Protein AF-A0A934YD88-F1 (afdb_monomer)

Nearest PDB structures (foldseek):
  2y3c-assembly1_A  TM=8.921E-01  e=3.395E-13  Treponema denticola
  9co0-assembly1_D  TM=2.652E-01  e=9.850E-03  Escherichia coli
  2yhc-assembly1_A  TM=2.208E-01  e=1.729E-02  Escherichia coli BL21(DE3)
  7xvi-assembly1_A  TM=1.496E-01  e=3.188E+00  Phytophthora infestans
  8dth-assembly1_A  TM=1.809E-01  e=8.868E+00  Arabidopsis thaliana

pLDDT: mean 80.19, std 18.56, range [22.5, 98.38]

Radius of gyration: 37.47 Å; Cα contacts (8 Å, |Δi|>4): 818; chains: 1; bounding box: 115×79×92 Å

Structure (mmCIF, N/CA/C/O backbone):
data_AF-A0A934YD88-F1
#
_entry.id   AF-A0A934YD88-F1
#
loop_
_atom_site.group_PDB
_atom_site.id
_atom_site.type_symbol
_atom_site.label_atom_id
_atom_site.label_alt_id
_atom_site.label_comp_id
_atom_site.label_asym_id
_atom_site.label_entity_id
_atom_site.label_seq_id
_atom_site.pdbx_PDB_ins_code
_atom_site.Cartn_x
_atom_site.Cartn_y
_atom_site.Cartn_z
_atom_site.occupancy
_atom_site.B_iso_or_equiv
_atom_site.auth_seq_id
_atom_site.auth_comp_id
_atom_site.auth_asym_id
_atom_site.auth_atom_id
_atom_site.pdbx_PDB_model_num
ATOM 1 N N . MET A 1 1 ? 78.300 12.533 11.576 1.00 36.91 1 MET A N 1
ATOM 2 C CA . MET A 1 1 ? 77.407 13.688 11.338 1.00 36.91 1 MET A CA 1
ATOM 3 C C . MET A 1 1 ? 75.997 13.119 11.186 1.00 36.91 1 MET A C 1
ATOM 5 O O . MET A 1 1 ? 75.748 12.482 10.180 1.00 36.91 1 MET A O 1
ATOM 9 N N . ALA A 1 2 ? 75.245 12.960 12.285 1.00 32.56 2 ALA A N 1
ATOM 10 C CA . ALA A 1 2 ? 74.350 13.972 12.894 1.00 32.56 2 ALA A CA 1
ATOM 11 C C . ALA A 1 2 ? 72.963 13.957 12.198 1.00 32.56 2 ALA A C 1
ATOM 13 O O . ALA A 1 2 ? 72.931 14.214 11.007 1.00 32.56 2 ALA A O 1
ATOM 14 N N . PHE A 1 3 ? 71.798 13.674 12.801 1.00 28.30 3 PHE A N 1
ATOM 15 C CA . PHE A 1 3 ? 71.381 13.378 14.181 1.00 28.30 3 PHE A CA 1
ATOM 16 C C . PHE A 1 3 ? 70.051 12.564 14.159 1.00 28.30 3 PHE A C 1
ATOM 18 O O . PHE A 1 3 ? 69.106 12.964 13.495 1.00 28.30 3 PHE A O 1
ATOM 25 N N . TRP A 1 4 ? 70.026 11.473 14.937 1.00 26.97 4 TRP A N 1
ATOM 26 C CA . TRP A 1 4 ? 68.996 10.987 15.881 1.00 26.97 4 TRP A CA 1
ATOM 27 C C . TRP A 1 4 ? 67.608 10.431 15.500 1.00 26.97 4 TRP A C 1
ATOM 29 O O . TRP A 1 4 ? 66.908 10.851 14.589 1.00 26.97 4 TRP A O 1
ATOM 39 N N . ALA A 1 5 ? 67.265 9.441 16.330 1.00 29.86 5 ALA A N 1
ATOM 40 C CA . ALA A 1 5 ? 66.131 8.535 16.364 1.00 29.86 5 ALA A CA 1
ATOM 41 C C . ALA A 1 5 ? 65.154 8.872 17.517 1.00 29.86 5 ALA A C 1
ATOM 43 O O . ALA A 1 5 ? 65.397 9.803 18.280 1.00 29.86 5 ALA A O 1
ATOM 44 N N . ALA A 1 6 ? 64.160 7.985 17.689 1.00 28.67 6 ALA A N 1
ATOM 45 C CA . ALA A 1 6 ? 63.186 7.848 18.788 1.00 28.67 6 ALA A CA 1
ATOM 46 C C . ALA A 1 6 ? 61.956 8.777 18.692 1.00 28.67 6 ALA A C 1
ATOM 48 O O . ALA A 1 6 ? 62.070 9.941 18.348 1.00 28.67 6 ALA A O 1
ATOM 49 N N . GLY A 1 7 ? 60.717 8.338 18.919 1.00 27.41 7 GLY A N 1
ATOM 50 C CA . GLY A 1 7 ? 60.246 7.191 19.689 1.00 27.41 7 GLY A CA 1
ATOM 51 C C . GLY A 1 7 ? 59.668 7.662 21.027 1.00 27.41 7 GLY A C 1
ATOM 52 O O . GLY A 1 7 ? 60.369 8.312 21.790 1.00 27.41 7 GLY A O 1
ATOM 53 N N . VAL A 1 8 ? 58.436 7.219 21.305 1.00 25.80 8 VAL A N 1
ATOM 54 C CA . VAL A 1 8 ? 57.725 7.144 22.602 1.00 25.80 8 VAL A CA 1
ATOM 55 C C . VAL A 1 8 ? 56.542 8.106 22.827 1.00 25.80 8 VAL A C 1
ATOM 57 O O . VAL A 1 8 ? 56.625 9.325 22.737 1.00 25.80 8 VAL A O 1
ATOM 60 N N . LEU A 1 9 ? 55.436 7.426 23.155 1.00 25.72 9 LEU A N 1
ATOM 61 C CA . LEU A 1 9 ? 54.175 7.807 23.784 1.00 25.72 9 LEU A CA 1
ATOM 62 C C . LEU A 1 9 ? 54.228 8.950 24.816 1.00 25.72 9 LEU A C 1
ATOM 64 O O . LEU A 1 9 ? 55.107 9.000 25.670 1.00 25.72 9 LEU A O 1
ATOM 68 N N . GLY A 1 10 ? 53.121 9.696 24.875 1.00 24.98 10 GLY A N 1
ATOM 69 C CA . GLY A 1 10 ? 52.680 10.450 26.049 1.00 24.98 10 GLY A CA 1
ATOM 70 C C . GLY A 1 10 ? 51.153 10.551 26.088 1.00 24.98 10 GLY A C 1
ATOM 71 O O . GLY A 1 10 ? 50.570 11.427 25.462 1.00 24.98 10 GLY A O 1
ATOM 72 N N . LEU A 1 11 ? 50.519 9.610 26.792 1.00 29.58 11 LEU A N 1
ATOM 73 C CA . LEU A 1 11 ? 49.099 9.583 27.163 1.00 29.58 11 LEU A CA 1
ATOM 74 C C . LEU A 1 11 ? 48.735 10.768 28.071 1.00 29.58 11 LEU A C 1
ATOM 76 O O . LEU A 1 11 ? 49.440 11.007 29.046 1.00 29.58 11 LEU A O 1
ATOM 80 N N . LEU A 1 12 ? 47.566 11.382 27.857 1.00 26.28 12 LEU A N 1
ATOM 81 C CA . LEU A 1 12 ? 46.762 11.950 28.944 1.00 26.28 12 LEU A CA 1
ATOM 82 C C . LEU A 1 12 ? 45.262 11.865 28.614 1.00 26.28 12 LEU A C 1
ATOM 84 O O . LEU A 1 12 ? 44.799 12.287 27.558 1.00 26.28 12 LEU A O 1
ATOM 88 N N . LEU A 1 13 ? 44.553 11.225 29.544 1.00 24.95 13 LEU A N 1
ATOM 89 C CA . LEU A 1 13 ? 43.127 10.910 29.593 1.00 24.95 13 LEU A CA 1
ATOM 90 C C . LEU A 1 13 ? 42.217 12.145 29.508 1.00 24.95 13 LEU A C 1
ATOM 92 O O . LEU A 1 13 ? 42.571 13.154 30.099 1.00 24.95 13 LEU A O 1
ATOM 96 N N . VAL A 1 14 ? 41.001 11.992 28.951 1.00 26.30 14 VAL A N 1
ATOM 97 C CA . VAL A 1 14 ? 39.710 12.035 29.692 1.00 26.30 14 VAL A CA 1
ATOM 98 C C . VAL A 1 14 ? 38.593 11.353 28.867 1.00 26.30 14 VAL A C 1
ATOM 100 O O . VAL A 1 14 ? 38.236 11.812 27.791 1.00 26.30 14 VAL A O 1
ATOM 103 N N . GLY A 1 15 ? 38.028 10.271 29.420 1.00 22.92 15 GLY A N 1
ATOM 104 C CA . GLY A 1 15 ? 36.586 10.137 29.700 1.00 22.92 15 GLY A CA 1
ATOM 105 C C . GLY A 1 15 ? 35.565 9.934 28.569 1.00 22.92 15 GLY A C 1
ATOM 106 O O . GLY A 1 15 ? 35.083 10.876 27.957 1.00 22.92 15 GLY A O 1
ATOM 107 N N . VAL A 1 16 ? 35.118 8.683 28.453 1.00 27.31 16 VAL A N 1
ATOM 108 C CA . VAL A 1 16 ? 33.848 8.196 27.881 1.00 27.31 16 VAL A CA 1
ATOM 109 C C . VAL A 1 16 ? 32.628 8.858 28.552 1.00 27.31 16 VAL A C 1
ATOM 111 O O . VAL A 1 16 ? 32.623 8.937 29.774 1.00 27.31 16 VAL A O 1
ATOM 114 N N . PHE A 1 17 ? 31.586 9.254 27.800 1.00 22.50 17 PHE A N 1
ATOM 115 C CA . PHE A 1 17 ? 30.176 8.821 27.969 1.00 22.50 17 PHE A CA 1
ATOM 116 C C . PHE A 1 17 ? 29.192 9.561 27.038 1.00 22.50 17 PHE A C 1
ATOM 118 O O . PHE A 1 17 ? 29.400 10.696 26.626 1.00 22.50 17 PHE A O 1
ATOM 125 N N . ALA A 1 18 ? 28.121 8.839 26.708 1.00 26.36 18 ALA A N 1
ATOM 126 C CA . ALA A 1 18 ? 26.988 9.164 25.847 1.00 26.36 18 ALA A CA 1
ATOM 127 C C . ALA A 1 18 ? 26.255 10.489 26.141 1.00 26.36 18 ALA A C 1
ATOM 129 O O . ALA A 1 18 ? 26.228 10.920 27.283 1.00 26.36 18 ALA A O 1
ATOM 130 N N . PHE A 1 19 ? 25.580 11.047 25.124 1.00 23.14 19 PHE A N 1
ATOM 131 C CA . PHE A 1 19 ? 24.176 11.524 25.116 1.00 23.14 19 PHE A CA 1
ATOM 132 C C . PHE A 1 19 ? 23.908 12.148 23.723 1.00 23.14 19 PHE A C 1
ATOM 134 O O . PHE A 1 19 ? 24.562 13.100 23.325 1.00 23.14 19 PHE A O 1
ATOM 141 N N . SER A 1 20 ? 23.153 11.507 22.827 1.00 23.97 20 SER A N 1
ATOM 142 C CA . SER A 1 20 ? 21.687 11.587 22.725 1.00 23.97 20 SER A CA 1
ATOM 143 C C . SER A 1 20 ? 21.142 13.006 22.480 1.00 23.97 20 SER A C 1
ATOM 145 O O . SER A 1 20 ? 21.103 13.827 23.391 1.00 23.97 20 SER A O 1
ATOM 147 N N . ASN A 1 21 ? 20.536 13.142 21.294 1.00 24.83 21 ASN A N 1
ATOM 148 C CA . ASN A 1 21 ? 19.382 13.977 20.944 1.00 24.83 21 ASN A CA 1
ATOM 149 C C . ASN A 1 21 ? 19.600 15.485 20.747 1.00 24.83 21 ASN A C 1
ATOM 151 O O . ASN A 1 21 ? 19.707 16.233 21.705 1.00 24.83 21 ASN A O 1
ATOM 155 N N . TYR A 1 22 ? 19.427 15.945 19.501 1.00 23.56 22 TYR A N 1
ATOM 156 C CA . TYR A 1 22 ? 18.215 16.701 19.159 1.00 23.56 22 TYR A CA 1
ATOM 157 C C . TYR A 1 22 ? 17.887 16.603 17.656 1.00 23.56 22 TYR A C 1
ATOM 159 O O . TYR A 1 22 ? 18.695 16.877 16.775 1.00 23.56 22 TYR A O 1
ATOM 167 N N . PHE A 1 23 ? 16.663 16.153 17.409 1.00 26.67 23 PHE A N 1
ATOM 168 C CA . PHE A 1 23 ? 15.995 15.835 16.153 1.00 26.67 23 PHE A CA 1
ATOM 169 C C . PHE A 1 23 ? 16.013 16.939 15.081 1.00 26.67 23 PHE A C 1
ATOM 171 O O . PHE A 1 23 ? 15.669 18.082 15.375 1.00 26.67 23 PHE A O 1
ATOM 178 N N . LYS A 1 24 ? 16.137 16.542 13.804 1.00 23.25 24 LYS A N 1
ATOM 179 C CA . LYS A 1 24 ? 15.209 16.999 12.750 1.00 23.25 24 LYS A CA 1
ATOM 180 C C . LYS A 1 24 ? 14.745 15.789 11.919 1.00 23.25 24 LYS A C 1
ATOM 182 O O . LYS A 1 24 ? 15.536 14.925 11.575 1.00 23.25 24 LYS A O 1
ATOM 187 N N . LYS A 1 25 ? 13.425 15.696 11.735 1.00 23.62 25 LYS A N 1
ATOM 188 C CA . LYS A 1 25 ? 12.633 14.599 11.136 1.00 23.62 25 LYS A CA 1
ATOM 189 C C . LYS A 1 25 ? 13.161 14.150 9.750 1.00 23.62 25 LYS A C 1
ATOM 191 O O . LYS A 1 25 ? 13.625 15.029 9.032 1.00 23.62 25 LYS A O 1
ATOM 196 N N . PRO A 1 26 ? 13.006 12.871 9.324 1.00 30.45 26 PRO A N 1
ATOM 197 C CA . PRO A 1 26 ? 13.169 12.502 7.915 1.00 30.45 26 PRO A CA 1
ATOM 198 C C . PRO A 1 26 ? 12.096 13.218 7.097 1.00 30.45 26 PRO A C 1
ATOM 200 O O . PRO A 1 26 ? 10.938 13.255 7.552 1.00 30.45 26 PRO A O 1
ATOM 203 N N . PRO A 1 27 ? 12.456 13.863 5.970 1.00 26.95 27 PRO A N 1
ATOM 204 C CA . PRO A 1 27 ? 11.484 14.705 5.327 1.00 26.95 27 PRO A CA 1
ATOM 205 C C . PRO A 1 27 ? 10.163 14.008 4.950 1.00 26.95 27 PRO A C 1
ATOM 207 O O . PRO A 1 27 ? 10.286 12.867 4.506 1.00 26.95 27 PRO A O 1
ATOM 210 N N . PRO A 1 28 ? 8.944 14.588 4.927 1.00 29.14 28 PRO A N 1
ATOM 211 C CA . PRO A 1 28 ? 7.856 14.003 4.145 1.00 29.14 28 PRO A CA 1
ATOM 212 C C . PRO A 1 28 ? 8.225 13.810 2.666 1.00 29.14 28 PRO A C 1
ATOM 214 O O . PRO A 1 28 ? 8.887 14.645 2.046 1.00 29.14 28 PRO A O 1
ATOM 217 N N . GLN A 1 29 ? 7.748 12.681 2.137 1.00 47.41 29 GLN A N 1
ATOM 218 C CA . GLN A 1 29 ? 7.729 12.315 0.728 1.00 47.41 29 GLN A CA 1
ATOM 219 C C . GLN A 1 29 ? 7.045 13.393 -0.113 1.00 47.41 29 GLN A C 1
ATOM 221 O O . GLN A 1 29 ? 5.822 13.457 -0.153 1.00 47.41 29 GLN A O 1
ATOM 226 N N . THR A 1 30 ? 7.837 14.170 -0.831 1.00 38.38 30 THR A N 1
ATOM 227 C CA . THR A 1 30 ? 7.419 14.971 -1.987 1.00 38.38 30 THR A CA 1
ATOM 228 C C . THR A 1 30 ? 8.726 15.246 -2.734 1.00 38.38 30 THR A C 1
ATOM 230 O O . THR A 1 30 ? 9.588 15.928 -2.195 1.00 38.38 30 THR A O 1
ATOM 233 N N . ALA A 1 31 ? 9.061 14.426 -3.733 1.00 50.28 31 ALA A N 1
ATOM 234 C CA . ALA A 1 31 ? 8.878 14.681 -5.166 1.00 50.28 31 ALA A CA 1
ATOM 235 C C . ALA A 1 31 ? 10.214 15.169 -5.782 1.00 50.28 31 ALA A C 1
ATOM 237 O O . ALA A 1 31 ? 10.966 15.848 -5.096 1.00 50.28 31 ALA A O 1
ATOM 238 N N . LEU A 1 32 ? 10.486 14.817 -7.050 1.00 56.69 32 LEU A N 1
ATOM 239 C CA . LEU A 1 32 ? 11.585 15.295 -7.924 1.00 56.69 32 LEU A CA 1
ATOM 240 C C . LEU A 1 32 ? 12.891 14.443 -7.991 1.00 56.69 32 LEU A C 1
ATOM 242 O O . LEU A 1 32 ? 13.384 13.969 -6.973 1.00 56.69 32 LEU A O 1
ATOM 246 N N . ARG A 1 33 ? 13.454 14.237 -9.201 1.00 58.56 33 ARG A N 1
ATOM 247 C CA . ARG A 1 33 ? 14.747 13.565 -9.504 1.00 58.56 33 ARG A CA 1
ATOM 248 C C . ARG A 1 33 ? 15.884 14.586 -9.591 1.00 58.56 33 ARG A C 1
ATOM 250 O O . ARG A 1 33 ? 15.626 15.700 -10.006 1.00 58.56 33 ARG A O 1
ATOM 257 N N . LEU A 1 34 ? 17.127 14.234 -9.270 1.00 60.56 34 LEU A N 1
ATOM 258 C CA . LEU A 1 34 ? 18.309 15.066 -9.548 1.00 60.56 34 LEU A CA 1
ATOM 259 C C . LEU A 1 34 ? 18.945 14.599 -10.870 1.00 60.56 34 LEU A C 1
ATOM 261 O O . LEU A 1 34 ? 19.019 13.400 -11.102 1.00 60.56 34 LEU A O 1
ATOM 265 N N . TYR A 1 35 ? 19.421 15.504 -11.718 1.00 66.56 35 TYR A N 1
ATOM 266 C CA . TYR A 1 35 ? 20.202 15.182 -12.916 1.00 66.56 35 TYR A CA 1
ATOM 267 C C . TYR A 1 35 ? 21.414 16.108 -13.027 1.00 66.56 35 TYR A C 1
ATOM 269 O O . TYR A 1 35 ? 21.462 17.153 -12.375 1.00 66.56 35 TYR A O 1
ATOM 277 N N . SER A 1 36 ? 22.413 15.736 -13.825 1.00 59.59 36 SER A N 1
ATOM 278 C CA . SER A 1 36 ? 23.617 16.545 -14.013 1.00 59.59 36 SER A CA 1
ATOM 279 C C . SER A 1 36 ? 23.984 16.715 -15.483 1.00 59.59 36 SER A C 1
ATOM 281 O O . SER A 1 36 ? 23.695 15.871 -16.328 1.00 59.59 36 SER A O 1
ATOM 283 N N . GLN A 1 37 ? 24.614 17.844 -15.795 1.00 57.22 37 GLN A N 1
ATOM 284 C CA . GLN A 1 37 ? 25.152 18.157 -17.117 1.00 57.22 37 GLN A CA 1
ATOM 285 C C . GLN A 1 37 ? 26.353 19.090 -16.934 1.00 57.22 37 GLN A C 1
ATOM 287 O O . GLN A 1 37 ? 26.272 20.052 -16.172 1.00 57.22 37 GLN A O 1
ATOM 292 N N . ASN A 1 38 ? 27.472 18.820 -17.614 1.00 56.38 38 ASN A N 1
ATOM 293 C CA . ASN A 1 38 ? 28.699 19.631 -17.544 1.00 56.38 38 ASN A CA 1
ATOM 294 C C . ASN A 1 38 ? 29.182 19.926 -16.102 1.00 56.38 38 ASN A C 1
ATOM 296 O O . ASN A 1 38 ? 29.562 21.053 -15.793 1.00 56.38 38 ASN A O 1
ATOM 300 N N . ASN A 1 39 ? 29.162 18.917 -15.219 1.00 61.81 39 ASN A N 1
ATOM 301 C CA . ASN A 1 39 ? 29.537 19.008 -13.793 1.00 61.81 39 ASN A CA 1
ATOM 302 C C . ASN A 1 39 ? 28.666 19.938 -12.929 1.00 61.81 39 ASN A C 1
ATOM 304 O O . ASN A 1 39 ? 29.059 20.302 -11.820 1.00 61.81 39 ASN A O 1
ATOM 308 N N . LEU A 1 40 ? 27.479 20.298 -13.413 1.00 59.31 40 LEU A N 1
ATOM 309 C CA . LEU A 1 40 ? 26.465 21.012 -12.650 1.00 59.31 40 LEU A CA 1
ATOM 310 C C . LEU A 1 40 ? 25.229 20.126 -12.460 1.00 59.31 40 LEU A C 1
ATOM 312 O O . LEU A 1 40 ? 24.981 19.220 -13.251 1.00 59.31 40 LEU A O 1
ATOM 316 N N . PHE A 1 41 ? 24.456 20.387 -11.411 1.00 73.56 41 PHE A N 1
ATOM 317 C CA . PHE A 1 41 ? 23.327 19.580 -10.956 1.00 73.56 41 PHE A CA 1
ATOM 318 C C . PHE A 1 41 ? 22.017 20.365 -10.999 1.00 73.56 41 PHE A C 1
ATOM 320 O O . PHE A 1 41 ? 22.001 21.573 -10.747 1.00 73.56 41 PHE A O 1
ATOM 327 N N . GLY A 1 42 ? 20.926 19.682 -11.331 1.00 73.94 42 GLY A N 1
ATOM 328 C CA . GLY A 1 42 ? 19.574 20.219 -11.465 1.00 73.94 42 GLY A CA 1
ATOM 329 C C . GLY A 1 42 ? 18.525 19.180 -11.085 1.00 73.94 42 GLY A C 1
ATOM 330 O O . GLY A 1 42 ? 18.882 18.050 -10.774 1.00 73.94 42 GLY A O 1
ATOM 331 N N . TYR A 1 43 ? 17.241 19.533 -11.093 1.00 76.38 43 TYR A N 1
ATOM 332 C CA . TYR A 1 43 ? 16.158 18.640 -10.672 1.00 76.38 43 TYR A CA 1
ATOM 333 C C . TYR A 1 43 ? 15.144 18.397 -11.803 1.00 76.38 43 TYR A C 1
ATOM 335 O O . TYR A 1 43 ? 14.965 19.255 -12.652 1.00 76.38 43 TYR A O 1
ATOM 343 N N . LEU A 1 44 ? 14.454 17.260 -11.829 1.00 64.69 44 LEU A N 1
ATOM 344 C CA . LEU A 1 44 ? 13.364 16.893 -12.742 1.00 64.69 44 LEU A CA 1
ATOM 345 C C . LEU A 1 44 ? 12.136 16.480 -11.932 1.00 64.69 44 LEU A C 1
ATOM 347 O O . LEU A 1 44 ? 12.259 16.086 -10.781 1.00 64.69 44 LEU A O 1
ATOM 351 N N . SER A 1 45 ? 10.950 16.483 -12.520 1.00 60.84 45 SER A N 1
ATOM 352 C CA . SER A 1 45 ? 9.735 15.960 -11.916 1.00 60.84 45 SER A CA 1
ATOM 353 C C . SER A 1 45 ? 9.749 14.435 -11.898 1.00 60.84 45 SER A C 1
ATOM 355 O O . SER A 1 45 ? 10.556 13.780 -12.560 1.00 60.84 45 SER A O 1
ATOM 357 N N . LEU A 1 46 ? 8.821 13.829 -11.155 1.00 55.25 46 LEU A N 1
ATOM 358 C CA . LEU A 1 46 ? 8.642 12.372 -11.189 1.00 55.25 46 LEU A CA 1
ATOM 359 C C . LEU A 1 46 ? 8.186 11.873 -12.574 1.00 55.25 46 LEU A C 1
ATOM 361 O O . LEU A 1 46 ? 8.376 10.699 -12.898 1.00 55.25 46 LEU A O 1
ATOM 365 N N . THR A 1 47 ? 7.624 12.762 -13.398 1.00 50.47 47 THR A N 1
ATOM 366 C CA . THR A 1 47 ? 7.235 12.515 -14.789 1.00 50.47 47 THR A CA 1
ATOM 367 C C . THR A 1 47 ? 8.339 12.835 -15.800 1.00 50.47 47 THR A C 1
ATOM 369 O O . THR A 1 47 ? 8.184 12.442 -16.957 1.00 50.47 47 THR A O 1
ATOM 372 N N . GLY A 1 48 ? 9.473 13.398 -15.367 1.00 49.84 48 GLY A N 1
ATOM 373 C CA . GLY A 1 48 ? 10.641 13.698 -16.205 1.00 49.84 48 GLY A CA 1
ATOM 374 C C . GLY A 1 48 ? 10.676 15.121 -16.766 1.00 49.84 48 GLY A C 1
ATOM 375 O O . GLY A 1 48 ? 11.546 15.418 -17.573 1.00 49.84 48 GLY A O 1
ATOM 376 N N . ASP A 1 49 ? 9.756 15.988 -16.344 1.00 59.44 49 ASP A N 1
ATOM 377 C CA . ASP A 1 49 ? 9.763 17.409 -16.713 1.00 59.44 49 ASP A CA 1
ATOM 378 C C . ASP A 1 49 ? 10.924 18.102 -16.007 1.00 59.44 49 ASP A C 1
ATOM 380 O O . ASP A 1 49 ? 11.202 17.778 -14.853 1.00 59.44 49 ASP A O 1
ATOM 384 N N . THR A 1 50 ? 11.616 19.046 -16.639 1.00 62.72 50 THR A N 1
ATOM 385 C CA . THR A 1 50 ? 12.745 19.672 -15.950 1.00 62.72 50 THR A CA 1
ATOM 386 C C . THR A 1 50 ? 12.225 20.608 -14.871 1.00 62.72 50 THR A C 1
ATOM 388 O O . THR A 1 50 ? 11.355 21.447 -15.079 1.00 62.72 50 THR A O 1
ATOM 391 N N . LEU A 1 51 ? 12.737 20.432 -13.659 1.00 65.81 51 LEU A N 1
ATOM 392 C CA . LEU A 1 51 ? 12.380 21.262 -12.527 1.00 65.81 51 LEU A CA 1
ATOM 393 C C . LEU A 1 51 ? 13.456 22.260 -12.216 1.00 65.81 51 LEU A C 1
ATOM 395 O O . LEU A 1 51 ? 13.095 23.385 -11.975 1.00 65.81 51 LEU A O 1
ATOM 399 N N . THR A 1 52 ? 14.743 21.977 -12.310 1.00 63.38 52 THR A N 1
ATOM 400 C CA . THR A 1 52 ? 15.758 23.030 -12.421 1.00 63.38 52 THR A CA 1
ATOM 401 C C . THR A 1 52 ? 16.795 22.618 -13.439 1.00 63.38 52 THR A C 1
ATOM 403 O O . THR A 1 52 ? 17.189 21.464 -13.447 1.00 63.38 52 THR A O 1
ATOM 406 N N . ALA A 1 53 ? 17.328 23.556 -14.214 1.00 65.81 53 ALA A N 1
ATOM 407 C CA . ALA A 1 53 ? 18.512 23.330 -15.039 1.00 65.81 53 ALA A CA 1
ATOM 408 C C . ALA A 1 53 ? 19.674 22.808 -14.173 1.00 65.81 53 ALA A C 1
ATOM 410 O O . ALA A 1 53 ? 19.676 23.034 -12.953 1.00 65.81 53 ALA A O 1
ATOM 411 N N . PRO A 1 54 ? 20.706 22.199 -14.783 1.00 70.12 54 PRO A N 1
ATOM 412 C CA . PRO A 1 54 ? 21.894 21.768 -14.077 1.00 70.12 54 PRO A CA 1
ATOM 413 C C . PRO A 1 54 ? 22.801 22.971 -13.821 1.00 70.12 54 PRO A C 1
ATOM 415 O O . PRO A 1 54 ? 23.546 23.408 -14.694 1.00 70.12 54 PRO A O 1
ATOM 418 N N . ILE A 1 55 ? 22.660 23.581 -12.646 1.00 66.56 55 ILE A N 1
ATOM 419 C CA . ILE A 1 55 ? 23.205 24.918 -12.342 1.00 66.56 55 ILE A CA 1
ATOM 420 C C . ILE A 1 55 ? 23.913 24.976 -10.990 1.00 66.56 55 ILE A C 1
ATOM 422 O O . ILE A 1 55 ? 24.591 25.957 -10.678 1.00 66.56 55 ILE A O 1
ATOM 426 N N . PHE A 1 56 ? 23.739 23.933 -10.184 1.00 74.50 56 PHE A N 1
ATOM 427 C CA . PHE A 1 56 ? 24.357 23.784 -8.882 1.00 74.50 56 PHE A CA 1
ATOM 428 C C . PHE A 1 56 ? 25.686 23.056 -9.010 1.00 74.50 56 PHE A C 1
ATOM 430 O O . PHE A 1 56 ? 25.778 22.059 -9.707 1.00 74.50 56 PHE A O 1
ATOM 437 N N . THR A 1 57 ? 26.717 23.509 -8.310 1.00 76.75 57 THR A N 1
ATOM 438 C CA . THR A 1 57 ? 28.007 22.807 -8.246 1.00 76.75 57 THR A CA 1
ATOM 439 C C . THR A 1 57 ? 27.940 21.573 -7.348 1.00 76.75 57 THR A C 1
ATOM 441 O O . THR A 1 57 ? 28.708 20.635 -7.538 1.00 76.75 57 THR A O 1
ATOM 444 N N . LYS A 1 58 ? 27.016 21.550 -6.379 1.00 79.19 58 LYS A N 1
ATOM 445 C CA . LYS A 1 58 ? 26.637 20.361 -5.598 1.00 79.19 58 LYS A CA 1
ATOM 446 C C . LYS A 1 58 ? 25.143 20.415 -5.319 1.00 79.19 58 LYS A C 1
ATOM 448 O O . LYS A 1 58 ? 24.631 21.483 -5.024 1.00 79.19 58 LYS A O 1
ATOM 453 N N . ALA A 1 59 ? 24.439 19.298 -5.350 1.00 79.56 59 ALA A N 1
ATOM 454 C CA . ALA A 1 59 ? 23.015 19.274 -5.039 1.00 79.56 59 ALA A CA 1
ATOM 455 C C . ALA A 1 59 ? 22.668 18.008 -4.260 1.00 79.56 59 ALA A C 1
ATOM 457 O O . ALA A 1 59 ? 23.158 16.924 -4.570 1.00 79.56 59 ALA A O 1
ATOM 458 N N . GLY A 1 60 ? 21.887 18.175 -3.202 1.00 70.31 60 GLY A N 1
ATOM 459 C CA . GLY A 1 60 ? 21.381 17.112 -2.352 1.00 70.31 60 GLY A CA 1
ATOM 460 C C . GLY A 1 60 ? 19.979 16.677 -2.777 1.00 70.31 60 GLY A C 1
ATOM 461 O O . GLY A 1 60 ? 19.334 17.346 -3.575 1.00 70.31 60 GLY A O 1
ATOM 462 N N . PRO A 1 61 ? 19.485 15.549 -2.264 1.00 67.00 61 PRO A N 1
ATOM 463 C CA . PRO A 1 61 ? 18.128 15.094 -2.539 1.00 67.00 6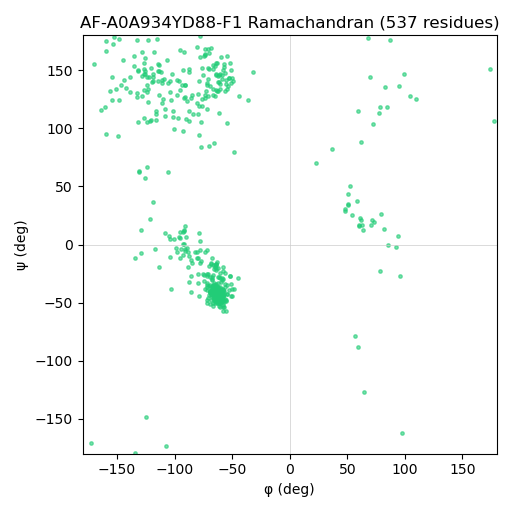1 PRO A CA 1
ATOM 464 C C . PRO A 1 61 ? 17.075 15.988 -1.863 1.00 67.00 61 PRO A C 1
ATOM 466 O O . PRO A 1 61 ? 17.379 16.745 -0.940 1.00 67.00 61 PRO A O 1
ATOM 469 N N . PHE A 1 62 ? 15.819 15.863 -2.300 1.00 60.56 62 PHE A N 1
ATOM 470 C CA . PHE A 1 62 ? 14.672 16.477 -1.633 1.00 60.56 62 PHE A CA 1
ATOM 471 C C . PHE A 1 62 ? 14.352 15.781 -0.311 1.00 60.56 62 PHE A C 1
ATOM 473 O O . 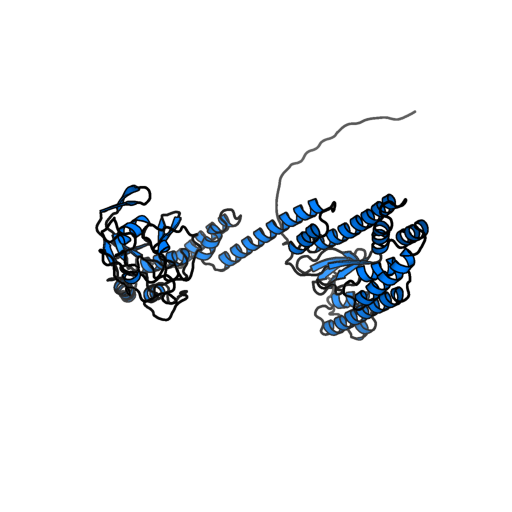PHE A 1 62 ? 13.928 14.630 -0.264 1.00 60.56 62 PHE A O 1
ATOM 480 N N . GLU A 1 63 ? 14.489 16.531 0.769 1.00 60.31 63 GLU A N 1
ATOM 481 C CA . GLU A 1 63 ? 14.132 16.184 2.130 1.00 60.31 63 GLU A CA 1
ATOM 482 C C . GLU A 1 63 ? 13.011 17.139 2.582 1.00 60.31 63 GLU A C 1
ATOM 484 O O . GLU A 1 63 ? 13.215 18.336 2.722 1.00 60.31 63 GLU A O 1
ATOM 489 N N . SER A 1 64 ? 11.802 16.641 2.856 1.00 59.78 64 SER A N 1
ATOM 490 C CA . SER A 1 64 ? 10.653 17.436 3.355 1.00 59.78 64 SER A CA 1
ATOM 491 C C . SER A 1 64 ? 9.873 18.178 2.294 1.00 59.78 64 SER A C 1
ATOM 493 O O . SER A 1 64 ? 9.141 19.114 2.616 1.00 59.78 64 SER A O 1
ATOM 495 N N . GLY A 1 65 ? 10.114 17.826 1.041 1.00 63.84 65 GLY A N 1
ATOM 496 C CA . GLY A 1 65 ? 9.841 18.711 -0.066 1.00 63.84 65 GLY A CA 1
ATOM 497 C C . GLY A 1 65 ? 10.822 19.873 -0.188 1.00 63.84 65 GLY A C 1
ATOM 498 O O . GLY A 1 65 ? 10.484 20.843 -0.857 1.00 63.84 65 GLY A O 1
ATOM 499 N N . ILE A 1 66 ? 12.018 19.783 0.423 1.00 71.00 66 ILE A N 1
ATOM 500 C CA . ILE A 1 66 ? 13.105 20.755 0.252 1.00 71.00 66 ILE A CA 1
ATOM 501 C C . ILE A 1 66 ? 14.467 20.068 -0.017 1.00 71.00 66 ILE A C 1
ATOM 503 O O . ILE A 1 66 ? 14.900 19.237 0.763 1.00 71.00 66 ILE A O 1
ATOM 507 N N . ALA A 1 67 ? 15.198 20.407 -1.076 1.00 78.81 67 ALA A N 1
ATOM 508 C CA . ALA A 1 67 ? 16.555 19.929 -1.345 1.00 78.81 67 ALA A CA 1
ATOM 509 C C . ALA A 1 67 ? 17.609 20.994 -1.040 1.00 78.81 67 ALA A C 1
ATOM 511 O O . ALA A 1 67 ? 17.432 22.164 -1.362 1.00 78.81 67 ALA A O 1
ATOM 512 N N . LYS A 1 68 ? 18.748 20.608 -0.461 1.00 82.81 68 LYS A N 1
ATOM 513 C CA . LYS A 1 68 ? 19.873 21.536 -0.265 1.00 82.81 68 LYS A CA 1
ATOM 514 C C . LYS A 1 68 ? 20.813 21.493 -1.454 1.00 82.81 68 LYS A C 1
ATOM 516 O O . LYS A 1 68 ? 21.300 20.424 -1.796 1.00 82.81 68 LYS A O 1
ATOM 521 N N . ALA A 1 69 ? 21.122 22.633 -2.052 1.00 81.19 69 ALA A N 1
ATOM 522 C CA . ALA A 1 69 ? 22.045 22.712 -3.176 1.00 81.19 69 ALA A CA 1
ATOM 523 C C . ALA A 1 69 ? 23.031 23.866 -3.016 1.00 81.19 69 ALA A C 1
ATOM 525 O O . ALA A 1 69 ? 22.752 24.847 -2.344 1.00 81.19 69 ALA A O 1
ATOM 526 N N . TYR A 1 70 ? 24.202 23.742 -3.620 1.00 76.44 70 TYR A N 1
ATOM 527 C CA . TYR A 1 70 ? 25.277 24.714 -3.579 1.00 76.44 70 TYR A CA 1
ATOM 528 C C . TYR A 1 70 ? 25.592 25.194 -4.986 1.00 76.44 70 TYR A C 1
ATOM 530 O O . TYR A 1 70 ? 25.650 24.399 -5.924 1.00 76.44 70 TYR A O 1
ATOM 538 N N . LYS A 1 71 ? 25.844 26.493 -5.123 1.00 76.81 71 LYS A N 1
ATOM 539 C CA . LYS A 1 71 ? 26.430 27.092 -6.324 1.00 76.81 71 LYS A CA 1
ATOM 540 C C . LYS A 1 71 ? 27.681 27.849 -5.886 1.00 76.81 71 LYS A C 1
ATOM 542 O O . LYS A 1 71 ? 27.573 28.886 -5.237 1.00 76.81 71 LYS A O 1
ATOM 547 N N . GLY A 1 72 ? 28.853 27.286 -6.174 1.00 77.94 72 GLY A N 1
ATOM 548 C CA . GLY A 1 72 ? 30.090 27.672 -5.486 1.00 77.94 72 GLY A CA 1
ATOM 549 C C . GLY A 1 72 ? 30.000 27.321 -3.996 1.00 77.94 72 GLY A C 1
ATOM 550 O O . GLY A 1 72 ? 29.640 26.190 -3.665 1.00 77.94 72 GLY A O 1
ATOM 551 N N . ASP A 1 73 ? 30.255 28.302 -3.127 1.00 72.19 73 ASP A N 1
ATOM 552 C CA . ASP A 1 73 ? 30.179 28.164 -1.661 1.00 72.19 73 ASP A CA 1
ATOM 553 C C . ASP A 1 73 ? 28.819 28.593 -1.071 1.00 72.19 73 ASP A C 1
ATOM 555 O O . ASP A 1 73 ? 28.577 28.464 0.129 1.00 72.19 73 ASP A O 1
ATOM 559 N N . THR A 1 74 ? 27.899 29.098 -1.900 1.00 71.62 74 THR A N 1
ATOM 560 C CA . THR A 1 74 ? 26.583 29.584 -1.458 1.00 71.62 74 THR A CA 1
ATOM 561 C C . THR A 1 74 ? 25.572 28.442 -1.360 1.00 71.62 74 THR A C 1
ATOM 563 O O . THR A 1 74 ? 25.392 27.707 -2.331 1.00 71.62 74 THR A O 1
ATOM 566 N N . LEU A 1 75 ? 24.884 28.322 -0.216 1.00 79.12 75 LEU A N 1
ATOM 567 C CA . LEU A 1 75 ? 23.855 27.310 0.059 1.00 79.12 75 LEU A CA 1
ATOM 568 C C . LEU A 1 75 ? 22.445 27.796 -0.321 1.00 79.12 75 LEU A C 1
ATOM 570 O O . LEU A 1 75 ? 22.037 28.908 0.013 1.00 79.12 75 LEU A O 1
ATOM 574 N N . TYR A 1 76 ? 21.680 26.907 -0.942 1.00 77.88 76 TYR A N 1
ATOM 575 C CA . TYR A 1 76 ? 20.304 27.087 -1.385 1.00 77.88 76 TYR A CA 1
ATOM 576 C C . TYR A 1 76 ? 19.408 25.972 -0.827 1.00 77.88 76 TYR A C 1
ATOM 578 O O . TYR A 1 76 ? 19.839 24.826 -0.701 1.00 77.88 76 TYR A O 1
ATOM 586 N N . GLU A 1 77 ? 18.150 26.298 -0.539 1.00 83.44 77 GLU A N 1
ATOM 587 C CA . GLU A 1 77 ? 17.059 25.347 -0.282 1.00 83.44 77 GLU A CA 1
ATOM 588 C C . GLU A 1 77 ? 16.097 25.373 -1.467 1.00 83.44 77 GLU A C 1
ATOM 590 O O . GLU A 1 77 ? 15.412 26.374 -1.624 1.00 83.44 77 GLU A O 1
ATOM 595 N N . VAL A 1 78 ? 16.041 24.312 -2.271 1.00 72.75 78 VAL A N 1
ATOM 596 C CA . VAL A 1 78 ? 15.102 24.054 -3.379 1.00 72.75 78 VAL A CA 1
ATOM 597 C C . VAL A 1 78 ? 13.847 23.378 -2.855 1.00 72.75 78 VAL A C 1
ATOM 599 O O . VAL A 1 78 ? 13.971 22.621 -1.922 1.00 72.75 78 VAL A O 1
ATOM 602 N N . ASN A 1 79 ? 12.664 23.580 -3.423 1.00 75.31 79 ASN A N 1
ATOM 603 C CA . ASN A 1 79 ? 11.389 22.981 -3.033 1.00 75.31 79 ASN A CA 1
ATOM 604 C C . ASN A 1 79 ? 10.835 22.073 -4.149 1.00 75.31 79 ASN A C 1
ATOM 606 O O . ASN A 1 79 ? 11.411 21.984 -5.233 1.00 75.31 79 ASN A O 1
ATOM 610 N N . THR A 1 80 ? 9.706 21.416 -3.908 1.00 69.31 80 THR A N 1
ATOM 611 C CA . THR A 1 80 ? 9.134 20.404 -4.820 1.00 69.31 80 THR A CA 1
ATOM 612 C C . THR A 1 80 ? 8.523 20.906 -6.110 1.00 69.31 80 THR A C 1
ATOM 614 O O . THR A 1 80 ? 8.168 20.094 -6.953 1.00 69.31 80 THR A O 1
ATOM 617 N N . ASP A 1 81 ? 8.444 22.212 -6.308 1.00 65.94 81 ASP A N 1
ATOM 618 C CA . ASP A 1 81 ? 8.126 22.801 -7.613 1.00 65.94 81 ASP A CA 1
ATOM 619 C C . ASP A 1 81 ? 9.414 23.171 -8.364 1.00 65.94 81 ASP A C 1
ATOM 621 O O . ASP A 1 81 ? 9.421 23.886 -9.368 1.00 65.94 81 ASP A O 1
ATOM 625 N N . GLY A 1 82 ? 10.538 22.695 -7.826 1.00 66.88 82 GLY A N 1
ATOM 626 C CA . GLY A 1 82 ? 11.874 23.057 -8.209 1.00 66.88 82 GLY A CA 1
ATOM 627 C C . GLY A 1 82 ? 12.242 24.462 -7.774 1.00 66.88 82 GLY A C 1
ATOM 628 O O . GLY A 1 82 ? 13.124 24.953 -8.446 1.00 66.88 82 GLY A O 1
ATOM 629 N N . ASN A 1 83 ? 11.598 25.112 -6.779 1.00 70.38 83 ASN A N 1
ATOM 630 C CA . ASN A 1 83 ? 11.827 26.513 -6.350 1.00 70.38 83 ASN A CA 1
ATOM 631 C C . ASN A 1 83 ? 12.799 26.690 -5.155 1.00 70.38 83 ASN A C 1
ATOM 633 O O . ASN A 1 83 ? 12.604 26.064 -4.135 1.00 70.38 83 ASN A O 1
ATOM 637 N N . PHE A 1 84 ? 13.772 27.602 -5.188 1.00 71.56 84 PHE A N 1
ATOM 638 C CA . PHE A 1 84 ? 14.973 27.621 -4.375 1.00 71.56 84 PHE A CA 1
ATOM 639 C C . PHE A 1 84 ? 15.331 29.009 -3.887 1.00 71.56 84 PHE A C 1
ATOM 641 O O . PHE A 1 84 ? 15.427 29.974 -4.636 1.00 71.56 84 PHE A O 1
ATOM 648 N N . LYS A 1 85 ? 15.593 29.103 -2.595 1.00 70.56 85 LYS A N 1
ATOM 649 C CA . LYS A 1 85 ? 16.000 30.344 -1.942 1.00 70.56 85 LYS A CA 1
ATOM 650 C C . LYS A 1 85 ? 17.418 30.202 -1.419 1.00 70.56 85 LYS A C 1
ATOM 652 O O . LYS A 1 85 ? 17.835 29.111 -1.033 1.00 70.56 85 LYS A O 1
ATOM 657 N N . ILE A 1 86 ? 18.144 31.310 -1.383 1.00 71.00 86 ILE A N 1
ATOM 658 C CA . ILE A 1 86 ? 19.451 31.378 -0.725 1.00 71.00 86 ILE A CA 1
ATOM 659 C C . ILE A 1 86 ? 19.237 31.269 0.790 1.00 71.00 86 ILE A C 1
ATOM 661 O O . ILE A 1 86 ? 18.342 31.912 1.341 1.00 71.00 86 ILE A O 1
ATOM 665 N N . ILE A 1 87 ? 20.068 30.479 1.469 1.00 72.12 87 ILE A N 1
ATOM 666 C CA . ILE A 1 87 ? 20.150 30.456 2.933 1.00 72.12 87 ILE A CA 1
ATOM 667 C C . ILE A 1 87 ? 21.246 31.442 3.340 1.00 72.12 87 ILE A C 1
ATOM 669 O O . ILE A 1 87 ? 22.432 31.125 3.271 1.00 72.12 87 ILE A O 1
ATOM 673 N N . ILE A 1 88 ? 20.855 32.659 3.717 1.00 58.53 88 ILE A N 1
ATOM 674 C CA . ILE A 1 88 ? 21.787 33.681 4.207 1.00 58.53 88 ILE A CA 1
ATOM 675 C C . ILE A 1 88 ? 21.920 33.508 5.724 1.00 58.53 88 ILE A C 1
ATOM 677 O O . ILE A 1 88 ? 20.917 33.548 6.436 1.00 58.53 88 ILE A O 1
ATOM 681 N N . ASN A 1 89 ? 23.143 33.322 6.227 1.00 48.56 89 ASN A N 1
ATOM 682 C CA . ASN A 1 89 ? 23.404 33.436 7.660 1.00 48.56 89 ASN A CA 1
ATOM 683 C C . ASN A 1 89 ? 23.528 34.927 8.022 1.00 48.56 89 ASN A C 1
ATOM 685 O O . ASN A 1 89 ? 24.497 35.575 7.636 1.00 48.56 89 ASN A O 1
ATOM 689 N N . ASN A 1 90 ? 22.545 35.394 8.796 1.00 41.94 90 ASN A N 1
ATOM 690 C CA . ASN A 1 90 ? 22.370 36.692 9.460 1.00 41.94 90 ASN A CA 1
ATOM 691 C C . ASN A 1 90 ? 21.901 37.912 8.641 1.00 41.94 90 ASN A C 1
ATOM 693 O O . ASN A 1 90 ? 22.582 38.419 7.755 1.00 41.94 90 ASN A O 1
ATOM 697 N N . ASP A 1 91 ? 20.726 38.396 9.068 1.00 47.59 91 ASP A N 1
ATOM 698 C CA . ASP A 1 91 ? 20.359 39.779 9.403 1.00 47.59 91 ASP A CA 1
ATOM 699 C C . ASP A 1 91 ? 20.953 40.914 8.560 1.00 47.59 91 ASP A C 1
ATOM 701 O O . ASP A 1 91 ? 21.853 41.622 9.003 1.00 47.59 91 ASP A O 1
ATOM 705 N N . ALA A 1 92 ? 20.345 41.186 7.401 1.00 37.44 92 ALA A N 1
ATOM 706 C CA . ALA A 1 92 ? 20.201 42.553 6.893 1.00 37.44 92 ALA A CA 1
ATOM 707 C C . ALA A 1 92 ? 19.148 42.641 5.772 1.00 37.44 92 ALA A C 1
ATOM 709 O O . ALA A 1 92 ? 19.325 42.115 4.681 1.00 37.44 92 ALA A O 1
ATOM 710 N N . GLN A 1 93 ? 18.082 43.388 6.067 1.00 38.16 93 GLN A N 1
ATOM 711 C CA . GLN A 1 93 ? 17.234 44.140 5.132 1.00 38.16 93 GLN A CA 1
ATOM 712 C C . GLN A 1 93 ? 16.470 43.364 4.043 1.00 38.16 93 GLN A C 1
ATOM 714 O O . GLN A 1 93 ? 16.839 43.300 2.875 1.00 38.16 93 GLN A O 1
ATOM 719 N N . SER A 1 94 ? 15.268 42.924 4.423 1.00 34.72 94 SER A N 1
ATOM 720 C CA . SER A 1 94 ? 14.150 42.684 3.507 1.00 34.72 94 SER A CA 1
ATOM 721 C C . SER A 1 94 ? 13.678 44.006 2.875 1.00 34.72 94 SER A C 1
ATOM 723 O O . SER A 1 94 ? 12.737 44.632 3.364 1.00 34.72 94 SER A O 1
ATOM 725 N N . GLN A 1 95 ? 14.286 44.417 1.760 1.00 44.94 95 GLN A N 1
ATOM 726 C CA . GLN A 1 95 ? 13.526 45.094 0.707 1.00 44.94 95 GLN A CA 1
ATOM 727 C C . GLN A 1 95 ? 12.813 44.010 -0.099 1.00 44.94 95 GLN A C 1
ATOM 729 O O . GLN A 1 95 ? 13.446 43.092 -0.619 1.00 44.94 95 GLN A O 1
ATOM 734 N N . THR A 1 96 ? 11.487 44.083 -0.172 1.00 48.41 96 THR A N 1
ATOM 735 C CA . THR A 1 96 ? 10.663 43.133 -0.924 1.00 48.41 96 THR A CA 1
ATOM 736 C C . THR A 1 96 ? 10.903 43.351 -2.421 1.00 48.41 96 THR A C 1
ATOM 738 O O . THR A 1 96 ? 10.202 44.121 -3.073 1.00 48.41 96 THR A O 1
ATOM 741 N N . LEU A 1 97 ? 11.950 42.720 -2.961 1.00 60.31 97 LEU A N 1
ATOM 742 C CA . LEU A 1 97 ? 12.172 42.602 -4.401 1.00 60.31 97 LEU A CA 1
ATOM 743 C C . LEU A 1 97 ? 10.908 41.991 -5.027 1.00 60.31 97 LEU A C 1
ATOM 745 O O . LEU A 1 97 ? 10.373 41.016 -4.500 1.00 60.31 97 LEU A O 1
ATOM 749 N N . LYS A 1 98 ? 10.422 42.568 -6.128 1.00 73.75 98 LYS A N 1
ATOM 750 C CA . LYS A 1 98 ? 9.309 42.027 -6.923 1.00 73.75 98 LYS A CA 1
ATOM 751 C C . LYS A 1 98 ? 9.833 41.541 -8.265 1.00 73.75 98 LYS A C 1
ATOM 753 O O . LYS A 1 98 ? 10.668 42.217 -8.867 1.00 73.75 98 LYS A O 1
ATOM 758 N N . LEU A 1 99 ? 9.329 40.401 -8.723 1.00 84.31 99 LEU A N 1
ATOM 759 C CA . LEU A 1 99 ? 9.642 39.855 -10.038 1.00 84.31 99 LEU A CA 1
ATOM 760 C C . LEU A 1 99 ? 8.950 40.694 -11.122 1.00 84.31 99 LEU A C 1
ATOM 762 O O . LEU A 1 99 ? 7.780 41.049 -10.982 1.00 84.31 99 LEU A O 1
ATOM 766 N N . THR A 1 100 ? 9.647 41.005 -12.215 1.00 88.31 100 THR A N 1
ATOM 767 C CA . THR A 1 100 ? 9.054 41.704 -13.367 1.00 88.31 100 THR A CA 1
ATOM 768 C C . THR A 1 100 ? 8.997 40.811 -14.604 1.00 88.31 100 THR A C 1
ATOM 770 O O . THR A 1 100 ? 9.804 39.897 -14.781 1.00 88.31 100 THR A O 1
ATOM 773 N N . ALA A 1 101 ? 8.052 41.092 -15.506 1.00 89.38 101 ALA A N 1
ATOM 774 C CA . ALA A 1 101 ? 7.937 40.368 -16.772 1.00 89.38 101 ALA A CA 1
ATOM 775 C C . ALA A 1 101 ? 9.206 40.494 -17.636 1.00 89.38 101 ALA A C 1
ATOM 777 O O . ALA A 1 101 ? 9.578 39.537 -18.310 1.00 89.38 101 ALA A O 1
ATOM 778 N N . ASP A 1 102 ? 9.915 41.625 -17.571 1.00 90.12 102 ASP A N 1
ATOM 779 C CA . ASP A 1 102 ? 11.159 41.838 -18.320 1.00 90.12 102 ASP A CA 1
ATOM 780 C C . ASP A 1 102 ? 12.306 40.957 -17.820 1.00 90.12 102 ASP A C 1
ATOM 782 O O . ASP A 1 102 ? 13.083 40.446 -18.630 1.00 90.12 102 ASP A O 1
ATOM 786 N N . GLN A 1 103 ? 12.392 40.723 -16.506 1.00 87.50 103 GLN A N 1
ATOM 787 C CA . GLN A 1 103 ? 13.359 39.779 -15.936 1.00 87.50 103 GLN A CA 1
ATOM 788 C C . GLN A 1 103 ? 13.088 38.350 -16.419 1.00 87.50 103 GLN A C 1
ATOM 790 O O . GLN A 1 103 ? 14.026 37.615 -16.709 1.00 87.50 103 GLN A O 1
ATOM 795 N N . ILE A 1 104 ? 11.815 37.967 -16.558 1.00 90.19 104 ILE A N 1
ATOM 796 C CA . ILE A 1 104 ? 11.407 36.646 -17.056 1.00 90.19 104 ILE A CA 1
ATOM 797 C C . ILE A 1 104 ? 11.671 36.523 -18.563 1.00 90.19 104 ILE A C 1
ATOM 799 O O . ILE A 1 104 ? 12.238 35.540 -19.034 1.00 90.19 104 ILE A O 1
ATOM 803 N N . ASN A 1 105 ? 11.272 37.515 -19.354 1.00 90.88 105 ASN A N 1
ATOM 804 C CA . ASN A 1 105 ? 11.325 37.424 -20.814 1.00 90.88 105 ASN A CA 1
ATOM 805 C C . ASN A 1 105 ? 12.755 37.335 -21.357 1.00 90.88 105 ASN A C 1
ATOM 807 O O . ASN A 1 105 ? 12.987 36.619 -22.338 1.00 90.88 105 ASN A O 1
ATOM 811 N N . ASN A 1 106 ? 13.689 38.022 -20.694 1.00 87.62 106 ASN A N 1
ATOM 812 C CA . ASN A 1 106 ? 15.077 38.156 -21.132 1.00 87.62 106 ASN A CA 1
ATOM 813 C C . ASN A 1 106 ? 16.046 37.173 -20.454 1.00 87.62 106 ASN A C 1
ATOM 815 O O . ASN A 1 106 ? 17.215 37.123 -20.828 1.00 87.62 106 ASN A O 1
ATOM 819 N N . ALA A 1 107 ? 15.588 36.396 -19.470 1.00 84.00 107 ALA A N 1
ATOM 820 C CA . ALA A 1 107 ? 16.426 35.427 -18.776 1.00 84.00 107 ALA A CA 1
ATOM 821 C C . ALA A 1 107 ? 16.619 34.138 -19.594 1.00 84.00 107 ALA A C 1
ATOM 823 O O . ALA A 1 107 ? 15.692 33.620 -20.223 1.00 84.00 107 ALA A O 1
ATOM 824 N N . ASP A 1 108 ? 17.840 33.598 -19.558 1.00 79.75 108 ASP A N 1
ATOM 825 C CA . ASP A 1 108 ? 18.119 32.250 -20.048 1.00 79.75 108 ASP A CA 1
ATOM 826 C C . ASP A 1 108 ? 17.471 31.188 -19.144 1.00 79.75 108 ASP A C 1
ATOM 828 O O . ASP A 1 108 ? 16.988 31.481 -18.050 1.00 79.75 108 ASP A O 1
ATOM 832 N N . LEU A 1 109 ? 17.452 29.931 -19.597 1.00 69.38 109 LEU A N 1
ATOM 833 C CA . LEU A 1 109 ? 16.777 28.854 -18.874 1.00 69.38 109 LEU A CA 1
ATOM 834 C C . LEU A 1 109 ? 17.323 28.688 -17.440 1.00 69.38 109 LEU A C 1
ATOM 836 O O . LEU A 1 109 ? 16.548 28.517 -16.507 1.00 69.38 109 LEU A O 1
ATOM 840 N N . ASN A 1 110 ? 18.635 28.822 -17.237 1.00 59.91 110 ASN A N 1
ATOM 841 C CA . ASN A 1 110 ? 19.276 28.731 -15.923 1.00 59.91 110 ASN A CA 1
ATOM 842 C C . ASN A 1 110 ? 18.836 29.874 -14.989 1.00 59.91 110 ASN A C 1
ATOM 844 O O . ASN A 1 110 ? 18.422 29.645 -13.850 1.00 59.91 110 ASN A O 1
ATOM 848 N N . THR A 1 111 ? 18.884 31.105 -15.482 1.00 76.12 111 THR A N 1
ATOM 849 C CA . THR A 1 111 ? 18.441 32.311 -14.782 1.00 76.12 111 THR A CA 1
ATOM 850 C C . THR A 1 111 ? 16.945 32.254 -14.484 1.00 76.12 111 THR A C 1
ATOM 852 O O . THR A 1 111 ? 16.527 32.601 -13.385 1.00 76.12 111 THR A O 1
ATOM 855 N N . LEU A 1 112 ? 16.131 31.743 -15.406 1.00 75.62 112 LEU A N 1
ATOM 856 C CA . LEU A 1 112 ? 14.701 31.548 -15.191 1.00 75.62 112 LEU A CA 1
ATOM 857 C C . LEU A 1 112 ? 14.423 30.574 -14.069 1.00 75.62 112 LEU A C 1
ATOM 859 O O . LEU A 1 112 ? 13.589 30.868 -13.220 1.00 75.62 112 LEU A O 1
ATOM 863 N N . TYR A 1 113 ? 15.155 29.462 -14.009 1.00 66.38 113 TYR A N 1
ATOM 864 C CA . TYR A 1 113 ? 15.089 28.628 -12.827 1.00 66.38 113 TYR A CA 1
ATOM 865 C C . TYR A 1 113 ? 15.421 29.470 -11.600 1.00 66.38 113 TYR A C 1
ATOM 867 O O . TYR A 1 113 ? 14.543 29.614 -10.760 1.00 66.38 113 TYR A O 1
ATOM 875 N N . GLN A 1 114 ? 16.576 30.128 -11.520 1.00 68.56 114 GLN A N 1
ATOM 876 C CA . GLN A 1 114 ? 16.926 30.974 -10.363 1.00 68.56 114 GLN A CA 1
ATOM 877 C C . GLN A 1 114 ? 15.832 31.983 -9.962 1.00 68.56 114 GLN A C 1
ATOM 879 O O . GLN A 1 114 ? 15.560 32.144 -8.774 1.00 68.56 114 GLN A O 1
ATOM 884 N N . LEU A 1 115 ? 15.139 32.588 -10.927 1.00 78.06 115 LEU A N 1
ATOM 885 C CA . LEU A 1 115 ? 14.020 33.495 -10.678 1.00 78.06 115 LEU A CA 1
ATOM 886 C C . LEU A 1 115 ? 12.768 32.769 -10.158 1.00 78.06 115 LEU A C 1
ATOM 888 O O . LEU A 1 115 ? 12.204 33.200 -9.155 1.00 78.06 115 LEU A O 1
ATOM 892 N N . ARG A 1 116 ? 12.351 31.642 -10.759 1.00 76.44 116 ARG A N 1
ATOM 893 C CA . ARG A 1 116 ? 11.211 30.822 -10.271 1.00 76.44 116 ARG A CA 1
ATOM 894 C C . ARG A 1 116 ? 11.396 30.469 -8.802 1.00 76.44 116 ARG A C 1
ATOM 896 O O . ARG A 1 116 ? 10.485 30.459 -7.982 1.00 76.44 116 ARG A O 1
ATOM 903 N N . ASN A 1 117 ? 12.652 30.196 -8.517 1.00 60.59 117 ASN A N 1
ATOM 904 C CA . ASN A 1 117 ? 13.169 29.758 -7.267 1.00 60.59 117 ASN A CA 1
ATOM 905 C C . ASN A 1 117 ? 13.120 30.860 -6.193 1.00 60.59 117 ASN A C 1
ATOM 907 O O . ASN A 1 117 ? 12.525 30.666 -5.128 1.00 60.59 117 ASN A O 1
ATOM 911 N N . GLN A 1 118 ? 13.649 32.037 -6.517 1.00 73.19 118 GLN A N 1
ATOM 912 C CA . GLN A 1 118 ? 13.648 33.210 -5.646 1.00 73.19 118 GLN A CA 1
ATOM 913 C C . GLN A 1 118 ? 12.241 33.791 -5.412 1.00 73.19 118 GLN A C 1
ATOM 915 O O . GLN A 1 118 ? 11.970 34.325 -4.338 1.00 73.19 118 GLN A O 1
ATOM 920 N N . PHE A 1 119 ? 11.337 33.662 -6.387 1.00 76.75 119 PHE A N 1
ATOM 921 C CA . PHE A 1 119 ? 10.028 34.325 -6.414 1.00 76.75 119 PHE A CA 1
ATOM 922 C C . PHE A 1 119 ? 8.851 33.333 -6.424 1.00 76.75 119 PHE A C 1
ATOM 924 O O . PHE A 1 119 ? 7.827 33.570 -7.054 1.00 76.75 119 PHE A O 1
ATOM 931 N N . SER A 1 120 ? 8.988 32.216 -5.703 1.00 68.00 120 SER A N 1
ATOM 932 C CA . SER A 1 120 ? 8.030 31.091 -5.692 1.00 68.00 120 SER A CA 1
ATOM 933 C C . SER A 1 120 ? 6.578 31.426 -5.328 1.00 68.00 120 SER A C 1
ATOM 935 O O . SER A 1 120 ? 5.672 30.706 -5.740 1.00 68.00 120 SER A O 1
ATOM 937 N N . SER A 1 121 ? 6.353 32.513 -4.589 1.00 72.12 121 SER A N 1
ATOM 938 C CA . SER A 1 121 ? 5.019 32.999 -4.205 1.00 72.12 121 SER A CA 1
ATOM 939 C C . SER A 1 121 ? 4.615 34.289 -4.934 1.00 72.12 121 SER A C 1
ATOM 941 O O . SER A 1 121 ? 3.639 34.929 -4.541 1.00 72.12 121 SER A O 1
ATOM 943 N N . ASP A 1 122 ? 5.376 34.720 -5.946 1.00 85.25 122 ASP A N 1
ATOM 944 C CA . ASP A 1 122 ? 5.078 35.928 -6.718 1.00 85.25 122 ASP A CA 1
ATOM 945 C C . ASP A 1 122 ? 3.915 35.688 -7.692 1.00 85.25 122 ASP A C 1
ATOM 947 O O . ASP A 1 122 ? 3.757 34.613 -8.269 1.00 85.25 122 ASP A O 1
ATOM 951 N N . SER A 1 123 ? 3.110 36.724 -7.916 1.00 84.81 123 SER A N 1
ATOM 952 C CA . SER A 1 123 ? 2.015 36.731 -8.888 1.00 84.81 123 SER A CA 1
ATOM 953 C C . SER A 1 123 ? 2.409 36.300 -10.310 1.00 84.81 123 SER A C 1
ATOM 955 O O . SER A 1 123 ? 1.563 35.779 -11.037 1.00 84.81 123 SER A O 1
ATOM 957 N N . LEU A 1 124 ? 3.673 36.484 -10.715 1.00 88.62 124 LEU A N 1
ATOM 958 C CA . LEU A 1 124 ? 4.175 36.106 -12.043 1.00 88.62 124 LEU A CA 1
ATOM 959 C C . LEU A 1 124 ? 4.740 34.676 -12.122 1.00 88.62 124 LEU A C 1
ATOM 961 O O . LEU A 1 124 ? 5.269 34.292 -13.166 1.00 88.62 124 LEU A O 1
ATOM 965 N N . ILE A 1 125 ? 4.625 33.865 -11.066 1.00 83.38 125 ILE A N 1
ATOM 966 C CA . ILE A 1 125 ? 5.238 32.529 -11.020 1.00 83.38 125 ILE A CA 1
ATOM 967 C C . ILE A 1 125 ? 4.752 31.597 -12.140 1.00 83.38 125 ILE A C 1
ATOM 969 O O . ILE A 1 125 ? 5.565 30.916 -12.763 1.00 83.38 125 ILE A O 1
ATOM 973 N N . ASN A 1 126 ? 3.457 31.635 -12.469 1.00 82.75 126 ASN A N 1
ATOM 974 C CA . ASN A 1 126 ? 2.884 30.828 -13.552 1.00 82.75 126 ASN A CA 1
ATOM 975 C C . ASN A 1 126 ? 3.417 31.276 -14.924 1.00 82.75 126 ASN A C 1
ATOM 977 O O . ASN A 1 126 ? 3.786 30.448 -15.750 1.00 82.75 126 ASN A O 1
ATOM 981 N N . TYR A 1 127 ? 3.542 32.591 -15.142 1.00 88.69 127 TYR A N 1
ATOM 982 C CA . TYR A 1 127 ? 4.106 33.152 -16.374 1.00 88.69 127 TYR A CA 1
ATOM 983 C C . TYR A 1 127 ? 5.573 32.740 -16.571 1.00 88.69 127 TYR A C 1
ATOM 985 O O . TYR A 1 127 ? 6.006 32.395 -17.672 1.00 88.69 127 TYR A O 1
ATOM 993 N N . LEU A 1 128 ? 6.338 32.723 -15.479 1.00 87.06 128 LEU A N 1
ATOM 994 C CA . LEU A 1 128 ? 7.713 32.247 -15.467 1.00 87.06 128 LEU A CA 1
ATOM 995 C C . LEU A 1 128 ? 7.788 30.739 -15.774 1.00 87.06 128 LEU A C 1
ATOM 997 O O . LEU A 1 128 ? 8.574 30.320 -16.627 1.00 87.06 128 LEU A O 1
ATOM 1001 N N . GLN A 1 129 ? 6.955 29.923 -15.125 1.00 80.38 129 GLN A N 1
ATOM 1002 C CA . GLN A 1 129 ? 6.885 28.476 -15.359 1.00 80.38 129 GLN A CA 1
ATOM 1003 C C . GLN A 1 129 ? 6.544 28.132 -16.817 1.00 80.38 129 GLN A C 1
ATOM 1005 O O . GLN A 1 129 ? 7.197 27.272 -17.412 1.00 80.38 129 GLN A O 1
ATOM 1010 N N . ASP A 1 130 ? 5.604 28.851 -17.429 1.00 85.25 130 ASP A N 1
ATOM 1011 C CA . ASP A 1 130 ? 5.276 28.687 -18.848 1.00 85.25 130 ASP A CA 1
ATOM 1012 C C . ASP A 1 130 ? 6.473 29.016 -19.755 1.00 85.25 130 ASP A C 1
ATOM 1014 O O . ASP A 1 130 ? 6.734 28.320 -20.746 1.00 85.25 130 ASP A O 1
ATOM 1018 N N . ARG A 1 131 ? 7.256 30.046 -19.406 1.00 88.25 131 ARG A N 1
ATOM 1019 C CA . ARG A 1 131 ? 8.474 30.410 -20.141 1.00 88.25 131 ARG A CA 1
ATOM 1020 C C . ARG A 1 131 ? 9.551 29.328 -20.046 1.00 88.25 131 ARG A C 1
ATOM 1022 O O . ARG A 1 131 ? 10.164 29.017 -21.070 1.00 88.25 131 ARG A O 1
ATOM 1029 N N . ILE A 1 132 ? 9.752 28.752 -18.861 1.00 77.62 132 ILE A N 1
ATOM 1030 C CA . ILE A 1 132 ? 10.665 27.622 -18.625 1.00 77.62 132 ILE A CA 1
ATOM 1031 C C . ILE A 1 132 ? 10.284 26.440 -19.517 1.00 77.62 132 ILE A C 1
ATOM 1033 O O . ILE A 1 132 ? 11.099 25.999 -20.327 1.00 77.62 132 ILE A O 1
ATOM 1037 N N . LYS A 1 133 ? 9.018 26.014 -19.466 1.00 79.19 133 LYS A N 1
ATOM 1038 C CA . LYS A 1 133 ? 8.509 24.896 -20.270 1.00 79.19 133 LYS A CA 1
ATOM 1039 C C . LYS A 1 133 ? 8.726 25.120 -21.768 1.00 79.19 133 LYS A C 1
ATOM 1041 O O . LYS A 1 133 ? 9.106 24.207 -22.501 1.00 79.19 133 LYS A O 1
ATOM 1046 N N . LYS A 1 134 ? 8.522 26.355 -22.237 1.00 84.19 134 LYS A N 1
ATOM 1047 C CA . LYS A 1 134 ? 8.772 26.728 -23.634 1.00 84.19 134 LYS A CA 1
ATOM 1048 C C . LYS A 1 134 ? 10.252 26.600 -24.008 1.00 84.19 134 LYS A C 1
ATOM 1050 O O . LYS A 1 134 ? 10.550 26.094 -25.086 1.00 84.19 134 LYS A O 1
ATOM 1055 N N . LEU A 1 135 ? 11.168 27.049 -23.151 1.00 78.62 135 LEU A N 1
ATOM 1056 C CA . LEU A 1 135 ? 12.611 26.947 -23.396 1.00 78.62 135 LEU A CA 1
ATOM 1057 C C . LEU A 1 135 ? 13.126 25.501 -23.316 1.00 78.62 135 LEU A C 1
ATOM 1059 O O . LEU A 1 135 ? 13.993 25.132 -24.103 1.00 78.62 135 LEU A O 1
ATOM 1063 N N . GLU A 1 136 ? 12.580 24.668 -22.428 1.00 75.31 136 GLU A N 1
ATOM 1064 C CA . GLU A 1 136 ? 12.885 23.230 -22.381 1.00 75.31 136 GLU A CA 1
ATOM 1065 C C . GLU A 1 136 ? 12.479 22.525 -23.671 1.00 75.31 136 GLU A C 1
ATOM 1067 O O . GLU A 1 136 ? 13.299 21.842 -24.280 1.00 75.31 136 GLU A O 1
ATOM 1072 N N . SER A 1 137 ? 11.246 22.758 -24.135 1.00 77.06 137 SER A N 1
ATOM 1073 C CA . SER A 1 137 ? 10.776 22.215 -25.412 1.00 77.06 137 SER A CA 1
ATOM 1074 C C . SER A 1 137 ? 11.659 22.679 -26.573 1.00 77.06 137 SER A C 1
ATOM 1076 O O . SER A 1 137 ? 11.945 21.897 -27.474 1.00 77.06 137 SER A O 1
ATOM 1078 N N . GLN A 1 138 ? 12.129 23.930 -26.549 1.00 80.50 138 GLN A N 1
ATOM 1079 C CA . GLN A 1 138 ? 13.076 24.434 -27.547 1.00 80.50 138 GLN A CA 1
ATOM 1080 C C . GLN A 1 138 ? 14.442 23.740 -27.449 1.00 80.50 138 GLN A C 1
ATOM 1082 O O . GLN A 1 138 ? 15.039 23.432 -28.476 1.00 80.50 138 GLN A O 1
ATOM 1087 N N . SER A 1 139 ? 14.936 23.458 -26.241 1.00 75.38 139 SER A N 1
ATOM 1088 C CA . SER A 1 139 ? 16.191 22.728 -26.020 1.00 75.38 139 SER A CA 1
ATOM 1089 C C . SER A 1 139 ? 16.114 21.271 -26.495 1.00 75.38 139 SER A C 1
ATOM 1091 O O . SER A 1 139 ? 17.057 20.772 -27.120 1.00 75.38 139 SER A O 1
ATOM 1093 N N . GLU A 1 140 ? 14.990 20.593 -26.248 1.00 79.94 140 GLU A N 1
ATOM 1094 C CA . GLU A 1 140 ? 14.711 19.257 -26.783 1.00 79.94 140 GLU A CA 1
ATOM 1095 C C . GLU A 1 140 ? 14.680 19.288 -28.315 1.00 79.94 140 GLU A C 1
ATOM 1097 O O . GLU A 1 140 ? 15.389 18.512 -28.957 1.00 79.94 140 GLU A O 1
ATOM 1102 N N . ASP A 1 141 ? 13.932 20.224 -28.910 1.00 83.56 141 ASP A N 1
ATOM 1103 C CA . ASP A 1 141 ? 13.836 20.372 -30.365 1.00 83.56 141 ASP A CA 1
ATOM 1104 C C . ASP A 1 141 ? 15.215 20.649 -30.998 1.00 83.56 141 ASP A C 1
ATOM 1106 O O . ASP A 1 141 ? 15.550 20.057 -32.027 1.00 83.56 141 ASP A O 1
ATOM 1110 N N . LEU A 1 142 ? 16.054 21.487 -30.373 1.00 80.56 142 LEU A N 1
ATOM 1111 C CA . LEU A 1 142 ? 17.437 21.743 -30.802 1.00 80.56 142 LEU A CA 1
ATOM 1112 C C . LEU A 1 142 ? 18.322 20.496 -30.694 1.00 80.56 142 LEU A C 1
ATOM 1114 O O . LEU A 1 142 ? 19.137 20.237 -31.583 1.00 80.56 142 LEU A O 1
ATOM 1118 N N . SER A 1 143 ? 18.170 19.717 -29.622 1.00 77.44 143 SER A N 1
ATOM 1119 C CA . SER A 1 143 ? 18.885 18.448 -29.441 1.00 77.44 143 SER A CA 1
ATOM 1120 C C . SER A 1 143 ? 18.459 17.426 -30.496 1.00 77.44 143 SER A C 1
ATOM 1122 O O . SER A 1 143 ? 19.310 16.752 -31.078 1.00 77.44 143 SER A O 1
ATOM 1124 N N . TYR A 1 144 ? 17.166 17.381 -30.827 1.00 89.50 144 TYR A N 1
ATOM 1125 C CA . TYR A 1 144 ? 16.637 16.552 -31.902 1.00 89.50 144 TYR A CA 1
ATOM 1126 C C . TYR A 1 144 ? 17.203 16.961 -33.266 1.00 89.50 144 TYR A C 1
ATOM 1128 O O . TYR A 1 144 ? 17.623 16.084 -34.015 1.00 89.50 144 TYR A O 1
ATOM 1136 N N . GLN A 1 145 ? 17.309 18.260 -33.587 1.00 89.25 145 GLN A N 1
ATOM 1137 C CA . GLN A 1 145 ? 17.887 18.689 -34.873 1.00 89.25 145 GLN A CA 1
ATOM 1138 C C . GLN A 1 145 ? 19.309 18.151 -35.097 1.00 89.25 145 GLN A C 1
ATOM 1140 O O . GLN A 1 145 ? 19.652 17.812 -36.228 1.00 89.25 145 GLN A O 1
ATOM 1145 N N . LYS A 1 146 ? 20.116 18.015 -34.034 1.00 86.44 146 LYS A N 1
ATOM 1146 C CA . LYS A 1 146 ? 21.475 17.449 -34.124 1.00 86.44 146 LYS A CA 1
ATOM 1147 C C . LYS A 1 146 ? 21.461 15.964 -34.495 1.00 86.44 146 LYS A C 1
ATOM 1149 O O . LYS A 1 146 ? 22.257 15.527 -35.320 1.00 86.44 146 LYS A O 1
ATOM 1154 N N . VAL A 1 147 ? 20.545 15.184 -33.920 1.00 90.38 147 VAL A N 1
ATOM 1155 C CA . VAL A 1 147 ? 20.474 13.728 -34.154 1.00 90.38 147 VAL A CA 1
ATOM 1156 C C . VAL A 1 147 ? 19.604 13.347 -35.356 1.00 90.38 147 VAL A C 1
ATOM 1158 O O . VAL A 1 147 ? 19.779 12.277 -35.949 1.00 90.38 147 VAL A O 1
ATOM 1161 N N . LYS A 1 148 ? 18.715 14.249 -35.792 1.00 91.94 148 LYS A N 1
ATOM 1162 C CA . LYS A 1 148 ? 17.838 14.071 -36.955 1.00 91.94 148 LYS A CA 1
ATOM 1163 C C . LYS A 1 148 ? 18.622 13.758 -38.224 1.00 91.94 148 LYS A C 1
ATOM 1165 O O . LYS A 1 148 ? 18.184 12.926 -39.016 1.00 91.94 148 LYS A O 1
ATOM 1170 N N . THR A 1 149 ? 19.799 14.350 -38.403 1.00 89.12 149 THR A N 1
ATOM 1171 C CA . THR A 1 149 ? 20.678 14.098 -39.557 1.00 89.12 149 THR A CA 1
ATOM 1172 C C . THR A 1 149 ? 21.880 13.211 -39.232 1.00 89.12 149 THR A C 1
ATOM 1174 O O . THR A 1 149 ? 22.504 12.711 -40.161 1.00 89.12 149 THR A O 1
ATOM 1177 N N . SER A 1 150 ? 22.167 12.932 -37.952 1.00 89.56 150 SER A N 1
ATOM 1178 C CA . SER A 1 150 ? 23.296 12.071 -37.563 1.00 89.56 150 SER A CA 1
ATOM 1179 C C . SER A 1 150 ? 23.160 10.653 -38.129 1.00 89.56 150 SER A C 1
ATOM 1181 O O . SER A 1 150 ? 22.073 10.071 -38.129 1.00 89.56 150 SER A O 1
ATOM 1183 N N . SER A 1 151 ? 24.261 10.093 -38.624 1.00 89.25 151 SER A N 1
ATOM 1184 C CA . SER A 1 151 ? 24.384 8.682 -39.015 1.00 89.25 151 SER A CA 1
ATOM 1185 C C . SER A 1 151 ? 25.048 7.826 -37.932 1.00 89.25 151 SER A C 1
ATOM 1187 O O . SER A 1 151 ? 25.178 6.616 -38.106 1.00 89.25 151 SER A O 1
ATOM 1189 N N . ASN A 1 152 ? 25.486 8.441 -36.832 1.00 89.50 152 ASN A N 1
ATOM 1190 C CA . ASN A 1 152 ? 26.051 7.746 -35.687 1.00 89.50 152 ASN A CA 1
ATOM 1191 C C . ASN A 1 152 ? 24.908 7.266 -34.783 1.00 89.50 152 ASN A C 1
ATOM 1193 O O . ASN A 1 152 ? 24.192 8.068 -34.185 1.00 89.50 152 ASN A O 1
ATOM 1197 N N . ILE A 1 153 ? 24.732 5.945 -34.704 1.00 89.00 153 ILE A N 1
ATOM 1198 C CA . ILE A 1 153 ? 23.667 5.321 -33.911 1.00 89.00 153 ILE A CA 1
ATOM 1199 C C . ILE A 1 153 ? 23.800 5.673 -32.422 1.00 89.00 153 ILE A C 1
ATOM 1201 O O . ILE A 1 153 ? 22.784 5.948 -31.789 1.00 89.00 153 ILE A O 1
ATOM 1205 N N . GLY A 1 154 ? 25.025 5.769 -31.894 1.00 79.94 154 GLY A N 1
ATOM 1206 C CA . GLY A 1 154 ? 25.274 6.116 -30.493 1.00 79.94 154 GLY A CA 1
ATOM 1207 C C . GLY A 1 154 ? 24.771 7.508 -30.105 1.00 79.94 154 GLY A C 1
ATOM 1208 O O . GLY A 1 154 ? 24.221 7.6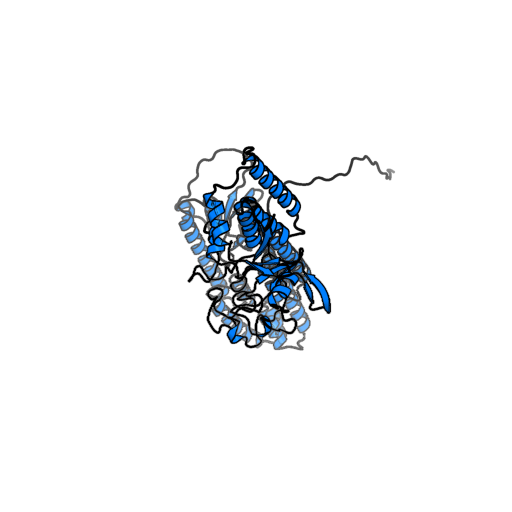88 -29.018 1.00 79.94 154 GLY A O 1
ATOM 1209 N N . ASP A 1 155 ? 24.863 8.492 -31.007 1.00 83.00 155 ASP A N 1
ATOM 1210 C CA . ASP A 1 155 ? 24.327 9.841 -30.764 1.00 83.00 155 ASP A CA 1
ATOM 1211 C C . ASP A 1 155 ? 22.795 9.815 -30.651 1.00 83.00 155 ASP A C 1
ATOM 1213 O O . ASP A 1 155 ? 22.196 10.503 -29.821 1.00 83.00 155 ASP A O 1
ATOM 1217 N N . ILE A 1 156 ? 22.151 9.000 -31.492 1.00 88.75 156 ILE A N 1
ATOM 1218 C CA . ILE A 1 156 ? 20.695 8.841 -31.509 1.00 88.75 156 ILE A CA 1
ATOM 1219 C C . ILE A 1 156 ? 20.230 8.101 -30.247 1.00 88.75 156 ILE A C 1
ATOM 1221 O O . ILE A 1 156 ? 19.259 8.519 -29.614 1.00 88.75 156 ILE A O 1
ATOM 1225 N N . GLU A 1 157 ? 20.932 7.036 -29.853 1.00 84.50 157 GLU A N 1
ATOM 1226 C CA . GLU A 1 157 ? 20.682 6.309 -28.603 1.00 84.50 157 GLU A CA 1
ATOM 1227 C C . GLU A 1 157 ? 20.863 7.222 -27.383 1.00 84.50 157 GLU A C 1
ATOM 1229 O O . GLU A 1 157 ? 20.018 7.219 -26.489 1.00 84.50 157 GLU A O 1
ATOM 1234 N N . SER A 1 158 ? 21.883 8.086 -27.389 1.00 79.75 158 SER A N 1
ATOM 1235 C CA . SER A 1 158 ? 22.117 9.079 -26.332 1.00 79.75 158 SER A CA 1
ATOM 1236 C C . SER A 1 158 ? 20.967 10.087 -26.215 1.00 79.75 158 SER A C 1
ATOM 1238 O O . SER A 1 158 ? 20.539 10.409 -25.103 1.00 79.75 158 SER A O 1
ATOM 1240 N N . PHE A 1 159 ? 20.407 10.550 -27.342 1.00 84.06 159 PHE A N 1
ATOM 1241 C CA . PHE A 1 159 ? 19.200 11.385 -27.328 1.00 84.06 159 PHE A CA 1
ATOM 1242 C C . PHE A 1 159 ? 18.004 10.635 -26.735 1.00 84.06 159 PHE A C 1
ATOM 1244 O O . PHE A 1 159 ? 17.315 11.183 -25.880 1.00 84.06 159 PHE A O 1
ATOM 1251 N N . ILE A 1 160 ? 17.754 9.391 -27.161 1.00 82.75 160 ILE A N 1
ATOM 1252 C CA . ILE A 1 160 ? 16.626 8.592 -26.652 1.00 82.75 160 ILE A CA 1
ATOM 1253 C C . ILE A 1 160 ? 16.776 8.341 -25.148 1.00 82.75 160 ILE A C 1
ATOM 1255 O O . ILE A 1 160 ? 15.784 8.412 -24.427 1.00 82.75 160 ILE A O 1
ATOM 1259 N N . SER A 1 161 ? 17.999 8.088 -24.677 1.00 74.19 161 SER A N 1
ATOM 1260 C CA . SER A 1 161 ? 18.298 7.934 -23.251 1.00 74.19 161 SER A CA 1
ATOM 1261 C C . SER A 1 161 ? 18.018 9.225 -22.470 1.00 74.19 161 SER A C 1
ATOM 1263 O O . SER A 1 161 ? 17.395 9.191 -21.411 1.00 74.19 161 SER A O 1
ATOM 1265 N N . SER A 1 162 ? 18.385 10.380 -23.036 1.00 71.75 162 SER A N 1
ATOM 1266 C CA . SER A 1 162 ? 18.186 11.696 -22.409 1.00 71.75 162 SER A CA 1
ATOM 1267 C C . SER A 1 162 ? 16.727 12.175 -22.439 1.00 71.75 162 SER A C 1
ATOM 1269 O O . SER A 1 162 ? 16.287 12.870 -21.527 1.00 71.75 162 SER A O 1
ATOM 1271 N N . TYR A 1 163 ? 15.963 11.803 -23.473 1.00 72.56 163 TYR A N 1
ATOM 1272 C CA . TYR A 1 163 ? 14.573 12.222 -23.683 1.00 72.56 163 TYR A CA 1
ATOM 1273 C C . TYR A 1 163 ? 13.654 11.021 -23.995 1.00 72.56 163 TYR A C 1
ATOM 1275 O O . TYR A 1 163 ? 13.046 10.955 -25.069 1.00 72.56 163 TYR A O 1
ATOM 1283 N N . PRO A 1 164 ? 13.478 10.065 -23.064 1.00 74.62 164 PRO A N 1
ATOM 1284 C CA . PRO A 1 164 ? 12.807 8.786 -23.335 1.00 74.62 164 PRO A CA 1
ATOM 1285 C C . PRO A 1 164 ? 11.312 8.914 -23.659 1.00 74.62 164 PRO A C 1
ATOM 1287 O O . PRO A 1 164 ? 10.714 7.990 -24.211 1.00 74.62 164 PRO A O 1
ATOM 1290 N N . LYS A 1 165 ? 10.701 10.058 -23.327 1.00 79.06 165 LYS A N 1
ATOM 1291 C CA . LYS A 1 165 ? 9.298 10.392 -23.623 1.00 79.06 165 LYS A CA 1
ATOM 1292 C C . LYS A 1 165 ? 9.137 11.376 -24.783 1.00 79.06 165 LYS A C 1
ATOM 1294 O O . LYS A 1 165 ? 8.017 11.803 -25.054 1.00 79.06 165 LYS A O 1
ATOM 1299 N N . SER A 1 166 ? 10.230 11.751 -25.449 1.00 84.50 166 SER A N 1
ATOM 1300 C CA . SER A 1 166 ? 10.172 12.692 -26.563 1.00 84.50 166 SER A CA 1
ATOM 1301 C C . SER A 1 166 ? 9.260 12.172 -27.673 1.00 84.50 166 SER A C 1
ATOM 1303 O O . SER A 1 166 ? 9.276 10.986 -28.020 1.00 84.50 166 SER A O 1
ATOM 1305 N N . LYS A 1 167 ? 8.514 13.089 -28.300 1.00 90.94 167 LYS A N 1
ATOM 1306 C CA . LYS A 1 167 ? 7.698 12.800 -29.493 1.00 90.94 167 LYS A CA 1
ATOM 1307 C C . LYS A 1 167 ? 8.527 12.241 -30.661 1.00 90.94 167 LYS A C 1
ATOM 1309 O O . LYS A 1 167 ? 7.974 11.594 -31.545 1.00 90.94 167 LYS A O 1
ATOM 1314 N N . TYR A 1 168 ? 9.847 12.445 -30.646 1.00 93.25 168 TYR A N 1
ATOM 1315 C CA . TYR A 1 168 ? 10.775 11.980 -31.678 1.00 93.25 168 TYR A CA 1
ATOM 1316 C C . TYR A 1 168 ? 11.280 10.544 -31.472 1.00 93.25 168 TYR A C 1
ATOM 1318 O O . TYR A 1 168 ? 11.839 9.959 -32.400 1.00 93.25 168 TYR A O 1
ATOM 1326 N N . VAL A 1 169 ? 11.082 9.938 -30.292 1.00 90.94 169 VAL A N 1
ATOM 1327 C CA . VAL A 1 169 ? 11.658 8.618 -29.954 1.00 90.94 169 VAL A CA 1
ATOM 1328 C C . VAL A 1 169 ? 11.243 7.532 -30.946 1.00 90.94 169 VAL A C 1
ATOM 1330 O O . VAL A 1 169 ? 12.077 6.725 -31.352 1.00 90.94 169 VAL A O 1
ATOM 1333 N N . ALA A 1 170 ? 9.975 7.501 -31.364 1.00 93.69 170 ALA A N 1
ATOM 1334 C CA . ALA A 1 170 ? 9.480 6.476 -32.283 1.00 93.69 170 ALA A CA 1
ATOM 1335 C C . ALA A 1 170 ? 10.163 6.545 -33.664 1.00 93.69 170 ALA A C 1
ATOM 1337 O O . ALA A 1 170 ? 10.580 5.519 -34.204 1.00 93.69 170 ALA A O 1
ATOM 1338 N N . GLU A 1 171 ? 10.328 7.752 -34.212 1.00 96.12 171 GLU A N 1
ATOM 1339 C CA . GLU A 1 171 ? 11.023 7.980 -35.485 1.00 96.12 171 GLU A CA 1
ATOM 1340 C C . GLU A 1 171 ? 12.511 7.627 -35.376 1.00 96.12 171 GLU A C 1
ATOM 1342 O O . GLU A 1 171 ? 13.051 6.916 -36.226 1.00 96.12 171 GLU A O 1
ATOM 1347 N N . LEU A 1 172 ? 13.169 8.067 -34.301 1.00 95.50 172 LEU A N 1
ATOM 1348 C CA . LEU A 1 172 ? 14.589 7.808 -34.079 1.00 95.50 172 LEU A CA 1
ATOM 1349 C C . LEU A 1 172 ? 14.885 6.316 -33.887 1.00 95.50 172 LEU A C 1
ATOM 1351 O O . LEU A 1 172 ? 15.867 5.825 -34.438 1.00 95.50 172 LEU A O 1
ATOM 1355 N N . LYS A 1 173 ? 14.011 5.561 -33.207 1.00 94.06 173 LYS A N 1
ATOM 1356 C CA . LYS A 1 173 ? 14.123 4.093 -33.116 1.00 94.06 173 LYS A CA 1
ATOM 1357 C C . LYS A 1 173 ? 14.047 3.420 -34.486 1.00 94.06 173 LYS A C 1
ATOM 1359 O O . LYS A 1 173 ? 14.827 2.512 -34.764 1.00 94.06 173 LYS A O 1
ATOM 1364 N N . LYS A 1 174 ? 13.152 3.882 -35.366 1.00 94.31 174 LYS A N 1
ATOM 1365 C CA . LYS A 1 174 ? 13.080 3.384 -36.748 1.00 94.31 174 LYS A CA 1
ATOM 1366 C C . LYS A 1 174 ? 14.373 3.686 -37.512 1.00 94.31 174 LYS A C 1
ATOM 1368 O O . LYS A 1 174 ? 14.911 2.805 -38.176 1.00 94.31 174 LYS A O 1
ATOM 1373 N N . LYS A 1 175 ? 14.910 4.899 -37.359 1.00 94.75 175 LYS A N 1
ATOM 1374 C CA . LYS A 1 175 ? 16.179 5.302 -37.975 1.00 94.75 175 LYS A CA 1
ATOM 1375 C C . LYS A 1 175 ? 17.362 4.458 -37.491 1.00 94.75 175 LYS A C 1
ATOM 1377 O O . LYS A 1 175 ? 18.170 4.047 -38.320 1.00 94.75 175 LYS A O 1
ATOM 1382 N N . ILE A 1 176 ? 17.447 4.160 -36.190 1.00 93.75 176 ILE A N 1
ATOM 1383 C CA . ILE A 1 176 ? 18.451 3.236 -35.635 1.00 93.75 176 ILE A CA 1
ATOM 1384 C C . ILE A 1 176 ? 18.367 1.881 -36.343 1.00 93.75 176 ILE A C 1
ATOM 1386 O O . ILE A 1 176 ? 19.386 1.384 -36.813 1.00 93.75 176 ILE A O 1
ATOM 1390 N N . ALA A 1 177 ? 17.163 1.315 -36.480 1.00 91.50 177 ALA A N 1
ATOM 1391 C CA . ALA A 1 177 ? 16.978 0.021 -37.132 1.00 91.50 177 ALA A CA 1
ATOM 1392 C C . ALA A 1 177 ? 17.447 0.024 -38.600 1.00 91.50 177 ALA A C 1
ATOM 1394 O O . ALA A 1 177 ? 18.079 -0.931 -39.051 1.00 91.50 177 ALA A O 1
ATOM 1395 N N . ASP A 1 178 ? 17.179 1.096 -39.349 1.00 91.50 178 ASP A N 1
ATOM 1396 C CA . ASP A 1 178 ? 17.609 1.204 -40.748 1.00 91.50 178 ASP A CA 1
ATOM 1397 C C . ASP A 1 178 ? 19.127 1.419 -40.883 1.00 91.50 178 ASP A C 1
ATOM 1399 O O . ASP A 1 178 ? 19.767 0.794 -41.731 1.00 91.50 178 ASP A O 1
ATOM 1403 N N . LEU A 1 179 ? 19.735 2.230 -40.009 1.00 91.62 179 LEU A N 1
ATOM 1404 C CA . LEU A 1 179 ? 21.192 2.384 -39.950 1.00 91.62 179 LEU A CA 1
ATOM 1405 C C . LEU A 1 179 ? 21.882 1.068 -39.556 1.00 91.62 179 LEU A C 1
ATOM 1407 O O . LEU A 1 179 ? 22.888 0.701 -40.167 1.00 91.62 179 LEU A O 1
ATOM 1411 N N . ALA A 1 180 ? 21.321 0.325 -38.599 1.00 91.00 180 ALA A N 1
ATOM 1412 C CA . ALA A 1 180 ? 21.861 -0.952 -38.144 1.00 91.00 180 ALA A CA 1
ATOM 1413 C C . ALA A 1 180 ? 21.885 -2.006 -39.263 1.00 91.00 180 ALA A C 1
ATOM 1415 O O . ALA A 1 180 ? 22.886 -2.707 -39.419 1.00 91.00 180 ALA A O 1
ATOM 1416 N N . LYS A 1 181 ? 20.853 -2.064 -40.119 1.00 90.19 181 LYS A N 1
ATOM 1417 C CA . LYS A 1 181 ? 20.848 -2.937 -41.311 1.00 90.19 181 LYS A CA 1
ATOM 1418 C C . LYS A 1 181 ? 22.022 -2.640 -42.245 1.00 90.19 181 LYS A C 1
ATOM 1420 O O . LYS A 1 181 ? 22.678 -3.569 -42.713 1.00 90.19 181 LYS A O 1
ATOM 1425 N N . ASN A 1 182 ? 22.328 -1.365 -42.486 1.00 89.62 182 ASN A N 1
ATOM 1426 C CA . ASN A 1 182 ? 23.448 -0.978 -43.350 1.00 89.62 182 ASN A CA 1
ATOM 1427 C C . ASN A 1 182 ? 24.801 -1.395 -42.764 1.00 89.62 182 ASN A C 1
ATOM 1429 O O . ASN A 1 182 ? 25.669 -1.865 -43.500 1.00 89.62 182 ASN A O 1
ATOM 1433 N N . VAL A 1 183 ? 24.976 -1.255 -41.446 1.00 92.31 183 VAL A N 1
ATOM 1434 C CA . VAL A 1 183 ? 26.175 -1.741 -40.744 1.00 92.31 183 VAL A CA 1
ATOM 1435 C C . VAL A 1 183 ? 26.265 -3.264 -40.835 1.00 92.31 183 VAL A C 1
ATOM 1437 O O . VAL A 1 183 ? 27.341 -3.793 -41.105 1.00 92.31 183 VAL A O 1
ATOM 1440 N N . SER A 1 184 ? 25.133 -3.964 -40.718 1.00 90.06 184 SER A N 1
ATOM 1441 C CA . SER A 1 184 ? 25.098 -5.424 -40.756 1.00 90.06 184 SER A CA 1
ATOM 1442 C C . SER A 1 184 ? 25.626 -6.018 -42.062 1.00 90.06 184 SER A C 1
ATOM 1444 O O . SER A 1 184 ? 26.197 -7.101 -42.030 1.00 90.06 184 SER A O 1
ATOM 1446 N N . ASN A 1 185 ? 25.524 -5.317 -43.194 1.00 91.81 185 ASN A N 1
ATOM 1447 C CA . ASN A 1 185 ? 26.013 -5.793 -44.495 1.00 91.81 185 ASN A CA 1
ATOM 1448 C C . ASN A 1 185 ? 27.535 -5.664 -44.686 1.00 91.81 185 ASN A C 1
ATOM 1450 O O . ASN A 1 185 ? 28.058 -6.094 -45.713 1.00 91.81 185 ASN A O 1
ATOM 1454 N N . LYS A 1 186 ? 28.252 -5.059 -43.734 1.00 93.75 186 LYS A N 1
ATOM 1455 C CA . LYS A 1 186 ? 29.708 -4.891 -43.801 1.00 93.75 186 LYS A CA 1
ATOM 1456 C C . LYS A 1 186 ? 30.449 -6.163 -43.378 1.00 93.75 186 LYS A C 1
ATOM 1458 O O . LYS A 1 186 ? 29.850 -7.112 -42.865 1.00 93.75 186 LYS A O 1
ATOM 1463 N N . SER A 1 187 ? 31.767 -6.170 -43.600 1.00 96.38 187 SER A N 1
ATOM 1464 C CA . SER A 1 187 ? 32.643 -7.226 -43.086 1.00 96.38 187 SER A CA 1
ATOM 1465 C C . SER A 1 187 ? 32.528 -7.326 -41.560 1.00 96.38 187 SER A C 1
ATOM 1467 O O . SER A 1 187 ? 32.178 -6.351 -40.896 1.00 96.38 187 SER A O 1
ATOM 1469 N N . GLU A 1 188 ? 32.826 -8.495 -40.987 1.00 96.44 188 GLU A N 1
ATOM 1470 C CA . GLU A 1 188 ? 32.780 -8.696 -39.532 1.00 96.44 188 GLU A CA 1
ATOM 1471 C C . GLU A 1 188 ? 33.636 -7.663 -38.778 1.00 96.44 188 GLU A C 1
ATOM 1473 O O . GLU A 1 188 ? 33.177 -7.086 -37.792 1.00 96.44 188 GLU A O 1
ATOM 1478 N N . LYS A 1 189 ? 34.843 -7.379 -39.287 1.00 97.06 189 LYS A N 1
ATOM 1479 C CA . LYS A 1 189 ? 35.751 -6.368 -38.733 1.00 97.06 189 LYS A CA 1
ATOM 1480 C C . LYS A 1 189 ? 35.149 -4.967 -38.792 1.00 97.06 189 LYS A C 1
ATOM 1482 O O . LYS A 1 189 ? 35.124 -4.281 -37.779 1.00 97.06 189 LYS A O 1
ATOM 1487 N N . ASP A 1 190 ? 34.642 -4.546 -39.948 1.00 96.19 190 ASP A N 1
ATOM 1488 C CA . ASP A 1 190 ? 34.077 -3.199 -40.095 1.00 96.19 190 ASP A CA 1
ATOM 1489 C C . ASP A 1 190 ? 32.798 -3.022 -39.272 1.00 96.19 190 ASP A C 1
ATOM 1491 O O . ASP A 1 190 ? 32.562 -1.945 -38.731 1.00 96.19 190 ASP A O 1
ATOM 1495 N N . PHE A 1 191 ? 31.972 -4.069 -39.157 1.00 96.62 191 PHE A N 1
ATOM 1496 C CA . PHE A 1 191 ? 30.826 -4.067 -38.250 1.00 96.62 191 PHE A CA 1
ATOM 1497 C C . PHE A 1 191 ? 31.327 -3.817 -36.828 1.00 96.62 191 PHE A C 1
ATOM 1499 O O . PHE A 1 191 ? 30.902 -2.848 -36.197 1.00 96.62 191 PHE A O 1
ATOM 1506 N N . PHE A 1 192 ? 32.239 -4.658 -36.338 1.00 96.00 192 PHE A N 1
ATOM 1507 C CA . PHE A 1 192 ? 32.758 -4.558 -34.980 1.00 96.00 192 PHE A CA 1
ATOM 1508 C C . PHE A 1 192 ? 33.350 -3.173 -34.673 1.00 96.00 192 PHE A C 1
ATOM 1510 O O . PHE A 1 192 ? 32.974 -2.566 -33.671 1.00 96.00 192 PHE A O 1
ATOM 1517 N N . GLU A 1 193 ? 34.198 -2.633 -35.553 1.00 95.44 193 GLU A N 1
ATOM 1518 C CA . GLU A 1 193 ? 34.806 -1.309 -35.360 1.00 95.44 193 GLU A CA 1
ATOM 1519 C C . GLU A 1 193 ? 33.754 -0.193 -35.288 1.00 95.44 193 GLU A C 1
ATOM 1521 O O . GLU A 1 193 ? 33.857 0.686 -34.435 1.00 95.44 193 GLU A O 1
ATOM 1526 N N . ILE A 1 194 ? 32.697 -0.253 -36.108 1.00 92.44 194 ILE A N 1
ATOM 1527 C CA . ILE A 1 194 ? 31.586 0.711 -36.039 1.00 92.44 194 ILE A CA 1
ATOM 1528 C C . ILE A 1 194 ? 30.793 0.542 -34.737 1.00 92.44 194 ILE A C 1
ATOM 1530 O O . ILE A 1 194 ? 30.470 1.532 -34.078 1.00 92.44 194 ILE A O 1
ATOM 1534 N N . ALA A 1 195 ? 30.473 -0.693 -34.341 1.00 92.00 195 ALA A N 1
ATOM 1535 C CA . ALA A 1 195 ? 29.747 -0.964 -33.099 1.00 92.00 195 ALA A CA 1
ATOM 1536 C C . ALA A 1 195 ? 30.515 -0.430 -31.877 1.00 92.00 195 ALA A C 1
ATOM 1538 O O . ALA A 1 195 ? 29.936 0.229 -31.013 1.00 92.00 195 ALA A O 1
ATOM 1539 N N . LYS A 1 196 ? 31.837 -0.638 -31.857 1.00 89.81 196 LYS A N 1
ATOM 1540 C CA . LYS A 1 196 ? 32.753 -0.139 -30.828 1.00 89.81 196 LYS A CA 1
ATOM 1541 C C . LYS A 1 196 ? 32.878 1.385 -30.842 1.00 89.81 196 LYS A C 1
ATOM 1543 O O . LYS A 1 196 ? 32.724 2.006 -29.795 1.00 89.81 196 LYS A O 1
ATOM 1548 N N . SER A 1 197 ? 33.129 2.004 -31.998 1.00 87.12 197 SER A N 1
ATOM 1549 C CA . SER A 1 197 ? 33.368 3.454 -32.089 1.00 87.12 197 SER A CA 1
ATOM 1550 C C . SER A 1 197 ? 32.129 4.290 -31.775 1.00 87.12 197 SER A C 1
ATOM 1552 O O . SER A 1 197 ? 32.246 5.432 -31.341 1.00 87.12 197 SER A O 1
ATOM 1554 N N . THR A 1 198 ? 30.942 3.737 -32.025 1.00 84.94 198 THR A N 1
ATOM 1555 C CA . THR A 1 198 ? 29.662 4.388 -31.711 1.00 84.94 198 THR A CA 1
ATOM 1556 C C . THR A 1 198 ? 29.192 4.108 -30.286 1.00 84.94 198 THR A C 1
ATOM 1558 O O . THR A 1 198 ? 28.241 4.741 -29.840 1.00 84.94 198 THR A O 1
ATOM 1561 N N . ASN A 1 199 ? 29.839 3.177 -29.572 1.00 82.88 199 ASN A N 1
ATOM 1562 C CA . ASN A 1 199 ? 29.394 2.673 -28.272 1.00 82.88 199 ASN A CA 1
ATOM 1563 C C . ASN A 1 199 ? 27.913 2.238 -28.284 1.00 82.88 199 ASN A C 1
ATOM 1565 O O . ASN A 1 199 ? 27.189 2.427 -27.307 1.00 82.88 199 ASN A O 1
ATOM 1569 N N . SER A 1 200 ? 27.446 1.702 -29.419 1.00 89.44 200 SER A N 1
ATOM 1570 C CA . SER A 1 200 ? 26.029 1.412 -29.622 1.00 89.44 200 SER A CA 1
ATOM 1571 C C . SER A 1 200 ? 25.665 0.031 -29.105 1.00 89.44 200 SER A C 1
ATOM 1573 O O . SER A 1 200 ? 26.080 -0.987 -29.668 1.00 89.44 200 SER A O 1
ATOM 1575 N N . LYS A 1 201 ? 24.822 -0.010 -28.070 1.00 89.69 201 LYS A N 1
ATOM 1576 C CA . LYS A 1 201 ? 24.307 -1.263 -27.505 1.00 89.69 201 LYS A CA 1
ATOM 1577 C C . LYS A 1 201 ? 23.572 -2.087 -28.562 1.00 89.69 201 LYS A C 1
ATOM 1579 O O . LYS A 1 201 ? 23.855 -3.274 -28.701 1.00 89.69 201 LYS A O 1
ATOM 1584 N N . THR A 1 202 ? 22.722 -1.443 -29.370 1.00 92.44 202 THR A N 1
ATOM 1585 C CA . THR A 1 202 ? 21.977 -2.111 -30.450 1.00 92.44 202 THR A CA 1
ATOM 1586 C C . THR A 1 202 ? 22.910 -2.802 -31.447 1.00 92.44 202 THR A C 1
ATOM 1588 O O . THR A 1 202 ? 22.666 -3.945 -31.841 1.00 92.44 202 THR A O 1
ATOM 1591 N N . LEU A 1 203 ? 23.991 -2.134 -31.867 1.00 94.62 203 LEU A N 1
ATOM 1592 C CA . LEU A 1 203 ? 24.949 -2.725 -32.805 1.00 94.62 203 LEU A CA 1
ATOM 1593 C C . LEU A 1 203 ? 25.753 -3.862 -32.171 1.00 94.62 203 LEU A C 1
ATOM 1595 O O . LEU A 1 203 ? 25.974 -4.876 -32.828 1.00 94.62 203 LEU A O 1
ATOM 1599 N N . LEU A 1 204 ? 26.175 -3.718 -30.915 1.00 94.75 204 LEU A N 1
ATOM 1600 C CA . LEU A 1 204 ? 26.910 -4.760 -30.196 1.00 94.75 204 LEU A CA 1
ATOM 1601 C C . LEU A 1 204 ? 26.057 -6.028 -30.004 1.00 94.75 204 LEU A C 1
ATOM 1603 O O . LEU A 1 204 ? 26.539 -7.134 -30.248 1.00 94.75 204 LEU A O 1
ATOM 1607 N N . GLU A 1 205 ? 24.777 -5.882 -29.650 1.00 95.06 205 GLU A N 1
ATOM 1608 C CA . GLU A 1 205 ? 23.823 -7.000 -29.565 1.00 95.06 205 GLU A CA 1
ATOM 1609 C C . GLU A 1 205 ? 23.602 -7.651 -30.941 1.00 95.06 205 GLU A C 1
ATOM 1611 O O . GLU A 1 205 ? 23.722 -8.870 -31.080 1.00 95.06 205 GLU A O 1
ATOM 1616 N N . SER A 1 206 ? 23.389 -6.838 -31.982 1.00 94.81 206 SER A N 1
ATOM 1617 C CA . SER A 1 206 ? 23.218 -7.319 -33.363 1.00 94.81 206 SER A CA 1
ATOM 1618 C C . SER A 1 206 ? 24.463 -8.048 -33.894 1.00 94.81 206 SER A C 1
ATOM 1620 O O . SER A 1 206 ? 24.351 -8.992 -34.678 1.00 94.81 206 SER A O 1
ATOM 1622 N N . TYR A 1 207 ? 25.665 -7.633 -33.476 1.00 96.62 207 TYR A N 1
ATOM 1623 C CA . TYR A 1 207 ? 26.907 -8.323 -33.824 1.00 96.62 207 TYR A CA 1
ATOM 1624 C C . TYR A 1 207 ? 26.928 -9.743 -33.241 1.00 96.62 207 TYR A C 1
ATOM 1626 O O . TYR A 1 207 ? 27.263 -10.680 -33.965 1.00 96.62 207 TYR A O 1
ATOM 1634 N N . LEU A 1 208 ? 26.551 -9.925 -31.967 1.00 96.81 208 LEU A N 1
ATOM 1635 C CA . LEU A 1 208 ? 26.516 -11.251 -31.332 1.00 96.81 208 LEU A CA 1
ATOM 1636 C C . LEU A 1 208 ? 25.476 -12.177 -31.967 1.00 96.81 208 LEU A C 1
ATOM 1638 O O . LEU A 1 208 ? 25.718 -13.380 -32.062 1.00 96.81 208 LEU A O 1
ATOM 1642 N N . GLU A 1 209 ? 24.346 -11.626 -32.412 1.00 95.50 209 GLU A N 1
ATOM 1643 C CA . GLU A 1 209 ? 23.318 -12.378 -33.136 1.00 95.50 209 GLU A CA 1
ATOM 1644 C C . GLU A 1 209 ? 23.832 -12.865 -34.497 1.00 95.50 209 GLU A C 1
ATOM 1646 O O . GLU A 1 209 ? 23.680 -14.038 -34.840 1.00 95.50 209 GLU A O 1
ATOM 1651 N N . LYS A 1 210 ? 24.486 -11.983 -35.263 1.00 95.38 210 LYS A N 1
ATOM 1652 C CA . LYS A 1 210 ? 25.000 -12.317 -36.597 1.00 95.38 210 LYS A CA 1
ATOM 1653 C C . LYS A 1 210 ? 26.241 -13.213 -36.556 1.00 95.38 210 LYS A C 1
ATOM 1655 O O . LYS A 1 210 ? 26.387 -14.097 -37.400 1.00 95.38 210 LYS A O 1
ATOM 1660 N N . TYR A 1 211 ? 27.136 -12.983 -35.597 1.00 95.88 211 TYR A N 1
ATOM 1661 C CA . TYR A 1 211 ? 28.421 -13.670 -35.463 1.00 95.88 211 TYR A CA 1
ATOM 1662 C C . TYR A 1 211 ? 28.551 -14.335 -34.080 1.00 95.88 211 TYR A C 1
ATOM 1664 O O . TYR A 1 211 ? 29.424 -13.975 -33.285 1.00 95.88 211 TYR A O 1
ATOM 1672 N N . PRO A 1 212 ? 27.738 -15.365 -33.774 1.00 94.94 212 PRO A N 1
ATOM 1673 C CA . PRO A 1 212 ? 27.720 -16.003 -32.453 1.00 94.94 212 PRO A CA 1
ATOM 1674 C C . PRO A 1 212 ? 29.035 -16.709 -32.086 1.00 94.94 212 PRO A C 1
ATOM 1676 O O . PRO A 1 212 ? 29.281 -16.972 -30.906 1.00 94.94 212 PRO A O 1
ATOM 1679 N N . ASN A 1 213 ? 29.883 -16.993 -33.081 1.00 95.44 213 ASN A N 1
ATOM 1680 C CA . ASN A 1 213 ? 31.240 -17.536 -32.943 1.00 95.44 213 ASN A CA 1
ATOM 1681 C C . ASN A 1 213 ? 32.301 -16.608 -33.570 1.00 95.44 213 ASN A C 1
ATOM 1683 O O . ASN A 1 213 ? 33.376 -17.072 -33.942 1.00 95.44 213 ASN A O 1
ATOM 1687 N N . GLY A 1 214 ? 31.977 -15.321 -33.731 1.00 95.56 214 GLY A N 1
ATOM 1688 C CA . GLY A 1 214 ? 32.863 -14.325 -34.328 1.00 95.56 214 GLY A CA 1
ATOM 1689 C C . GLY A 1 214 ? 34.132 -14.084 -33.514 1.00 95.56 214 GLY A C 1
ATOM 1690 O O . GLY A 1 214 ? 34.160 -14.286 -32.294 1.00 95.56 214 GLY A O 1
ATOM 1691 N N . ILE A 1 215 ? 35.180 -13.609 -34.183 1.00 97.12 215 ILE A N 1
ATOM 1692 C CA . ILE A 1 215 ? 36.499 -13.399 -33.568 1.00 97.12 215 ILE A CA 1
ATOM 1693 C C . ILE A 1 215 ? 36.481 -12.282 -32.513 1.00 97.12 215 ILE A C 1
ATOM 1695 O O . ILE A 1 215 ? 37.263 -12.329 -31.566 1.00 97.12 215 ILE A O 1
ATOM 1699 N N . TYR A 1 216 ? 35.552 -11.321 -32.621 1.00 97.62 216 TYR A N 1
ATOM 1700 C CA . TYR A 1 216 ? 35.405 -10.209 -31.670 1.00 97.62 216 TYR A CA 1
ATOM 1701 C C . TYR A 1 216 ? 34.350 -10.465 -30.584 1.00 97.62 216 TYR A C 1
ATOM 1703 O O . TYR A 1 216 ? 34.090 -9.589 -29.760 1.00 97.62 216 TYR A O 1
ATOM 1711 N N . LYS A 1 217 ? 33.757 -11.667 -30.516 1.00 96.81 217 LYS A N 1
ATOM 1712 C CA . LYS A 1 217 ? 32.711 -12.018 -29.535 1.00 96.81 217 LYS A CA 1
ATOM 1713 C C . LYS A 1 217 ? 33.093 -11.670 -28.095 1.00 96.81 217 LYS A C 1
ATOM 1715 O O . LYS A 1 217 ? 32.262 -11.167 -27.341 1.00 96.81 217 LYS A O 1
ATOM 1720 N N . VAL A 1 218 ? 34.325 -11.979 -27.687 1.00 94.12 218 VAL A N 1
ATOM 1721 C CA . VAL A 1 218 ? 34.793 -11.719 -26.315 1.00 94.12 218 VAL A CA 1
ATOM 1722 C C . VAL A 1 218 ? 34.831 -10.217 -26.040 1.00 94.12 218 VAL A C 1
ATOM 1724 O O . VAL A 1 218 ? 34.316 -9.774 -25.018 1.00 94.12 218 VAL A O 1
ATOM 1727 N N . GLU A 1 219 ? 35.364 -9.428 -26.973 1.00 94.88 219 GLU A N 1
ATOM 1728 C CA . GLU A 1 219 ? 35.454 -7.972 -26.833 1.00 94.88 219 GLU A CA 1
ATOM 1729 C C . GLU A 1 219 ? 34.067 -7.315 -26.831 1.00 94.88 219 GLU A C 1
ATOM 1731 O O . GLU A 1 219 ? 33.794 -6.455 -25.997 1.00 94.88 219 GLU A O 1
ATOM 1736 N N . VAL A 1 220 ? 33.143 -7.785 -27.674 1.00 95.38 220 VAL A N 1
ATOM 1737 C CA . VAL A 1 220 ? 31.752 -7.308 -27.682 1.00 95.38 220 VAL A CA 1
ATOM 1738 C C . VAL A 1 220 ? 31.040 -7.590 -26.359 1.00 95.38 220 VAL A C 1
ATOM 1740 O O . VAL A 1 220 ? 30.368 -6.705 -25.834 1.00 95.38 220 VAL A O 1
ATOM 1743 N N . ASN A 1 221 ? 31.228 -8.773 -25.764 1.00 92.88 221 ASN A N 1
ATOM 1744 C CA . ASN A 1 221 ? 30.675 -9.067 -24.437 1.00 92.88 221 ASN A CA 1
ATOM 1745 C C . ASN A 1 221 ? 31.274 -8.168 -23.342 1.00 92.88 221 ASN A C 1
ATOM 1747 O O . ASN A 1 221 ? 30.553 -7.761 -22.433 1.00 92.88 221 ASN A O 1
ATOM 1751 N N . ILE A 1 222 ? 32.565 -7.824 -23.430 1.00 88.12 222 ILE A N 1
ATOM 1752 C CA . ILE A 1 222 ? 33.205 -6.876 -22.503 1.00 88.12 222 ILE A CA 1
ATOM 1753 C C . ILE A 1 222 ? 32.574 -5.485 -22.637 1.00 88.12 222 ILE A C 1
ATOM 1755 O O . ILE A 1 222 ? 32.234 -4.879 -21.621 1.00 88.12 222 ILE A O 1
ATOM 1759 N N . LEU A 1 223 ? 32.376 -4.996 -23.865 1.00 87.94 223 LEU A N 1
ATOM 1760 C CA . LEU A 1 223 ? 31.744 -3.698 -24.126 1.00 87.94 223 LEU A CA 1
ATOM 1761 C C . LEU A 1 223 ? 30.286 -3.667 -23.643 1.00 87.94 223 LEU A C 1
ATOM 1763 O O . LEU A 1 223 ? 29.895 -2.731 -22.949 1.00 87.94 223 LEU A O 1
ATOM 1767 N N . LEU A 1 224 ? 29.501 -4.712 -23.922 1.00 88.06 224 LEU A N 1
ATOM 1768 C CA . LEU A 1 224 ? 28.124 -4.830 -23.427 1.00 88.06 224 LEU A CA 1
ATOM 1769 C C . LEU A 1 224 ? 28.061 -4.885 -21.901 1.00 88.06 224 LEU A C 1
ATOM 1771 O O . LEU A 1 224 ? 27.197 -4.248 -21.304 1.00 88.06 224 LEU A O 1
ATOM 1775 N N . ASN A 1 225 ? 28.989 -5.595 -21.254 1.00 85.62 225 ASN A N 1
ATOM 1776 C CA . ASN A 1 225 ? 29.071 -5.608 -19.799 1.00 85.62 225 ASN A CA 1
ATOM 1777 C C . ASN A 1 225 ? 29.464 -4.231 -19.239 1.00 85.62 225 ASN A C 1
ATOM 1779 O O . ASN A 1 225 ? 28.921 -3.817 -18.220 1.00 85.62 225 ASN A O 1
ATOM 1783 N N . ALA A 1 226 ? 30.360 -3.492 -19.902 1.00 82.31 226 ALA A N 1
ATOM 1784 C CA . ALA A 1 226 ? 30.698 -2.124 -19.506 1.00 82.31 226 ALA A CA 1
ATOM 1785 C C . ALA A 1 226 ? 29.480 -1.189 -19.602 1.00 82.31 226 ALA A C 1
ATOM 1787 O O . ALA A 1 226 ? 29.201 -0.459 -18.651 1.00 82.31 226 ALA A O 1
ATOM 1788 N N . ILE A 1 227 ? 28.710 -1.274 -20.694 1.00 81.69 227 ILE A N 1
ATOM 1789 C CA . ILE A 1 227 ? 27.440 -0.548 -20.855 1.00 81.69 227 ILE A CA 1
ATOM 1790 C C . ILE A 1 227 ? 26.453 -0.952 -19.754 1.00 81.69 227 ILE A C 1
ATOM 1792 O O . ILE A 1 227 ? 25.911 -0.084 -19.078 1.00 81.69 227 ILE A O 1
ATOM 1796 N N . PHE A 1 228 ? 26.268 -2.252 -19.504 1.00 85.12 228 PHE A N 1
ATOM 1797 C CA . PHE A 1 228 ? 25.382 -2.751 -18.449 1.00 85.12 228 PHE A CA 1
ATOM 1798 C C . PHE A 1 228 ? 25.779 -2.240 -17.058 1.00 85.12 228 PHE A C 1
ATOM 1800 O O . PHE A 1 228 ? 24.915 -1.861 -16.269 1.00 85.12 228 PHE A O 1
ATOM 1807 N N . VAL A 1 229 ? 27.074 -2.211 -16.734 1.00 78.00 229 VAL A N 1
ATOM 1808 C CA . VAL A 1 229 ? 27.566 -1.683 -15.453 1.00 78.00 229 VAL A CA 1
ATOM 1809 C C . VAL A 1 229 ? 27.242 -0.195 -15.319 1.00 78.00 229 VAL A C 1
ATOM 1811 O O . VAL A 1 229 ? 26.809 0.222 -14.248 1.00 78.00 229 VAL A O 1
ATOM 1814 N N . ILE A 1 230 ? 27.399 0.592 -16.386 1.00 77.94 230 ILE A N 1
ATOM 1815 C CA . ILE A 1 230 ? 27.055 2.021 -16.388 1.00 77.94 230 ILE A CA 1
ATOM 1816 C C . ILE A 1 230 ? 25.537 2.208 -16.245 1.00 77.94 230 ILE A C 1
ATOM 1818 O O . ILE A 1 230 ? 25.100 2.865 -15.305 1.00 77.94 230 ILE A O 1
ATOM 1822 N N . GLU A 1 231 ? 24.731 1.556 -17.087 1.00 79.56 231 GLU A N 1
ATOM 1823 C CA . GLU A 1 231 ? 23.262 1.645 -17.050 1.00 79.56 231 GLU A CA 1
ATOM 1824 C C . GLU A 1 231 ? 22.695 1.191 -15.696 1.00 79.56 231 GLU A C 1
ATOM 1826 O O . GLU A 1 231 ? 21.837 1.849 -15.115 1.00 79.56 231 GLU A O 1
ATOM 1831 N N . SER A 1 232 ? 23.177 0.063 -15.165 1.00 83.12 232 SER A N 1
ATOM 1832 C CA . SER A 1 232 ? 22.725 -0.469 -13.873 1.00 83.12 232 SER A CA 1
ATOM 1833 C C . SER A 1 232 ? 23.198 0.373 -12.692 1.00 83.12 232 SER A C 1
ATOM 1835 O O . SER A 1 232 ? 22.543 0.362 -11.647 1.00 83.12 232 SER A O 1
ATOM 1837 N N . LYS A 1 233 ? 24.309 1.103 -12.831 1.00 81.88 233 LYS A N 1
ATOM 1838 C CA . LYS A 1 233 ? 24.747 2.092 -11.851 1.00 81.88 233 LYS A CA 1
ATOM 1839 C C . LYS A 1 233 ? 23.841 3.316 -11.878 1.00 81.88 233 LYS A C 1
ATOM 1841 O O . LYS A 1 233 ? 23.359 3.708 -10.823 1.00 81.88 233 LYS A O 1
ATOM 1846 N N . GLU A 1 234 ? 23.596 3.891 -13.050 1.00 74.44 234 GLU A N 1
ATOM 1847 C CA . GLU A 1 234 ? 22.720 5.057 -13.211 1.00 74.44 234 GLU A CA 1
ATOM 1848 C C . GLU A 1 234 ? 21.302 4.738 -12.731 1.00 74.44 234 GLU A C 1
ATOM 1850 O O . GLU A 1 234 ? 20.750 5.461 -11.907 1.00 74.44 234 GLU A O 1
ATOM 1855 N N . ALA A 1 235 ? 20.753 3.589 -13.134 1.00 75.19 235 ALA A N 1
ATOM 1856 C CA . ALA A 1 235 ? 19.446 3.131 -12.680 1.00 75.19 235 ALA A CA 1
ATOM 1857 C C . ALA A 1 235 ? 19.403 2.850 -11.169 1.00 75.19 235 ALA A C 1
ATOM 1859 O O . ALA A 1 235 ? 18.369 3.068 -10.535 1.00 75.19 235 ALA A O 1
ATOM 1860 N N . TRP A 1 236 ? 20.503 2.371 -10.576 1.00 81.62 236 TRP A N 1
ATOM 1861 C CA . TRP A 1 236 ? 20.598 2.216 -9.124 1.00 81.62 236 TRP A CA 1
ATOM 1862 C C . TRP A 1 236 ? 20.621 3.566 -8.424 1.00 81.62 236 TRP A C 1
ATOM 1864 O O . TRP A 1 236 ? 19.884 3.757 -7.460 1.00 81.62 236 TRP A O 1
ATOM 1874 N N . ASP A 1 237 ? 21.456 4.489 -8.894 1.00 71.81 237 ASP A N 1
ATOM 1875 C CA . ASP A 1 237 ? 21.581 5.827 -8.330 1.00 71.81 237 ASP A CA 1
ATOM 1876 C C . ASP A 1 237 ? 20.222 6.556 -8.412 1.00 71.81 237 ASP A C 1
ATOM 1878 O O . ASP A 1 237 ? 19.773 7.106 -7.404 1.00 71.81 237 ASP A O 1
ATOM 1882 N N . ASP A 1 238 ? 19.496 6.420 -9.527 1.00 70.44 238 ASP A N 1
ATOM 1883 C CA . ASP A 1 238 ? 18.113 6.881 -9.705 1.00 70.44 238 ASP A CA 1
ATOM 1884 C C . ASP A 1 238 ? 17.139 6.215 -8.720 1.00 70.44 238 ASP A C 1
ATOM 1886 O O . ASP A 1 238 ? 16.406 6.895 -7.995 1.00 70.44 238 ASP A O 1
ATOM 1890 N N . ALA A 1 239 ? 17.112 4.878 -8.671 1.00 68.69 239 ALA A N 1
ATOM 1891 C CA . ALA A 1 239 ? 16.194 4.126 -7.816 1.00 68.69 239 ALA A CA 1
ATOM 1892 C C . ALA A 1 239 ? 16.426 4.430 -6.333 1.00 68.69 239 ALA A C 1
ATOM 1894 O O . ALA A 1 239 ? 15.472 4.674 -5.588 1.00 68.69 239 ALA A O 1
ATOM 1895 N N . LYS A 1 240 ? 17.692 4.484 -5.916 1.00 71.81 240 LYS A N 1
ATOM 1896 C CA . LYS A 1 240 ? 18.117 4.875 -4.574 1.00 71.81 240 LYS A CA 1
ATOM 1897 C C . LYS A 1 240 ? 17.703 6.312 -4.261 1.00 71.81 240 LYS A C 1
ATOM 1899 O O . LYS A 1 240 ? 17.171 6.555 -3.180 1.00 71.81 240 LYS A O 1
ATOM 1904 N N . ALA A 1 241 ? 17.891 7.245 -5.196 1.00 60.22 241 ALA A N 1
ATOM 1905 C CA . ALA A 1 241 ? 17.518 8.647 -5.015 1.00 60.22 241 ALA A CA 1
ATOM 1906 C C . ALA A 1 241 ? 16.007 8.844 -4.813 1.00 60.22 241 ALA A C 1
ATOM 1908 O O . ALA A 1 241 ? 15.601 9.778 -4.127 1.00 60.22 241 ALA A O 1
ATOM 1909 N N . THR A 1 242 ? 15.163 7.954 -5.350 1.00 62.34 242 THR A N 1
ATOM 1910 C CA . THR A 1 242 ? 13.704 8.062 -5.167 1.00 62.34 242 THR A CA 1
ATOM 1911 C C . THR A 1 242 ? 13.224 7.772 -3.743 1.00 62.34 242 THR A C 1
ATOM 1913 O O . THR A 1 242 ? 12.081 8.096 -3.414 1.00 62.34 242 THR A O 1
ATOM 1916 N N . ASN A 1 243 ? 14.043 7.098 -2.926 1.00 69.94 243 ASN A N 1
ATOM 1917 C CA . ASN A 1 243 ? 13.660 6.579 -1.612 1.00 69.94 243 ASN A CA 1
ATOM 1918 C C . ASN A 1 243 ? 12.325 5.794 -1.625 1.00 69.94 243 ASN A C 1
ATOM 1920 O O . ASN A 1 243 ? 11.549 5.798 -0.664 1.00 69.94 243 ASN A O 1
ATOM 1924 N N . SER A 1 244 ? 12.016 5.153 -2.757 1.00 83.12 244 SER A N 1
ATOM 1925 C CA . SER A 1 244 ? 10.765 4.442 -2.988 1.00 83.12 244 SER A CA 1
ATOM 1926 C C . SER A 1 244 ? 11.005 2.942 -3.033 1.00 83.12 244 SER A C 1
ATOM 1928 O O . SER A 1 244 ? 11.772 2.438 -3.852 1.00 83.12 244 SER A O 1
ATOM 1930 N N . ILE A 1 245 ? 10.266 2.220 -2.190 1.00 86.00 245 ILE A N 1
ATOM 1931 C CA . ILE A 1 245 ? 10.207 0.754 -2.198 1.00 86.00 245 ILE A CA 1
ATOM 1932 C C . ILE A 1 245 ? 9.907 0.228 -3.608 1.00 86.00 245 ILE A C 1
ATOM 1934 O O . ILE A 1 245 ? 10.560 -0.703 -4.062 1.00 86.00 245 ILE A O 1
ATOM 1938 N N . GLU A 1 246 ? 8.956 0.843 -4.313 1.00 91.50 246 GLU A N 1
ATOM 1939 C CA . GLU A 1 246 ? 8.553 0.424 -5.659 1.00 91.50 246 GLU A CA 1
ATOM 1940 C C . GLU A 1 246 ? 9.697 0.563 -6.667 1.00 91.50 246 GLU A C 1
ATOM 1942 O O . GLU A 1 246 ? 9.957 -0.360 -7.430 1.00 91.50 246 GLU A O 1
ATOM 1947 N N . LYS A 1 247 ? 10.425 1.684 -6.631 1.00 85.31 247 LYS A N 1
ATOM 1948 C CA . LYS A 1 247 ? 11.522 1.957 -7.569 1.00 85.31 247 LYS A CA 1
ATOM 1949 C C . LYS A 1 247 ? 12.743 1.086 -7.305 1.00 85.31 247 LYS A C 1
ATOM 1951 O O . LYS A 1 247 ? 13.393 0.647 -8.245 1.00 85.31 247 LYS A O 1
ATOM 1956 N N . ILE A 1 248 ? 13.024 0.779 -6.040 1.00 84.00 248 ILE A N 1
ATOM 1957 C CA . ILE A 1 248 ? 14.083 -0.168 -5.680 1.00 84.00 248 ILE A CA 1
ATOM 1958 C C . ILE A 1 248 ? 13.705 -1.590 -6.119 1.00 84.00 248 ILE A C 1
ATOM 1960 O O . ILE A 1 248 ? 14.555 -2.316 -6.628 1.00 84.00 248 ILE A O 1
ATOM 1964 N N . LEU A 1 249 ? 12.435 -1.985 -5.986 1.00 95.62 249 LEU A N 1
ATOM 1965 C CA . LEU A 1 249 ? 11.946 -3.267 -6.506 1.00 95.62 249 LEU A CA 1
ATOM 1966 C C . LEU A 1 249 ? 12.004 -3.330 -8.040 1.00 95.62 249 LEU A C 1
ATOM 1968 O O . LEU A 1 249 ? 12.407 -4.353 -8.589 1.00 95.62 249 LEU A O 1
ATOM 1972 N N . GLU A 1 250 ? 11.639 -2.247 -8.728 1.00 93.38 250 GLU A N 1
ATOM 1973 C CA . GLU A 1 250 ? 11.761 -2.119 -10.185 1.00 93.38 250 GLU A CA 1
ATOM 1974 C C . GLU A 1 250 ? 13.221 -2.269 -10.627 1.00 93.38 250 GLU A C 1
ATOM 1976 O O . GLU A 1 250 ? 13.506 -3.065 -11.520 1.00 93.38 250 GLU A O 1
ATOM 1981 N N . TYR A 1 251 ? 14.151 -1.609 -9.929 1.00 93.31 251 TYR A N 1
ATOM 1982 C CA . TYR A 1 251 ? 15.587 -1.761 -10.152 1.00 93.31 251 TYR A CA 1
ATOM 1983 C C . TYR A 1 251 ? 16.060 -3.210 -9.988 1.00 93.31 251 TYR A C 1
ATOM 1985 O O . TYR A 1 251 ? 16.694 -3.757 -10.890 1.00 93.31 251 TYR A O 1
ATOM 1993 N N . ILE A 1 252 ? 15.724 -3.850 -8.861 1.00 96.56 252 ILE A N 1
ATOM 1994 C CA . ILE A 1 252 ? 16.102 -5.244 -8.577 1.00 96.56 252 ILE A CA 1
ATOM 1995 C C . ILE A 1 252 ? 15.575 -6.180 -9.670 1.00 96.56 252 ILE A C 1
ATOM 1997 O O . ILE A 1 252 ? 16.271 -7.104 -10.088 1.00 96.56 252 ILE A O 1
ATOM 2001 N N . LYS A 1 253 ? 14.354 -5.928 -10.155 1.00 96.38 253 LYS A N 1
ATOM 2002 C CA . LYS A 1 253 ? 13.732 -6.697 -11.235 1.00 96.38 253 LYS A CA 1
ATOM 2003 C C . LYS A 1 253 ? 14.423 -6.474 -12.583 1.00 96.38 253 LYS A C 1
ATOM 2005 O O . LYS A 1 253 ? 14.564 -7.425 -13.345 1.00 96.38 253 LYS A O 1
ATOM 2010 N N . GLN A 1 254 ? 14.804 -5.237 -12.893 1.00 93.19 254 GLN A N 1
ATOM 2011 C CA . GLN A 1 254 ? 15.378 -4.863 -14.186 1.00 93.19 254 GLN A CA 1
ATOM 2012 C C . GLN A 1 254 ? 16.866 -5.229 -14.304 1.00 93.19 254 GLN A C 1
ATOM 2014 O O . GLN A 1 254 ? 17.309 -5.607 -15.386 1.00 93.19 254 GLN A O 1
ATOM 2019 N N . TYR A 1 255 ? 17.621 -5.173 -13.203 1.00 94.06 255 TYR A N 1
ATOM 2020 C CA . TYR A 1 255 ? 19.068 -5.416 -13.167 1.00 94.06 255 TYR A CA 1
ATOM 2021 C C . TYR A 1 255 ? 19.461 -6.501 -12.143 1.00 94.06 255 TYR A C 1
ATOM 2023 O O . TYR A 1 255 ? 20.291 -6.247 -11.267 1.00 94.06 255 TYR A O 1
ATOM 2031 N N . PRO A 1 256 ? 18.921 -7.733 -12.234 1.00 95.50 256 PRO A N 1
ATOM 2032 C CA . PRO A 1 256 ? 19.077 -8.765 -11.200 1.00 95.50 256 PRO A CA 1
ATOM 2033 C C . PRO A 1 256 ? 20.521 -9.250 -10.999 1.00 95.50 256 PRO A C 1
ATOM 2035 O O . PRO A 1 256 ? 20.840 -9.826 -9.962 1.00 95.50 256 PRO A O 1
ATOM 2038 N N . THR A 1 257 ? 21.398 -9.027 -11.978 1.00 94.12 257 THR A N 1
ATOM 2039 C CA . THR A 1 257 ? 22.821 -9.399 -11.946 1.00 94.12 257 THR A CA 1
ATOM 2040 C C . THR A 1 257 ? 23.745 -8.229 -11.606 1.00 94.12 257 THR A C 1
ATOM 2042 O O . THR A 1 257 ? 24.965 -8.378 -11.638 1.00 94.12 257 THR A O 1
ATOM 2045 N N . SER A 1 258 ? 23.193 -7.056 -11.288 1.00 93.88 258 SER A N 1
ATOM 2046 C CA . SER A 1 258 ? 23.987 -5.886 -10.924 1.00 93.88 258 SER A CA 1
ATOM 2047 C C . SER A 1 258 ? 24.772 -6.096 -9.627 1.00 93.88 258 SER A C 1
ATOM 2049 O O . SER A 1 258 ? 24.286 -6.683 -8.657 1.00 93.88 258 SER A O 1
ATOM 2051 N N . THR A 1 259 ? 25.967 -5.507 -9.562 1.00 92.12 259 THR A N 1
ATOM 2052 C CA . THR A 1 259 ? 26.794 -5.461 -8.347 1.00 92.12 259 THR A CA 1
ATOM 2053 C C . THR A 1 259 ? 26.142 -4.663 -7.209 1.00 92.12 259 THR A C 1
ATOM 2055 O O . THR A 1 259 ? 26.525 -4.827 -6.051 1.00 92.12 259 THR A O 1
ATOM 2058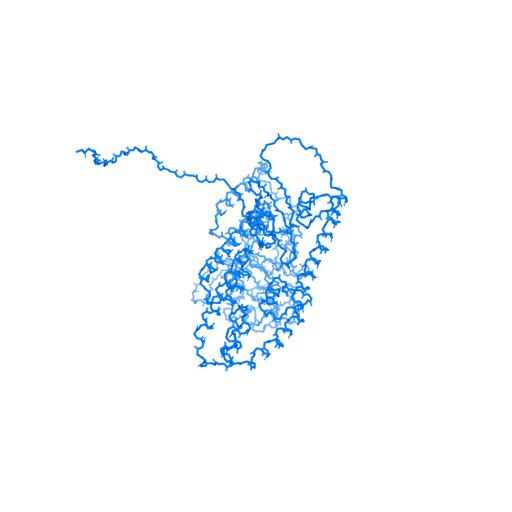 N N . TYR A 1 260 ? 25.126 -3.841 -7.502 1.00 91.56 260 TYR A N 1
ATOM 2059 C CA . TYR A 1 260 ? 24.406 -3.025 -6.518 1.00 91.56 260 TYR A CA 1
ATOM 2060 C C . TYR A 1 260 ? 23.202 -3.725 -5.871 1.00 91.56 260 TYR A C 1
ATOM 2062 O O . TYR A 1 260 ? 22.601 -3.167 -4.952 1.00 91.56 260 TYR A O 1
ATOM 2070 N N . ILE A 1 261 ? 22.859 -4.955 -6.269 1.00 96.44 261 ILE A N 1
ATOM 2071 C CA . ILE A 1 261 ? 21.735 -5.710 -5.684 1.00 96.44 261 ILE A CA 1
ATOM 2072 C C . ILE A 1 261 ? 21.821 -5.859 -4.151 1.00 96.44 261 ILE A C 1
ATOM 2074 O O . ILE A 1 261 ? 20.808 -5.633 -3.482 1.00 96.44 261 ILE A O 1
ATOM 2078 N N . PRO A 1 262 ? 22.984 -6.158 -3.535 1.00 95.00 262 PRO A N 1
ATOM 2079 C CA . PRO A 1 262 ? 23.088 -6.194 -2.075 1.00 95.00 262 PRO A CA 1
ATOM 2080 C C . PRO A 1 262 ? 22.750 -4.847 -1.414 1.00 95.00 262 PRO A C 1
ATOM 2082 O O . PRO A 1 262 ? 22.049 -4.806 -0.400 1.00 95.00 262 PRO A O 1
ATOM 2085 N N . ALA A 1 263 ? 23.193 -3.735 -2.012 1.00 90.62 263 ALA A N 1
ATOM 2086 C CA . ALA A 1 263 ? 22.889 -2.389 -1.529 1.00 90.62 263 ALA A CA 1
ATOM 2087 C C . ALA A 1 263 ? 21.399 -2.041 -1.702 1.00 90.62 263 ALA A C 1
ATOM 2089 O O . ALA A 1 263 ? 20.795 -1.456 -0.798 1.00 90.62 263 ALA A O 1
ATOM 2090 N N . ALA A 1 264 ? 20.794 -2.452 -2.820 1.00 88.81 264 ALA A N 1
ATOM 2091 C CA . ALA A 1 264 ? 19.369 -2.300 -3.096 1.00 88.81 264 ALA A CA 1
ATOM 2092 C C . ALA A 1 264 ? 18.501 -3.042 -2.076 1.00 88.81 264 ALA A C 1
ATOM 2094 O O . ALA A 1 264 ? 17.623 -2.434 -1.464 1.00 88.81 264 ALA A O 1
ATOM 2095 N N . ASN A 1 265 ? 18.803 -4.313 -1.803 1.00 95.69 265 ASN A N 1
ATOM 2096 C CA . ASN A 1 265 ? 18.090 -5.107 -0.799 1.00 95.69 265 ASN A CA 1
ATOM 2097 C C . ASN A 1 265 ? 18.215 -4.518 0.613 1.00 95.69 265 ASN A C 1
ATOM 2099 O O . ASN A 1 265 ? 17.231 -4.448 1.349 1.00 95.69 265 ASN A O 1
ATOM 2103 N N . SER A 1 266 ? 19.410 -4.054 0.988 1.00 92.75 266 SER A N 1
ATOM 2104 C CA . SER A 1 266 ? 19.623 -3.391 2.280 1.00 92.75 266 SER A CA 1
ATOM 2105 C C . SER A 1 266 ? 18.780 -2.114 2.403 1.00 92.75 266 SER A C 1
ATOM 2107 O O . SER A 1 266 ? 18.084 -1.909 3.399 1.00 92.75 266 SER A O 1
ATOM 2109 N N . THR A 1 267 ? 18.758 -1.293 1.349 1.00 88.25 267 THR A N 1
ATOM 2110 C CA . THR A 1 267 ? 17.980 -0.045 1.306 1.00 88.25 267 THR A CA 1
ATOM 2111 C C . THR A 1 267 ? 16.475 -0.327 1.355 1.00 88.25 267 THR A C 1
ATOM 2113 O O . THR A 1 267 ? 15.752 0.330 2.101 1.00 88.25 267 THR A O 1
ATOM 2116 N N . LEU A 1 268 ? 16.000 -1.336 0.618 1.00 92.00 268 LEU A N 1
ATOM 2117 C CA . LEU A 1 268 ? 14.608 -1.792 0.638 1.00 92.00 268 LEU A CA 1
ATOM 2118 C C . LEU A 1 268 ? 14.156 -2.190 2.052 1.00 92.00 268 LEU A C 1
ATOM 2120 O O . LEU A 1 268 ? 13.116 -1.724 2.521 1.00 92.00 268 LEU A O 1
ATOM 2124 N N . ASN A 1 269 ? 14.951 -3.009 2.744 1.00 92.94 269 ASN A N 1
ATOM 2125 C CA . ASN A 1 269 ? 14.646 -3.461 4.102 1.00 92.94 269 ASN A CA 1
ATOM 2126 C C . ASN A 1 269 ? 14.587 -2.289 5.093 1.00 92.94 269 ASN A C 1
ATOM 2128 O O . ASN A 1 269 ? 13.673 -2.215 5.919 1.00 92.94 269 ASN A O 1
ATOM 2132 N N . ASN A 1 270 ? 15.532 -1.350 4.992 1.00 90.94 270 ASN A N 1
ATOM 2133 C CA . ASN A 1 270 ? 15.549 -0.158 5.839 1.00 90.94 270 ASN A CA 1
ATOM 2134 C C . ASN A 1 270 ? 14.306 0.709 5.604 1.00 90.94 270 ASN A C 1
ATOM 2136 O O . ASN A 1 270 ? 13.619 1.058 6.562 1.00 90.94 270 ASN A O 1
ATOM 2140 N N . LEU A 1 271 ? 13.942 0.960 4.344 1.00 86.75 271 LEU A N 1
ATOM 2141 C CA . LEU A 1 271 ? 12.759 1.754 4.005 1.00 86.75 271 LEU A CA 1
ATOM 2142 C C . LEU A 1 271 ? 11.450 1.127 4.477 1.00 86.75 271 LEU A C 1
ATOM 2144 O O . LEU A 1 271 ? 10.548 1.828 4.938 1.00 86.75 271 LEU A O 1
ATOM 2148 N N . GLN A 1 272 ? 11.329 -0.196 4.382 1.00 91.31 272 GLN A N 1
ATOM 2149 C CA . GLN A 1 272 ? 10.171 -0.914 4.912 1.00 91.31 272 GLN A CA 1
ATOM 2150 C C . GLN A 1 272 ? 10.066 -0.758 6.433 1.00 91.31 272 GLN A C 1
ATOM 2152 O O . GLN A 1 272 ? 8.974 -0.515 6.957 1.00 91.31 272 GLN A O 1
ATOM 2157 N N . LYS A 1 273 ? 11.197 -0.848 7.143 1.00 89.00 273 LYS A N 1
ATOM 2158 C CA . LYS A 1 273 ? 11.258 -0.647 8.594 1.00 89.00 273 LYS A CA 1
ATOM 2159 C C . LYS A 1 273 ? 10.880 0.786 8.982 1.00 89.00 273 LYS A C 1
ATOM 2161 O O . LYS A 1 273 ? 10.071 0.966 9.891 1.00 89.00 273 LYS A O 1
ATOM 2166 N N . GLU A 1 274 ? 11.400 1.786 8.274 1.00 88.44 274 GLU A N 1
ATOM 2167 C CA . GLU A 1 274 ? 11.092 3.204 8.500 1.00 88.44 274 GLU A CA 1
ATOM 2168 C C . GLU A 1 274 ? 9.618 3.528 8.243 1.00 88.44 274 GLU A C 1
ATOM 2170 O O . GLU A 1 274 ? 8.972 4.135 9.097 1.00 88.44 274 GLU A O 1
ATOM 2175 N N . LYS A 1 275 ? 9.043 3.064 7.122 1.00 85.69 275 LYS A N 1
ATOM 2176 C CA . LYS A 1 275 ? 7.611 3.260 6.837 1.00 85.69 275 LYS A CA 1
ATOM 2177 C C . LYS A 1 275 ? 6.723 2.643 7.911 1.00 85.69 275 LYS A C 1
ATOM 2179 O O . LYS A 1 275 ? 5.732 3.256 8.306 1.00 85.69 275 LYS A O 1
ATOM 2184 N N . LYS A 1 276 ? 7.076 1.450 8.401 1.00 87.50 276 LYS A N 1
ATOM 2185 C CA . LYS A 1 276 ? 6.346 0.803 9.496 1.00 87.50 276 LYS A CA 1
ATOM 2186 C C . LYS A 1 276 ? 6.415 1.637 10.778 1.00 87.50 276 LYS A C 1
ATOM 2188 O O . LYS A 1 276 ? 5.376 1.889 11.380 1.00 87.50 276 LYS A O 1
ATOM 2193 N N . ALA A 1 277 ? 7.605 2.110 11.151 1.00 87.75 277 ALA A N 1
ATOM 2194 C CA . ALA A 1 277 ? 7.791 2.960 12.326 1.00 87.75 277 ALA A CA 1
ATOM 2195 C C . ALA A 1 277 ? 7.035 4.299 12.207 1.00 87.75 277 ALA A C 1
ATOM 2197 O O . ALA A 1 277 ? 6.419 4.758 13.167 1.00 87.75 277 ALA A O 1
ATOM 2198 N N . GLN A 1 278 ? 7.015 4.914 11.020 1.00 86.81 278 GLN A N 1
ATOM 2199 C CA . GLN A 1 278 ? 6.276 6.154 10.778 1.00 86.81 278 GLN A CA 1
ATOM 2200 C C . GLN A 1 278 ? 4.759 5.956 10.886 1.00 86.81 278 GLN A C 1
ATOM 2202 O O . GLN A 1 278 ? 4.084 6.786 11.497 1.00 86.81 278 GLN A O 1
ATOM 2207 N N . ALA A 1 279 ? 4.224 4.867 10.326 1.00 85.19 279 ALA A N 1
ATOM 2208 C CA . ALA A 1 279 ? 2.807 4.529 10.442 1.00 85.19 279 ALA A CA 1
ATOM 2209 C C . ALA A 1 279 ? 2.406 4.274 11.904 1.00 85.19 279 ALA A C 1
ATOM 2211 O O . ALA A 1 279 ? 1.390 4.790 12.363 1.00 85.19 279 ALA A O 1
ATOM 2212 N N . GLU A 1 280 ? 3.235 3.545 12.654 1.00 90.69 280 GLU A N 1
ATOM 2213 C CA . GLU A 1 280 ? 3.044 3.313 14.089 1.00 90.69 280 GLU A CA 1
ATOM 2214 C C . GLU A 1 280 ? 3.028 4.633 14.875 1.00 90.69 280 GLU A C 1
ATOM 2216 O O . GLU A 1 280 ? 2.101 4.888 15.643 1.00 90.69 280 GLU A O 1
ATOM 2221 N N . LYS A 1 281 ? 3.985 5.531 14.617 1.00 93.19 281 LYS A N 1
ATOM 2222 C CA . LYS A 1 281 ? 4.015 6.862 15.236 1.00 93.19 281 LYS A CA 1
ATOM 2223 C C . LYS A 1 281 ? 2.768 7.687 14.913 1.00 93.19 281 LYS A C 1
ATOM 2225 O O . LYS A 1 281 ? 2.229 8.348 15.792 1.00 93.19 281 LYS A O 1
ATOM 2230 N N . GLN A 1 282 ? 2.290 7.665 13.669 1.00 90.88 282 GLN A N 1
ATOM 2231 C CA . GLN A 1 282 ? 1.060 8.371 13.291 1.00 90.88 282 GLN A CA 1
ATOM 2232 C C . GLN A 1 282 ? -0.169 7.817 14.020 1.00 90.88 282 GLN A C 1
ATOM 2234 O O . GLN A 1 282 ? -1.011 8.597 14.463 1.00 90.88 282 GLN A O 1
ATOM 2239 N N . GLN A 1 283 ? -0.257 6.493 14.179 1.00 89.12 283 GLN A N 1
ATOM 2240 C CA . GLN A 1 283 ? -1.310 5.862 14.975 1.00 89.12 283 GLN A CA 1
ATOM 2241 C C . GLN A 1 283 ? -1.239 6.301 16.440 1.00 89.12 283 GLN A C 1
ATOM 2243 O O . GLN A 1 283 ? -2.276 6.624 17.018 1.00 89.12 283 GLN A O 1
ATOM 2248 N N . TRP A 1 284 ? -0.035 6.364 17.019 1.00 94.00 284 TRP A N 1
ATOM 2249 C CA . TRP A 1 284 ? 0.158 6.853 18.383 1.00 94.00 284 TRP A CA 1
ATOM 2250 C C . TRP A 1 284 ? -0.294 8.307 18.538 1.00 94.00 284 TRP A C 1
ATOM 2252 O O . TRP A 1 284 ? -1.129 8.601 19.388 1.00 94.00 284 TRP A O 1
ATOM 2262 N N . GLU A 1 285 ? 0.187 9.214 17.688 1.00 93.19 285 GLU A N 1
ATOM 2263 C CA . GLU A 1 285 ? -0.166 10.638 17.756 1.00 93.19 285 GLU A CA 1
ATOM 2264 C C . GLU A 1 285 ? -1.674 10.867 17.577 1.00 93.19 285 GLU A C 1
ATOM 2266 O O . GLU A 1 285 ? -2.269 11.694 18.270 1.00 93.19 285 GLU A O 1
ATOM 2271 N N . ALA A 1 286 ? -2.324 10.108 16.688 1.00 83.69 286 ALA A N 1
ATOM 2272 C CA . ALA A 1 286 ? -3.774 10.155 16.516 1.00 83.69 286 ALA A CA 1
ATOM 2273 C C . ALA A 1 286 ? -4.518 9.655 17.767 1.00 83.69 286 ALA A C 1
ATOM 2275 O O . ALA A 1 286 ? -5.458 10.309 18.227 1.00 83.69 286 ALA A O 1
ATOM 2276 N N . ALA A 1 287 ? -4.075 8.534 18.346 1.00 85.50 287 ALA A N 1
ATOM 2277 C CA . ALA A 1 287 ? -4.640 7.987 19.575 1.00 85.50 287 ALA A CA 1
ATOM 2278 C C . ALA A 1 287 ? -4.474 8.958 20.752 1.00 85.50 287 ALA A C 1
ATOM 2280 O O . ALA A 1 287 ? -5.441 9.239 21.457 1.00 85.50 287 ALA A O 1
ATOM 2281 N N . LYS A 1 288 ? -3.286 9.545 20.912 1.00 90.06 288 LYS A N 1
ATOM 2282 C CA . LYS A 1 288 ? -2.987 10.551 21.933 1.00 90.06 288 LYS A CA 1
ATOM 2283 C C . LYS A 1 288 ? -3.852 11.800 21.766 1.00 90.06 288 LYS A C 1
ATOM 2285 O O . LYS A 1 288 ? -4.518 12.208 22.709 1.00 90.06 288 LYS A O 1
ATOM 2290 N N . LYS A 1 289 ? -3.915 12.368 20.554 1.00 89.38 289 LYS A N 1
ATOM 2291 C CA . LYS A 1 289 ? -4.713 13.570 20.247 1.00 89.38 289 LYS A CA 1
ATOM 2292 C C . LYS A 1 289 ? -6.211 13.372 20.479 1.00 89.38 289 LYS A C 1
ATOM 2294 O O . LYS A 1 289 ? -6.914 14.339 20.758 1.00 89.38 289 LYS A O 1
ATOM 2299 N N . SER A 1 290 ? -6.706 12.141 20.357 1.00 81.69 290 SER A N 1
ATOM 2300 C CA . SER A 1 290 ? -8.118 11.845 20.602 1.00 81.69 290 SER A CA 1
ATOM 2301 C C . SER A 1 290 ? -8.548 12.066 22.057 1.00 81.69 290 SER A C 1
ATOM 2303 O O . SER A 1 290 ? -9.750 12.138 22.306 1.00 81.69 290 SER A O 1
ATOM 2305 N N . ASN A 1 291 ? -7.598 12.140 23.007 1.00 78.00 291 ASN A N 1
ATOM 2306 C CA . ASN A 1 291 ? -7.856 12.143 24.452 1.00 78.00 291 ASN A CA 1
ATOM 2307 C C . ASN A 1 291 ? -8.822 11.022 24.888 1.00 78.00 291 ASN A C 1
ATOM 2309 O O . ASN A 1 291 ? -9.565 11.158 25.856 1.00 78.00 291 ASN A O 1
ATOM 2313 N N . ASN A 1 292 ? -8.827 9.907 24.153 1.00 77.31 292 ASN A N 1
ATOM 2314 C CA . ASN A 1 292 ? -9.715 8.780 24.376 1.00 77.31 292 ASN A CA 1
ATOM 2315 C C . ASN A 1 292 ? -8.883 7.554 24.761 1.00 77.31 292 ASN A C 1
ATOM 2317 O O . ASN A 1 292 ? -8.169 6.983 23.933 1.00 77.31 292 ASN A O 1
ATOM 2321 N N . ILE A 1 293 ? -9.027 7.121 26.015 1.00 70.19 293 ILE A N 1
ATOM 2322 C CA . ILE A 1 293 ? -8.354 5.943 26.583 1.00 70.19 293 ILE A CA 1
ATOM 2323 C C . ILE A 1 293 ? -8.549 4.698 25.698 1.00 70.19 293 ILE A C 1
ATOM 2325 O O . ILE A 1 293 ? -7.625 3.905 25.537 1.00 70.19 293 ILE A O 1
ATOM 2329 N N . THR A 1 294 ? -9.705 4.553 25.040 1.00 64.88 294 THR A N 1
ATOM 2330 C CA . THR A 1 294 ? -9.989 3.441 24.116 1.00 64.88 294 THR A CA 1
ATOM 2331 C C . THR A 1 294 ? -9.059 3.456 22.907 1.00 64.88 294 THR A C 1
ATOM 2333 O O . THR A 1 294 ? -8.495 2.424 22.553 1.00 64.88 294 THR A O 1
ATOM 2336 N N . GLN A 1 295 ? -8.847 4.620 22.288 1.00 68.19 295 GLN A N 1
ATOM 2337 C CA . GLN A 1 295 ? -7.957 4.744 21.129 1.00 68.19 295 GLN A CA 1
ATOM 2338 C C . GLN A 1 295 ? -6.497 4.486 21.518 1.00 68.19 295 GLN A C 1
ATOM 2340 O O . GLN A 1 295 ? -5.754 3.852 20.769 1.00 68.19 295 GLN A O 1
ATOM 2345 N N . ILE A 1 296 ? -6.105 4.895 22.726 1.00 75.94 296 ILE A N 1
ATOM 2346 C CA . ILE A 1 296 ? -4.769 4.634 23.274 1.00 75.94 296 ILE A CA 1
ATOM 2347 C C . ILE A 1 296 ? -4.574 3.137 23.575 1.00 75.94 296 ILE A C 1
ATOM 2349 O O . ILE A 1 296 ? -3.544 2.560 23.225 1.00 75.94 296 ILE A O 1
ATOM 2353 N N . ASN A 1 297 ? -5.580 2.465 24.136 1.00 69.38 297 ASN A N 1
ATOM 2354 C CA . ASN A 1 297 ? -5.546 1.019 24.372 1.00 69.38 297 ASN A CA 1
ATOM 2355 C C . ASN A 1 297 ? -5.540 0.199 23.072 1.00 69.38 297 ASN A C 1
ATOM 2357 O O . ASN A 1 297 ? -4.844 -0.818 22.992 1.00 69.38 297 ASN A O 1
ATOM 2361 N N . ILE A 1 298 ? -6.263 0.642 22.037 1.00 72.62 298 ILE A N 1
ATOM 2362 C CA . ILE A 1 298 ? -6.201 0.046 20.692 1.00 72.62 298 ILE A CA 1
ATOM 2363 C C . ILE A 1 298 ? -4.774 0.137 20.146 1.00 72.62 298 ILE A C 1
ATOM 2365 O O . ILE A 1 298 ? -4.246 -0.856 19.644 1.00 72.62 298 ILE A O 1
ATOM 2369 N N . PHE A 1 299 ? -4.128 1.297 20.291 1.00 85.25 299 PHE A N 1
ATOM 2370 C CA . PHE A 1 299 ? -2.741 1.476 19.878 1.00 85.25 299 PHE A CA 1
ATOM 2371 C C . PHE A 1 299 ? -1.787 0.495 20.591 1.00 85.25 299 PHE A C 1
ATOM 2373 O O . PHE A 1 299 ? -1.022 -0.193 19.911 1.00 85.25 299 PHE A O 1
ATOM 2380 N N . ILE A 1 300 ? -1.874 0.363 21.923 1.00 84.81 300 ILE A N 1
ATOM 2381 C CA . ILE A 1 300 ? -1.048 -0.578 22.711 1.00 84.81 300 ILE A CA 1
ATOM 2382 C C . ILE A 1 300 ? -1.290 -2.030 22.277 1.00 84.81 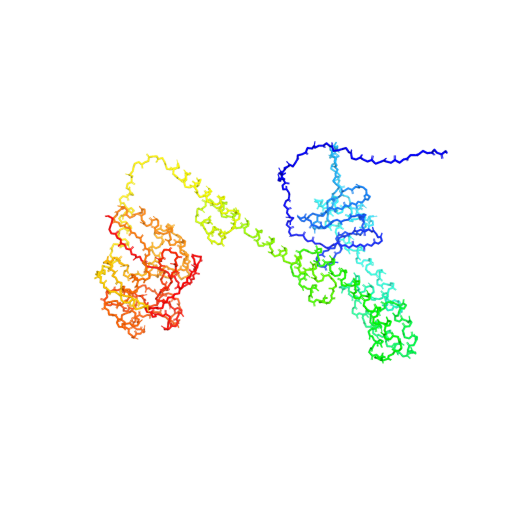300 ILE A C 1
ATOM 2384 O O . ILE A 1 300 ? -0.342 -2.800 22.134 1.00 84.81 300 ILE A O 1
ATOM 2388 N N . THR A 1 301 ? -2.552 -2.408 22.058 1.00 79.00 301 THR A N 1
ATOM 2389 C CA . THR A 1 301 ? -2.934 -3.782 21.692 1.00 79.00 301 THR A CA 1
ATOM 2390 C C . THR A 1 301 ? -2.396 -4.169 20.318 1.00 79.00 301 THR A C 1
ATOM 2392 O O . THR A 1 301 ? -1.884 -5.272 20.139 1.00 79.00 301 THR A O 1
ATOM 2395 N N . ASN A 1 302 ? -2.482 -3.254 19.350 1.00 77.94 302 ASN A N 1
ATOM 2396 C CA . ASN A 1 302 ? -1.990 -3.494 17.997 1.00 77.94 302 ASN A CA 1
ATOM 2397 C C . ASN A 1 302 ? -0.456 -3.447 17.919 1.00 77.94 302 ASN A C 1
ATOM 2399 O O . ASN A 1 302 ? 0.129 -4.100 17.056 1.00 77.94 302 ASN A O 1
ATOM 2403 N N . ASN A 1 303 ? 0.198 -2.708 18.824 1.00 83.50 303 ASN A N 1
ATOM 2404 C CA . ASN A 1 303 ? 1.642 -2.480 18.804 1.00 83.50 303 ASN A CA 1
ATOM 2405 C C . ASN A 1 303 ? 2.296 -2.746 20.183 1.00 83.50 303 ASN A C 1
ATOM 2407 O O . ASN A 1 303 ? 2.913 -1.851 20.761 1.00 83.50 303 ASN A O 1
ATOM 2411 N N . PRO A 1 304 ? 2.243 -3.981 20.725 1.00 83.62 304 PRO A N 1
ATOM 2412 C CA . PRO A 1 304 ? 2.642 -4.270 22.111 1.00 83.62 304 PRO A CA 1
ATOM 2413 C C . PRO A 1 304 ? 4.145 -4.118 22.387 1.00 83.62 304 PRO A C 1
ATOM 2415 O O . PRO A 1 304 ? 4.557 -4.054 23.542 1.00 83.62 304 PRO A O 1
ATOM 2418 N N . LYS A 1 305 ? 4.971 -4.080 21.335 1.00 88.69 305 LYS A N 1
ATOM 2419 C CA . LYS A 1 305 ? 6.425 -3.860 21.406 1.00 88.69 305 LYS A CA 1
ATOM 2420 C C . LYS A 1 305 ? 6.835 -2.448 20.974 1.00 88.69 305 LYS A C 1
ATOM 2422 O O . LYS A 1 305 ? 8.026 -2.202 20.804 1.00 88.69 305 LYS A O 1
ATOM 2427 N N . SER A 1 306 ? 5.866 -1.562 20.744 1.00 90.25 306 SER A N 1
ATOM 2428 C CA . SER A 1 306 ? 6.135 -0.182 20.352 1.00 90.25 306 SER A CA 1
ATOM 2429 C C . SER A 1 306 ? 6.914 0.560 21.435 1.00 90.25 306 SER A C 1
ATOM 2431 O O . SER A 1 306 ? 6.666 0.372 22.629 1.00 90.25 306 SER A O 1
ATOM 2433 N N . GLU A 1 307 ? 7.803 1.463 21.019 1.00 92.75 307 GLU A N 1
ATOM 2434 C CA . GLU A 1 307 ? 8.479 2.394 21.931 1.00 92.75 307 GLU A CA 1
ATOM 2435 C C . GLU A 1 307 ? 7.491 3.318 22.667 1.00 92.75 307 GLU A C 1
ATOM 2437 O O . GLU A 1 307 ? 7.755 3.750 23.790 1.00 92.75 307 GLU A O 1
ATOM 2442 N N . PHE A 1 308 ? 6.310 3.552 22.085 1.00 94.69 308 PHE A N 1
ATOM 2443 C CA . PHE A 1 308 ? 5.281 4.429 22.637 1.00 94.69 308 PHE A CA 1
ATOM 2444 C C . PHE A 1 308 ? 4.401 3.753 23.698 1.00 94.69 308 PHE A C 1
ATOM 2446 O O . PHE A 1 308 ? 3.602 4.436 24.331 1.00 94.69 308 PHE A O 1
ATOM 2453 N N . VAL A 1 309 ? 4.526 2.441 23.953 1.00 90.56 309 VAL A N 1
ATOM 2454 C CA . VAL A 1 309 ? 3.660 1.732 24.926 1.00 90.56 309 VAL A CA 1
ATOM 2455 C C . VAL A 1 309 ? 3.760 2.327 26.333 1.00 90.56 309 VAL A C 1
ATOM 2457 O O . VAL A 1 309 ? 2.749 2.455 27.024 1.00 90.56 309 VAL A O 1
ATOM 2460 N N . ASN A 1 310 ? 4.962 2.700 26.775 1.00 92.44 310 ASN A N 1
ATOM 2461 C CA . ASN A 1 310 ? 5.154 3.275 28.109 1.00 92.44 310 ASN A CA 1
ATOM 2462 C C . ASN A 1 310 ? 4.541 4.676 28.216 1.00 92.44 310 ASN A C 1
ATOM 2464 O O . ASN A 1 310 ? 3.903 4.995 29.219 1.00 92.44 310 ASN A O 1
ATOM 2468 N N . GLU A 1 311 ? 4.695 5.490 27.169 1.00 94.94 311 GLU A N 1
ATOM 2469 C CA . GLU A 1 311 ? 4.063 6.807 27.088 1.00 94.94 311 GLU A CA 1
ATOM 2470 C C . GLU A 1 311 ? 2.535 6.674 27.052 1.00 94.94 311 GLU A C 1
ATOM 2472 O O . GLU A 1 311 ? 1.848 7.325 27.830 1.00 94.94 311 GLU A O 1
ATOM 2477 N N . ALA A 1 312 ? 2.010 5.754 26.241 1.00 88.19 312 ALA A N 1
ATOM 2478 C CA . ALA A 1 312 ? 0.589 5.454 26.127 1.00 88.19 312 ALA A CA 1
ATOM 2479 C C . ALA A 1 312 ? -0.044 5.067 27.469 1.00 88.19 312 ALA A C 1
ATOM 2481 O O . ALA A 1 312 ? -1.072 5.628 27.849 1.00 88.19 312 ALA A O 1
ATOM 2482 N N . LYS A 1 313 ? 0.600 4.179 28.237 1.00 87.19 313 LYS A N 1
ATOM 2483 C CA . LYS A 1 313 ? 0.158 3.823 29.597 1.00 87.19 313 LYS A CA 1
ATOM 2484 C C . LYS A 1 313 ? 0.162 5.024 30.542 1.00 87.19 313 LYS A C 1
ATOM 2486 O O . LYS A 1 313 ? -0.764 5.187 31.330 1.00 87.19 313 LYS A O 1
ATOM 2491 N N . LYS A 1 314 ? 1.180 5.884 30.453 1.00 91.38 314 LYS A N 1
ATOM 2492 C CA . LYS A 1 314 ? 1.244 7.113 31.252 1.00 91.38 314 LYS A CA 1
ATOM 2493 C C . LYS A 1 314 ? 0.106 8.073 30.891 1.00 91.38 314 LYS A C 1
ATOM 2495 O O . LYS A 1 314 ? -0.542 8.591 31.793 1.00 91.38 314 LYS A O 1
ATOM 2500 N N . THR A 1 315 ? -0.173 8.264 29.601 1.00 88.38 315 THR A N 1
ATOM 2501 C CA . THR A 1 315 ? -1.282 9.104 29.129 1.00 88.38 315 THR A CA 1
ATOM 2502 C C . THR A 1 315 ? -2.637 8.564 29.581 1.00 88.38 315 THR A C 1
ATOM 2504 O O . THR A 1 315 ? -3.486 9.357 29.970 1.00 88.38 315 THR A O 1
ATOM 2507 N N . ILE A 1 316 ? -2.839 7.241 29.600 1.00 79.62 316 ILE A N 1
ATOM 2508 C CA . ILE A 1 316 ? -4.050 6.636 30.181 1.00 79.62 316 ILE A CA 1
ATOM 2509 C C . ILE A 1 316 ? -4.192 7.047 31.648 1.00 79.62 316 ILE A C 1
ATOM 2511 O O . ILE A 1 316 ? -5.203 7.645 31.998 1.00 79.62 316 ILE A O 1
ATOM 2515 N N . ASN A 1 317 ? -3.161 6.835 32.471 1.00 78.62 317 ASN A N 1
ATOM 2516 C CA . ASN A 1 317 ? -3.204 7.208 33.888 1.00 78.62 317 ASN A CA 1
ATOM 2517 C C . ASN A 1 317 ? -3.460 8.715 34.086 1.00 78.62 317 ASN A C 1
ATOM 2519 O O . ASN A 1 317 ? -4.149 9.119 35.018 1.00 78.62 317 ASN A O 1
ATOM 2523 N N . GLU A 1 318 ? -2.887 9.576 33.241 1.00 85.19 318 GLU A N 1
ATOM 2524 C CA . GLU A 1 318 ? -3.124 11.025 33.280 1.00 85.19 318 GLU A CA 1
ATOM 2525 C C . GLU A 1 318 ? -4.575 11.377 32.927 1.00 85.19 318 GLU A C 1
ATOM 2527 O O . GLU A 1 318 ? -5.182 12.175 33.639 1.00 85.19 318 GLU A O 1
ATOM 2532 N N . LEU A 1 319 ? -5.144 10.764 31.884 1.00 78.25 319 LEU A N 1
ATOM 2533 C CA . LEU A 1 319 ? -6.539 10.960 31.477 1.00 78.25 319 LEU A CA 1
ATOM 2534 C C . LEU A 1 319 ? -7.521 10.420 32.523 1.00 78.25 319 LEU A C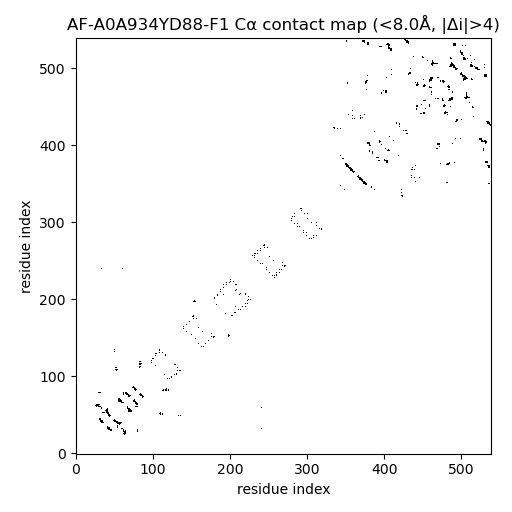 1
ATOM 2536 O O . LEU A 1 319 ? -8.510 11.083 32.819 1.00 78.25 319 LEU A O 1
ATOM 2540 N N . GLU A 1 320 ? -7.231 9.270 33.130 1.00 75.25 320 GLU A N 1
ATOM 2541 C CA . GLU A 1 320 ? -8.007 8.713 34.245 1.00 75.25 320 GLU A CA 1
ATOM 2542 C C . GLU A 1 320 ? -7.956 9.640 35.463 1.00 75.25 320 GLU A C 1
ATOM 2544 O O . GLU A 1 320 ? -8.987 9.964 36.043 1.00 75.25 320 GLU A O 1
ATOM 2549 N N . ASN A 1 321 ? -6.775 10.154 35.817 1.00 71.44 321 ASN A N 1
ATOM 2550 C CA . ASN A 1 321 ? -6.627 11.110 36.914 1.00 71.44 321 ASN A CA 1
ATOM 2551 C C . ASN A 1 321 ? -7.305 12.456 36.624 1.00 71.44 321 ASN A C 1
ATOM 2553 O O . ASN A 1 321 ? -7.830 13.081 37.542 1.00 71.44 321 ASN A O 1
ATOM 2557 N N . GLN A 1 322 ? -7.297 12.923 35.374 1.00 72.31 322 GLN A N 1
ATOM 2558 C CA . GLN A 1 322 ? -8.025 14.125 34.964 1.00 72.31 322 GLN A CA 1
ATOM 2559 C C . GLN A 1 322 ? -9.536 13.904 35.009 1.00 72.31 322 GLN A C 1
ATOM 2561 O O . GLN A 1 322 ? -10.239 14.762 35.533 1.00 72.31 322 GLN A O 1
ATOM 2566 N N . ALA A 1 323 ? -10.029 12.753 34.547 1.00 58.78 323 ALA A N 1
ATOM 2567 C CA . ALA A 1 323 ? -11.431 12.371 34.688 1.00 58.78 323 ALA A CA 1
ATOM 2568 C C . ALA A 1 323 ? -11.836 12.292 36.171 1.00 58.78 323 ALA A C 1
ATOM 2570 O O . ALA A 1 323 ? -12.863 12.844 36.553 1.00 58.78 323 ALA A O 1
ATOM 2571 N N . ASN A 1 324 ? -10.978 11.722 37.023 1.00 49.84 324 ASN A N 1
ATOM 2572 C CA . ASN A 1 324 ? -11.198 11.627 38.468 1.00 49.84 324 ASN A CA 1
ATOM 2573 C C . ASN A 1 324 ? -11.126 12.987 39.190 1.00 49.84 324 ASN A C 1
ATOM 2575 O O . ASN A 1 324 ? -11.771 13.153 40.217 1.00 49.84 324 ASN A O 1
ATOM 2579 N N . LYS A 1 325 ? -10.364 13.964 38.674 1.00 51.44 325 LYS A N 1
ATOM 2580 C CA . LYS A 1 325 ? -10.295 15.341 39.212 1.00 51.44 325 LYS A CA 1
ATOM 2581 C C . LYS A 1 325 ? -11.385 16.272 38.668 1.00 51.44 325 LYS A C 1
ATOM 2583 O O . LYS A 1 325 ? -11.726 17.244 39.332 1.00 51.44 325 LYS A O 1
ATOM 2588 N N . ALA A 1 326 ? -11.899 16.012 37.464 1.00 46.94 326 ALA A N 1
ATOM 2589 C CA . ALA A 1 326 ? -12.999 16.763 36.851 1.00 46.94 326 ALA A CA 1
ATOM 2590 C C . ALA A 1 326 ? -14.371 16.387 37.438 1.00 46.94 326 ALA A C 1
ATOM 2592 O O . ALA A 1 326 ? -15.344 17.116 37.250 1.00 46.94 326 ALA A O 1
ATOM 2593 N N . VAL A 1 327 ? -14.441 15.277 38.173 1.00 38.19 327 VAL A N 1
ATOM 2594 C CA . VAL A 1 327 ? -15.557 14.945 39.054 1.00 38.19 327 VAL A CA 1
ATOM 2595 C C . VAL A 1 327 ? -15.259 15.590 40.414 1.00 38.19 327 VAL A C 1
ATOM 2597 O O . VAL A 1 327 ? -14.364 15.115 41.114 1.00 38.19 327 VAL A O 1
ATOM 2600 N N . PRO A 1 328 ? -15.943 16.682 40.817 1.00 34.09 328 PRO A N 1
ATOM 2601 C CA . PRO A 1 328 ? -15.849 17.127 42.199 1.00 34.09 328 PRO A CA 1
ATOM 2602 C C . PRO A 1 328 ? -16.320 15.978 43.087 1.00 34.09 328 PRO A C 1
ATOM 2604 O O . PRO A 1 328 ? -17.214 15.234 42.689 1.00 34.09 328 PRO A O 1
ATOM 2607 N N . GLU A 1 329 ? -15.710 15.847 44.264 1.00 34.72 329 GLU A N 1
ATOM 2608 C CA . GLU A 1 329 ? -16.031 14.887 45.323 1.00 34.72 329 GLU A CA 1
ATOM 2609 C C . GLU A 1 329 ? -17.547 14.875 45.632 1.00 34.72 329 GLU A C 1
ATOM 2611 O O . GLU A 1 329 ? -18.041 15.491 46.574 1.00 34.72 329 GLU A O 1
ATOM 2616 N N . LYS A 1 330 ? -18.329 14.181 44.807 1.00 32.84 330 LYS A N 1
ATOM 2617 C CA . LYS A 1 330 ? -19.721 13.857 45.067 1.00 32.84 330 LYS A CA 1
ATOM 2618 C C . LYS A 1 330 ? -19.733 12.427 45.556 1.00 32.84 330 LYS A C 1
ATOM 2620 O O . LYS A 1 330 ? -19.658 11.470 44.790 1.00 32.84 330 LYS A O 1
ATOM 2625 N N . LYS A 1 331 ? -19.806 12.316 46.881 1.00 36.09 331 LYS A N 1
ATOM 2626 C CA . LYS A 1 331 ? -20.332 11.145 47.579 1.00 36.09 331 LYS A CA 1
ATOM 2627 C C . LYS A 1 331 ? -21.500 10.576 46.774 1.00 36.09 331 LYS A C 1
ATOM 2629 O O . LYS A 1 331 ? -22.438 11.322 46.533 1.00 36.09 331 LYS A O 1
ATOM 2634 N N . ASN A 1 332 ? -21.430 9.293 46.413 1.00 37.03 332 ASN A N 1
ATOM 2635 C CA . ASN A 1 332 ? -22.567 8.418 46.109 1.00 37.03 332 ASN A CA 1
ATOM 2636 C C . ASN A 1 332 ? -23.862 9.152 45.700 1.00 37.03 332 ASN A C 1
ATOM 2638 O O . ASN A 1 332 ? -24.825 9.155 46.465 1.00 37.03 332 ASN A O 1
ATOM 2642 N N . GLU A 1 333 ? -23.905 9.767 44.519 1.00 35.84 333 GLU A N 1
ATOM 2643 C CA . GLU A 1 333 ? -25.180 10.182 43.933 1.00 35.84 333 GLU A CA 1
ATOM 2644 C C . GLU A 1 333 ? -25.612 9.108 42.935 1.00 35.84 333 GLU A C 1
ATOM 2646 O O . GLU A 1 333 ? -25.000 8.886 41.891 1.00 35.84 333 GLU A O 1
ATOM 2651 N N . VAL A 1 334 ? -26.650 8.383 43.346 1.00 45.00 334 VAL A N 1
ATOM 2652 C CA . VAL A 1 334 ? -27.441 7.447 42.546 1.00 45.00 334 VAL A CA 1
ATOM 2653 C C . VAL A 1 334 ? -27.891 8.162 41.257 1.00 45.00 334 VAL A C 1
ATOM 2655 O O . VAL A 1 334 ? -28.274 9.331 41.351 1.00 45.00 334 VAL A O 1
ATOM 2658 N N . PRO A 1 335 ? -27.864 7.513 40.071 1.00 49.53 335 PRO A N 1
ATOM 2659 C CA . PRO A 1 335 ? -28.429 8.096 38.852 1.00 49.53 335 PRO A CA 1
ATOM 2660 C C . PRO A 1 335 ? -29.847 8.604 39.125 1.00 49.53 335 PRO A C 1
ATOM 2662 O O . PRO A 1 335 ? -30.584 7.931 39.848 1.00 49.53 335 PRO A O 1
ATOM 2665 N N . GLU A 1 336 ? -30.237 9.758 38.566 1.00 51.91 336 GLU A N 1
ATOM 2666 C CA . GLU A 1 336 ? -31.619 10.246 38.672 1.00 51.91 336 GLU A CA 1
ATOM 2667 C C . GLU A 1 336 ? -32.587 9.081 38.416 1.00 51.91 336 GLU A C 1
ATOM 2669 O O . GLU A 1 336 ? -32.453 8.365 37.418 1.00 51.91 336 GLU A O 1
ATOM 2674 N N . ASP A 1 337 ? -33.540 8.878 39.332 1.00 56.56 337 ASP A N 1
ATOM 2675 C CA . ASP A 1 337 ? -34.482 7.745 39.381 1.00 56.56 337 ASP A CA 1
ATOM 2676 C C . ASP A 1 337 ? -35.099 7.407 38.000 1.00 56.56 337 ASP A C 1
ATOM 2678 O O . ASP A 1 337 ? -35.359 6.247 37.679 1.00 56.56 337 ASP A O 1
ATOM 2682 N N . GLY A 1 338 ? -35.232 8.406 37.118 1.00 58.53 338 GLY A N 1
ATOM 2683 C CA . GLY A 1 338 ? -35.656 8.250 35.725 1.00 58.53 338 GLY A CA 1
ATOM 2684 C C . GLY A 1 338 ? -34.728 7.411 34.829 1.00 58.53 338 GLY A C 1
ATOM 2685 O O . GLY A 1 338 ? -35.211 6.495 34.166 1.00 58.53 338 GLY A O 1
ATOM 2686 N N . GLN A 1 339 ? -33.412 7.661 34.791 1.00 61.91 339 GLN A N 1
ATOM 2687 C CA . GLN A 1 339 ? -32.491 6.895 33.923 1.00 61.91 339 GLN A CA 1
ATOM 2688 C C . GLN A 1 339 ? -32.322 5.452 34.407 1.00 61.91 339 GLN A C 1
ATOM 2690 O O . GLN A 1 339 ? -32.256 4.519 33.603 1.00 61.91 339 GLN A O 1
ATOM 2695 N N . CYS A 1 340 ? -32.347 5.270 35.727 1.00 65.19 340 CYS A N 1
ATOM 2696 C CA . CYS A 1 340 ? -32.349 3.963 36.364 1.00 65.19 340 CYS A CA 1
ATOM 2697 C C . CYS A 1 340 ? -33.539 3.103 35.915 1.00 65.19 340 CYS A C 1
ATOM 2699 O O . CYS A 1 340 ? -33.385 1.948 35.504 1.00 65.19 340 CYS A O 1
ATOM 2701 N N . LYS A 1 341 ? -34.743 3.691 35.953 1.00 65.00 341 LYS A N 1
ATOM 2702 C CA . LYS A 1 341 ? -35.993 3.052 35.526 1.00 65.00 341 LYS A CA 1
ATOM 2703 C C . LYS A 1 341 ? -36.000 2.723 34.039 1.00 65.00 341 LYS A C 1
ATOM 2705 O O . LYS A 1 341 ? -36.503 1.669 33.662 1.00 65.00 341 LYS A O 1
ATOM 2710 N N . ILE A 1 342 ? -35.407 3.574 33.200 1.00 70.75 342 ILE A N 1
ATOM 2711 C CA . ILE A 1 342 ? -35.303 3.318 31.758 1.00 70.75 342 ILE A CA 1
ATOM 2712 C C . ILE A 1 342 ? -34.429 2.087 31.493 1.00 70.75 342 ILE A C 1
ATOM 2714 O O . ILE A 1 342 ? -34.871 1.180 30.798 1.00 70.75 342 ILE A O 1
ATOM 2718 N N . ILE A 1 343 ? -33.228 2.002 32.077 1.00 77.19 343 ILE A N 1
ATOM 2719 C CA . ILE A 1 343 ? -32.326 0.858 31.855 1.00 77.19 343 ILE A CA 1
ATOM 2720 C C . ILE A 1 343 ? -32.874 -0.429 32.478 1.00 77.19 343 ILE A C 1
ATOM 2722 O O . ILE A 1 343 ? -32.868 -1.480 31.837 1.00 77.19 343 ILE A O 1
ATOM 2726 N N . THR A 1 344 ? -33.398 -0.367 33.703 1.00 71.50 344 THR A N 1
ATOM 2727 C CA . THR A 1 344 ? -34.024 -1.540 34.335 1.00 71.50 344 THR A CA 1
ATOM 2728 C C . THR A 1 344 ? -35.289 -1.988 33.603 1.00 71.50 344 THR A C 1
ATOM 2730 O O . THR A 1 344 ? -35.517 -3.188 33.505 1.00 71.50 344 THR A O 1
ATOM 2733 N N . GLY A 1 345 ? -36.064 -1.072 33.016 1.00 76.31 345 GLY A N 1
ATOM 2734 C CA . GLY A 1 345 ? -37.190 -1.398 32.140 1.00 76.31 345 GLY A CA 1
ATOM 2735 C C . GLY A 1 345 ? -36.757 -2.009 30.804 1.00 76.31 345 GLY A C 1
ATOM 2736 O O . GLY A 1 345 ? -37.348 -2.991 30.364 1.00 76.31 345 GLY A O 1
ATOM 2737 N N . LEU A 1 346 ? -35.692 -1.481 30.194 1.00 83.00 346 LEU A N 1
ATOM 2738 C CA . LEU A 1 346 ? -35.193 -1.894 28.877 1.00 83.00 346 LEU A CA 1
ATOM 2739 C C . LEU A 1 346 ? -34.518 -3.277 28.874 1.00 83.00 346 LEU A C 1
ATOM 2741 O O . LEU A 1 346 ? -34.504 -3.948 27.848 1.00 83.00 346 LEU A O 1
ATOM 2745 N N . PHE A 1 347 ? -33.955 -3.699 30.010 1.00 83.88 347 PHE A N 1
ATOM 2746 C CA . PHE A 1 347 ? -33.271 -4.992 30.168 1.00 83.88 347 PHE A CA 1
ATOM 2747 C C . PHE A 1 347 ? -33.951 -5.928 31.185 1.00 83.88 347 PHE A C 1
ATOM 2749 O O . PHE A 1 347 ? -33.501 -7.055 31.397 1.00 83.88 347 PHE A O 1
ATOM 2756 N N . GLY A 1 348 ? -35.005 -5.485 31.875 1.00 72.31 348 GLY A N 1
ATOM 2757 C CA . GLY A 1 348 ? -35.558 -6.166 33.053 1.00 72.31 348 GLY A CA 1
ATOM 2758 C C . GLY A 1 348 ? -36.059 -7.580 32.770 1.00 72.31 348 GLY A C 1
ATOM 2759 O O . GLY A 1 348 ? -35.637 -8.525 33.448 1.00 72.31 348 GLY A O 1
ATOM 2760 N N . ASN A 1 349 ? -36.880 -7.713 31.726 1.00 77.88 349 ASN A N 1
ATOM 2761 C CA . ASN A 1 349 ? -37.537 -8.961 31.322 1.00 77.88 349 ASN A CA 1
ATOM 2762 C C . ASN A 1 349 ? -36.745 -9.774 30.286 1.00 77.88 349 ASN A C 1
ATOM 2764 O O . ASN A 1 349 ? -37.174 -10.859 29.903 1.00 77.88 349 ASN A O 1
ATOM 2768 N N . ASP A 1 350 ? -35.572 -9.291 29.876 1.00 89.44 350 ASP A N 1
ATOM 2769 C CA . ASP A 1 350 ? -34.818 -9.838 28.744 1.00 89.44 350 ASP A CA 1
ATOM 2770 C C . ASP A 1 350 ? -33.796 -10.908 29.135 1.00 89.44 350 ASP A C 1
ATOM 2772 O O . ASP A 1 350 ? -32.958 -11.283 28.322 1.00 89.44 350 ASP A O 1
ATOM 2776 N N . PHE A 1 351 ? -33.844 -11.427 30.365 1.00 94.31 351 PHE A N 1
ATOM 2777 C CA . PHE A 1 351 ? -32.897 -12.433 30.850 1.00 94.31 351 PHE A CA 1
ATOM 2778 C C . PHE A 1 351 ? -33.604 -13.688 31.343 1.00 94.31 351 PHE A C 1
ATOM 2780 O O . PHE A 1 351 ? -34.570 -13.628 32.104 1.00 94.31 351 PHE A O 1
ATOM 2787 N N . LYS A 1 352 ? -33.045 -14.841 30.979 1.00 95.31 352 LYS A N 1
ATOM 2788 C CA . LYS A 1 352 ? -33.447 -16.153 31.470 1.00 95.31 352 LYS A CA 1
ATOM 2789 C C . LYS A 1 352 ? -32.441 -16.653 32.498 1.00 95.31 352 LYS A C 1
ATOM 2791 O O 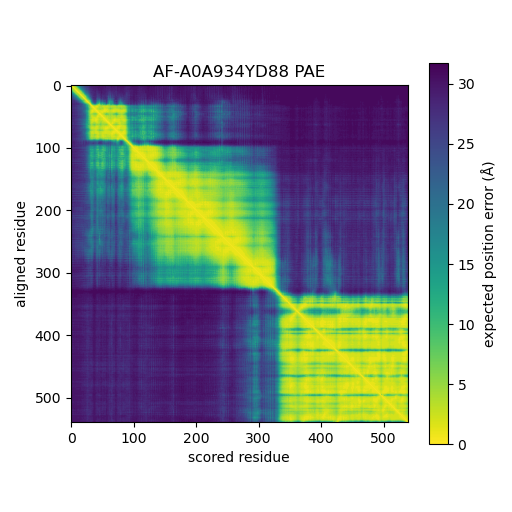. LYS A 1 352 ? -31.238 -16.683 32.238 1.00 95.31 352 LYS A O 1
ATOM 2796 N N . ARG A 1 353 ? -32.939 -17.111 33.649 1.00 95.25 353 ARG A N 1
ATOM 2797 C CA . ARG A 1 353 ? -32.131 -17.872 34.605 1.00 95.25 353 ARG A CA 1
ATOM 2798 C C . ARG A 1 353 ? -31.935 -19.299 34.099 1.00 95.25 353 ARG A C 1
ATOM 2800 O O . ARG A 1 353 ? -32.907 -20.040 33.966 1.00 95.25 353 ARG A O 1
ATOM 2807 N N . ILE A 1 354 ? -30.684 -19.682 33.884 1.00 95.31 354 ILE A N 1
ATOM 2808 C CA . ILE A 1 354 ? -30.261 -21.039 33.543 1.00 95.31 354 ILE A CA 1
ATOM 2809 C C . ILE A 1 354 ? -29.784 -21.728 34.829 1.00 95.31 354 ILE A C 1
ATOM 2811 O O . ILE A 1 354 ? -28.993 -21.136 35.574 1.00 95.31 354 ILE A O 1
ATOM 2815 N N . PRO A 1 355 ? -30.279 -22.936 35.155 1.00 92.81 355 PRO A N 1
ATOM 2816 C CA . PRO A 1 355 ? -29.870 -23.643 36.363 1.00 92.81 355 PRO A CA 1
ATOM 2817 C C . PRO A 1 355 ? -28.400 -24.068 36.292 1.00 92.81 355 PRO A C 1
ATOM 2819 O O . PRO A 1 355 ? -27.867 -24.342 35.216 1.00 92.81 355 PRO A O 1
ATOM 2822 N N . ALA A 1 356 ? -27.762 -24.149 37.462 1.00 92.38 356 ALA A N 1
ATOM 2823 C CA . ALA A 1 356 ? -26.427 -24.720 37.570 1.00 92.38 356 ALA A CA 1
ATOM 2824 C C . ALA A 1 356 ? -26.441 -26.182 37.105 1.00 92.38 356 ALA A C 1
ATOM 2826 O O . ALA A 1 356 ? -27.426 -26.891 37.324 1.00 92.38 356 ALA A O 1
ATOM 2827 N N . GLY A 1 357 ? -25.352 -26.639 36.503 1.00 89.12 357 GLY A N 1
ATOM 2828 C CA . GLY A 1 357 ? -25.248 -28.013 36.031 1.00 89.12 357 GLY A CA 1
ATOM 2829 C C . GLY A 1 357 ? -23.853 -28.356 35.546 1.00 89.12 357 GLY A C 1
ATOM 2830 O O . GLY A 1 357 ? -22.900 -27.606 35.750 1.00 89.12 357 GLY A O 1
ATOM 2831 N N . THR A 1 358 ? -23.733 -29.524 34.924 1.00 86.19 358 THR A N 1
ATOM 2832 C CA . THR A 1 358 ? -22.469 -29.984 34.352 1.00 86.19 358 THR A CA 1
ATOM 2833 C C . THR A 1 358 ? -22.536 -29.964 32.834 1.00 86.19 358 THR A C 1
ATOM 2835 O O . THR A 1 358 ? -23.567 -30.249 32.228 1.00 86.19 358 THR A O 1
ATOM 2838 N N . TYR A 1 359 ? -21.418 -29.595 32.225 1.00 80.56 359 TYR A N 1
ATOM 2839 C CA . TYR A 1 359 ? -21.240 -29.471 30.789 1.00 80.56 359 TYR A CA 1
ATOM 2840 C C . TYR A 1 359 ? -20.006 -30.268 30.375 1.00 80.56 359 TYR A C 1
ATOM 2842 O O . TYR A 1 359 ? -18.929 -30.072 30.934 1.00 80.56 359 TYR A O 1
ATOM 2850 N N . THR A 1 360 ? -20.144 -31.154 29.388 1.00 83.19 360 THR A N 1
ATOM 2851 C CA . THR A 1 360 ? -18.983 -31.810 28.772 1.00 83.19 360 THR A CA 1
ATOM 2852 C C . THR A 1 360 ? -18.519 -30.963 27.600 1.00 83.19 360 THR A C 1
ATOM 2854 O O . THR A 1 360 ? -19.187 -30.898 26.566 1.00 83.19 360 THR A O 1
ATOM 2857 N N . SER A 1 361 ? -17.380 -30.301 27.780 1.00 72.88 361 SER A N 1
ATOM 2858 C CA . SER A 1 361 ? -16.795 -29.439 26.755 1.00 72.88 361 SER A CA 1
ATOM 2859 C C . SER A 1 361 ? -16.235 -30.228 25.572 1.00 72.88 361 SER A C 1
ATOM 2861 O O . SER A 1 361 ? -16.107 -31.452 25.613 1.00 72.88 361 SER A O 1
ATOM 2863 N N . SER A 1 362 ? -15.898 -29.527 24.489 1.00 67.88 362 SER A N 1
ATOM 2864 C CA . SER A 1 362 ? -15.413 -30.124 23.236 1.00 67.88 362 SER A CA 1
ATOM 2865 C C . SER A 1 362 ? -14.148 -30.984 23.387 1.00 67.88 362 SER A C 1
ATOM 2867 O O . SER A 1 362 ? -13.932 -31.886 22.583 1.00 67.88 362 SER A O 1
ATOM 2869 N N . ASN A 1 363 ? -13.346 -30.769 24.435 1.00 71.94 363 ASN A N 1
ATOM 2870 C CA . ASN A 1 363 ? -12.186 -31.602 24.776 1.00 71.94 363 ASN A CA 1
ATOM 2871 C C . ASN A 1 363 ? -12.519 -32.766 25.736 1.00 71.94 363 ASN A C 1
ATOM 2873 O O . ASN A 1 363 ? -11.616 -33.319 26.357 1.00 71.94 363 ASN A O 1
ATOM 2877 N N . GLN A 1 364 ? -13.805 -33.102 25.890 1.00 75.88 364 GLN A N 1
ATOM 2878 C CA . GLN A 1 364 ? -14.340 -34.135 26.786 1.00 75.88 364 GLN A CA 1
ATOM 2879 C C . GLN A 1 364 ? -14.128 -33.884 28.289 1.00 75.88 364 GLN A C 1
ATOM 2881 O O . GLN A 1 364 ? -14.389 -34.768 29.103 1.00 75.88 364 GLN A O 1
ATOM 2886 N N . SER A 1 365 ? -13.717 -32.678 28.696 1.00 79.81 365 SER A N 1
ATOM 2887 C CA . SER A 1 365 ? -13.675 -32.328 30.119 1.00 79.81 365 SER A CA 1
ATOM 2888 C C . SER A 1 365 ? -15.064 -31.948 30.637 1.00 79.81 365 SER A C 1
ATOM 2890 O O . SER A 1 365 ? -15.748 -31.103 30.047 1.00 79.81 365 SER A O 1
ATOM 2892 N N . VAL A 1 366 ? -15.469 -32.569 31.749 1.00 84.81 366 VAL A N 1
ATOM 2893 C CA . VAL A 1 366 ? -16.689 -32.223 32.488 1.00 84.81 366 VAL A CA 1
ATOM 2894 C C . VAL A 1 366 ? -16.413 -30.981 33.332 1.00 84.81 366 VAL A C 1
ATOM 2896 O O . VAL A 1 366 ? -15.547 -30.990 34.206 1.00 84.81 366 VAL A O 1
ATOM 2899 N N . LYS A 1 367 ? -17.153 -29.906 33.069 1.00 84.31 367 LYS A N 1
ATOM 2900 C CA . LYS A 1 367 ? -17.071 -28.623 33.769 1.00 84.31 367 LYS A CA 1
ATOM 2901 C C . LYS A 1 367 ? -18.369 -28.359 34.524 1.00 84.31 367 LYS A C 1
ATOM 2903 O O . LYS A 1 367 ? -19.450 -28.643 34.018 1.00 84.31 367 LYS A O 1
ATOM 2908 N N . SER A 1 368 ? -18.262 -27.799 35.725 1.00 87.19 368 SER A N 1
ATOM 2909 C CA . SER A 1 368 ? -19.418 -27.287 36.464 1.00 87.19 368 SER A CA 1
ATOM 2910 C C . SER A 1 368 ? -19.695 -25.850 36.029 1.00 87.19 368 SER A C 1
ATOM 2912 O O . SER A 1 368 ? -18.790 -25.016 36.067 1.00 87.19 368 SER A O 1
ATOM 2914 N N . ILE A 1 369 ? -20.927 -25.570 35.608 1.00 90.06 369 ILE A N 1
ATOM 2915 C CA . ILE A 1 369 ? -21.396 -24.236 35.232 1.00 90.06 369 ILE A CA 1
ATOM 2916 C C . ILE A 1 369 ? -22.358 -23.758 36.325 1.00 90.06 369 ILE A C 1
ATOM 2918 O O . ILE A 1 369 ? -23.401 -24.388 36.533 1.00 90.06 369 ILE A O 1
ATOM 2922 N N . PRO A 1 370 ? -22.034 -22.676 37.058 1.00 88.75 370 PRO A N 1
ATOM 2923 C CA . PRO A 1 370 ? -22.955 -22.070 38.012 1.00 88.75 370 PRO A CA 1
ATOM 2924 C C . PRO A 1 370 ? -24.244 -21.602 37.335 1.00 88.75 370 PRO A C 1
ATOM 2926 O O . PRO A 1 370 ? -24.288 -21.382 36.126 1.00 88.75 370 PRO A O 1
ATOM 2929 N N . SER A 1 371 ? -25.304 -21.391 38.118 1.00 90.69 371 SER A N 1
ATOM 2930 C CA . SER A 1 371 ? -26.512 -20.785 37.560 1.00 90.69 371 SER A CA 1
ATOM 2931 C C . SER A 1 371 ? -26.192 -19.383 37.050 1.00 90.69 371 SER A C 1
ATOM 2933 O O . SER A 1 371 ? -25.612 -18.592 37.797 1.00 90.69 371 SER A O 1
ATOM 2935 N N . LEU A 1 372 ? -26.619 -19.058 35.833 1.00 92.31 372 LEU A N 1
ATOM 2936 C CA . LEU A 1 372 ? -26.390 -17.754 35.216 1.00 92.31 372 LEU A CA 1
ATOM 2937 C C . LEU A 1 372 ? -27.700 -17.133 34.732 1.00 92.31 372 LEU A C 1
ATOM 2939 O O . LEU A 1 372 ? -28.634 -17.846 34.374 1.00 92.31 372 LEU A O 1
ATOM 2943 N N . ASN A 1 373 ? -27.773 -15.803 34.705 1.00 95.12 373 ASN A N 1
ATOM 2944 C CA . ASN A 1 373 ? -28.843 -15.098 34.006 1.00 95.12 373 ASN A CA 1
ATOM 2945 C C . ASN A 1 373 ? -28.287 -14.598 32.678 1.00 95.12 373 ASN A C 1
ATOM 2947 O O . ASN A 1 373 ? -27.461 -13.686 32.674 1.00 95.12 373 ASN A O 1
ATOM 2951 N N . ILE A 1 374 ? -28.729 -15.185 31.571 1.00 97.31 374 ILE A N 1
ATOM 2952 C CA . ILE A 1 374 ? -28.280 -14.839 30.219 1.00 97.31 374 ILE A CA 1
ATOM 2953 C C . ILE A 1 374 ? -29.418 -14.190 29.436 1.00 97.31 374 ILE A C 1
ATOM 2955 O O . ILE A 1 374 ? -30.587 -14.497 29.674 1.00 97.31 374 ILE A O 1
ATOM 2959 N N . GLY A 1 375 ? -29.086 -13.275 28.532 1.00 97.56 375 GLY A N 1
ATOM 2960 C CA . GLY A 1 375 ? -30.052 -12.618 27.664 1.00 97.56 375 GLY A CA 1
ATOM 2961 C C . GLY A 1 375 ? -30.857 -13.641 26.863 1.00 97.56 375 GLY A C 1
ATOM 2962 O O . GLY A 1 375 ? -30.283 -14.550 26.269 1.00 97.56 375 GLY A O 1
ATOM 2963 N N . ILE A 1 376 ? -32.180 -13.494 26.836 1.00 97.81 376 ILE A N 1
ATOM 2964 C CA . ILE A 1 376 ? -33.089 -14.249 25.958 1.00 97.81 376 ILE A CA 1
ATOM 2965 C C . ILE A 1 376 ? -32.760 -13.922 24.492 1.00 97.81 376 ILE A C 1
ATOM 2967 O O . ILE A 1 376 ? -32.720 -14.817 23.645 1.00 97.81 376 ILE A O 1
ATOM 2971 N N . HIS A 1 377 ? -32.514 -12.625 24.269 1.00 97.69 377 HIS A N 1
ATOM 2972 C CA . HIS A 1 377 ? -32.079 -11.898 23.071 1.00 97.69 377 HIS A CA 1
ATOM 2973 C C . HIS A 1 377 ? -30.559 -11.794 22.857 1.00 97.69 377 HIS A C 1
ATOM 2975 O O . HIS A 1 377 ? -29.835 -11.633 23.841 1.00 97.69 377 HIS A O 1
ATOM 2981 N N . GLU A 1 378 ? -30.093 -11.707 21.607 1.00 98.31 378 GLU A N 1
ATOM 2982 C CA . GLU A 1 378 ? -28.951 -10.843 21.265 1.00 98.31 378 GLU A CA 1
ATOM 2983 C C . GLU A 1 378 ? -29.278 -9.393 21.683 1.00 98.31 378 GLU A C 1
ATOM 2985 O O . GLU A 1 378 ? -30.449 -9.003 21.726 1.00 98.31 378 GLU A O 1
ATOM 2990 N N . VAL A 1 379 ? -28.268 -8.569 21.984 1.00 97.69 379 VAL A N 1
ATOM 2991 C CA . VAL A 1 379 ? -28.501 -7.150 22.302 1.00 97.69 379 VAL A CA 1
ATOM 2992 C C . VAL A 1 379 ? -29.062 -6.441 21.072 1.00 97.69 379 VAL A C 1
ATOM 2994 O O . VAL A 1 379 ? -28.483 -6.499 19.989 1.00 97.69 379 VAL A O 1
ATOM 2997 N N . THR A 1 380 ? -30.186 -5.749 21.232 1.00 96.69 380 THR A N 1
ATOM 2998 C CA . THR A 1 380 ? -30.821 -5.016 20.130 1.00 96.69 380 THR A CA 1
ATOM 2999 C C . THR A 1 380 ? -30.124 -3.691 19.846 1.00 96.69 380 THR A C 1
ATOM 3001 O O . THR A 1 380 ? -29.426 -3.120 20.690 1.00 96.69 380 THR A O 1
ATOM 3004 N N . GLN A 1 381 ? -30.364 -3.138 18.661 1.00 95.44 381 GLN A N 1
ATOM 3005 C CA . GLN A 1 381 ? -29.916 -1.788 18.335 1.00 95.44 381 GLN A CA 1
ATOM 3006 C C . GLN A 1 381 ? -30.554 -0.727 19.235 1.00 95.44 381 GLN A C 1
ATOM 3008 O O . GLN A 1 381 ? -29.867 0.213 19.619 1.00 95.44 381 GLN A O 1
ATOM 3013 N N . GLU A 1 382 ? -31.826 -0.863 19.625 1.00 93.44 382 GLU A N 1
ATOM 3014 C CA . GLU A 1 382 ? -32.457 0.042 20.600 1.00 93.44 382 GLU A CA 1
ATOM 3015 C C . GLU A 1 382 ? -31.731 0.026 21.952 1.00 93.44 382 GLU A C 1
ATOM 3017 O O . GLU A 1 382 ? -31.393 1.085 22.491 1.00 93.44 382 GLU A O 1
ATOM 3022 N N . GLN A 1 383 ? -31.431 -1.169 22.466 1.00 94.25 383 GLN A N 1
ATOM 3023 C CA . GLN A 1 383 ? -30.664 -1.354 23.699 1.00 94.25 383 GLN A CA 1
ATOM 3024 C C . GLN A 1 383 ? -29.278 -0.727 23.605 1.00 94.25 383 GLN A C 1
ATOM 3026 O O . GLN A 1 383 ? -28.882 0.045 24.482 1.00 94.25 383 GLN A O 1
ATOM 3031 N N . TYR A 1 384 ? -28.560 -1.017 22.521 1.00 93.94 384 TYR A N 1
ATOM 3032 C CA . TYR A 1 384 ? -27.234 -0.468 22.286 1.00 93.94 384 TYR A CA 1
ATOM 3033 C C . TYR A 1 384 ? -27.255 1.061 22.218 1.00 93.94 384 TYR A C 1
ATOM 3035 O O . TYR A 1 384 ? -26.517 1.727 22.943 1.00 93.94 384 TYR A O 1
ATOM 3043 N N . ASN A 1 385 ? -28.157 1.627 21.417 1.00 88.94 385 ASN A N 1
ATOM 3044 C CA . ASN A 1 385 ? -28.260 3.071 21.210 1.00 88.94 385 ASN A CA 1
ATOM 3045 C C . ASN A 1 385 ? -28.633 3.815 22.484 1.00 88.94 385 ASN A C 1
ATOM 3047 O O . ASN A 1 385 ? -28.104 4.900 22.719 1.00 88.94 385 ASN A O 1
ATOM 3051 N N . THR A 1 386 ? -29.505 3.234 23.308 1.00 85.38 386 THR A N 1
ATOM 3052 C CA . THR A 1 386 ? -29.912 3.841 24.579 1.00 85.38 386 THR A CA 1
ATOM 3053 C C . THR A 1 386 ? -28.726 3.959 25.535 1.00 85.38 386 THR A C 1
ATOM 3055 O O . THR A 1 386 ? -28.493 5.024 26.093 1.00 85.38 386 THR A O 1
ATOM 3058 N N . VAL A 1 387 ? -27.917 2.904 25.670 1.00 86.19 387 VAL A N 1
ATOM 3059 C CA . VAL A 1 387 ? -26.719 2.912 26.534 1.00 86.19 387 VAL A CA 1
ATOM 3060 C C . VAL A 1 387 ? -25.595 3.776 25.948 1.00 86.19 387 VAL A C 1
ATOM 3062 O O . VAL A 1 387 ? -24.818 4.402 26.671 1.00 86.19 387 VAL A O 1
ATOM 3065 N N . MET A 1 388 ? -25.489 3.823 24.620 1.00 80.00 388 MET A N 1
ATOM 3066 C CA . MET A 1 388 ? -24.405 4.509 23.915 1.00 80.00 388 MET A CA 1
ATOM 3067 C C . MET A 1 388 ? -24.730 5.960 23.540 1.00 80.00 388 MET A C 1
ATOM 3069 O O . MET A 1 388 ? -23.949 6.586 22.817 1.00 80.00 388 MET A O 1
ATOM 3073 N N . ASN A 1 389 ? -25.827 6.520 24.062 1.00 78.69 389 ASN A N 1
ATOM 3074 C CA . ASN A 1 389 ? -26.304 7.881 23.789 1.00 78.69 389 ASN A CA 1
ATOM 3075 C C . ASN A 1 389 ? -26.433 8.175 22.282 1.00 78.69 389 ASN A C 1
ATOM 3077 O O . ASN A 1 389 ? -25.896 9.157 21.774 1.00 78.69 389 ASN A O 1
ATOM 3081 N N . GLY A 1 390 ? -27.115 7.289 21.552 1.00 72.62 390 GLY A N 1
ATOM 3082 C CA . GLY A 1 390 ? -27.438 7.458 20.130 1.00 72.62 390 GLY A CA 1
ATOM 3083 C C . GLY A 1 390 ? -26.350 7.016 19.145 1.00 72.62 390 GLY A C 1
ATOM 3084 O O . GLY A 1 390 ? -26.561 7.090 17.935 1.00 72.62 390 GLY A O 1
ATOM 3085 N N . THR A 1 391 ? -25.204 6.520 19.621 1.00 71.56 391 THR A N 1
ATOM 3086 C CA . THR A 1 391 ? -24.152 5.996 18.734 1.00 71.56 391 THR A CA 1
ATOM 3087 C C . THR A 1 391 ? -24.529 4.600 18.221 1.00 71.56 391 THR A C 1
ATOM 3089 O O . THR A 1 391 ? -24.407 3.630 18.965 1.00 71.56 391 THR A O 1
ATOM 3092 N N . ASN A 1 392 ? -24.944 4.495 16.949 1.00 78.12 392 ASN A N 1
ATOM 3093 C CA . ASN A 1 392 ? -25.268 3.225 16.282 1.00 78.12 392 ASN A CA 1
ATOM 3094 C C . ASN A 1 392 ? -24.393 2.964 15.045 1.00 78.12 392 ASN A C 1
ATOM 3096 O O . ASN A 1 392 ? -24.611 3.559 13.978 1.00 78.12 392 ASN A O 1
ATOM 3100 N N . ASN A 1 393 ? -23.460 2.020 15.158 1.00 81.19 393 ASN A N 1
ATOM 3101 C CA . ASN A 1 393 ? -22.578 1.619 14.060 1.00 81.19 393 ASN A CA 1
ATOM 3102 C C . ASN A 1 393 ? -23.056 0.377 13.290 1.00 81.19 393 ASN A C 1
ATOM 3104 O O . ASN A 1 393 ? -22.329 -0.072 12.401 1.00 81.19 393 ASN A O 1
ATOM 3108 N N . ALA A 1 394 ? -24.261 -0.136 13.578 1.00 89.81 394 ALA A N 1
ATOM 3109 C CA . ALA A 1 394 ? -24.870 -1.223 12.814 1.00 89.81 394 ALA A CA 1
ATOM 3110 C C . ALA A 1 394 ? -24.846 -0.928 11.311 1.00 89.81 394 ALA A C 1
ATOM 3112 O O . ALA A 1 394 ? -25.027 0.215 10.880 1.00 89.81 394 ALA A O 1
ATOM 3113 N N . TYR A 1 395 ? -24.628 -1.956 10.506 1.00 90.88 395 TYR A N 1
ATOM 3114 C CA . TYR A 1 395 ? -24.765 -1.881 9.065 1.00 90.88 395 TYR A CA 1
ATOM 3115 C C . TYR A 1 395 ? -26.231 -1.964 8.621 1.00 90.88 395 TYR A C 1
ATOM 3117 O O . TYR A 1 395 ? -26.647 -1.181 7.767 1.00 90.88 395 TYR A O 1
ATOM 3125 N N . PHE A 1 396 ? -27.018 -2.875 9.197 1.00 90.81 396 PHE A N 1
ATOM 3126 C CA . PHE A 1 396 ? -28.451 -3.007 8.907 1.00 90.81 396 PHE A CA 1
ATOM 3127 C C . PHE A 1 396 ? -29.246 -2.161 9.900 1.00 90.81 396 PHE A C 1
ATOM 3129 O O . PHE A 1 396 ? -29.050 -2.321 11.095 1.00 90.81 396 PHE A O 1
ATOM 3136 N N . LYS A 1 397 ? -30.121 -1.250 9.453 1.00 90.25 397 LYS A N 1
ATOM 3137 C CA . LYS A 1 397 ? -30.769 -0.257 10.345 1.00 90.25 397 LYS A CA 1
ATOM 3138 C C . LYS A 1 397 ? -32.292 -0.180 10.217 1.00 90.25 397 LYS A C 1
ATOM 3140 O O . LYS A 1 397 ? -32.903 0.755 10.727 1.00 90.25 397 LYS A O 1
ATOM 3145 N N . ASP A 1 398 ? -32.900 -1.149 9.543 1.00 84.56 398 ASP A N 1
ATOM 3146 C CA . ASP A 1 398 ? -34.299 -1.050 9.112 1.00 84.56 398 ASP A CA 1
ATOM 3147 C C . ASP A 1 398 ? -35.317 -1.318 10.241 1.00 84.56 398 ASP A C 1
ATOM 3149 O O . ASP A 1 398 ? -36.487 -0.967 10.108 1.00 84.56 398 ASP A O 1
ATOM 3153 N N . ASP A 1 399 ? -34.896 -1.905 11.370 1.00 90.38 399 ASP A N 1
ATOM 3154 C CA . ASP A 1 399 ? -35.728 -2.113 12.565 1.00 90.38 399 ASP A CA 1
ATOM 3155 C C . ASP A 1 399 ? -34.868 -1.994 13.840 1.00 90.38 399 ASP A C 1
ATOM 3157 O O . ASP A 1 399 ? -33.757 -2.520 13.925 1.00 90.38 399 ASP A O 1
ATOM 3161 N N . LYS A 1 400 ? -35.389 -1.311 14.863 1.00 92.00 400 LYS A N 1
ATOM 3162 C CA . LYS A 1 400 ? -34.711 -1.112 16.154 1.00 92.00 400 LYS A CA 1
ATOM 3163 C C . LYS A 1 400 ? -34.512 -2.412 16.952 1.00 92.00 400 LYS A C 1
ATOM 3165 O O . LYS A 1 400 ? -33.638 -2.467 17.816 1.00 92.00 400 LYS A O 1
ATOM 3170 N N . ASN A 1 401 ? -35.303 -3.445 16.641 1.00 94.31 401 ASN A N 1
ATOM 3171 C CA . ASN A 1 401 ? -35.241 -4.786 17.233 1.00 94.31 401 ASN A CA 1
ATOM 3172 C C . ASN A 1 401 ? -34.334 -5.749 16.446 1.00 94.31 401 ASN A C 1
ATOM 3174 O O . ASN A 1 401 ? -34.387 -6.961 16.660 1.00 94.31 401 ASN A O 1
ATOM 3178 N N . LEU A 1 402 ? -33.543 -5.249 15.496 1.00 96.81 402 LEU A N 1
ATOM 3179 C CA . LEU A 1 402 ? -32.429 -6.019 14.949 1.00 96.81 402 LEU A CA 1
ATOM 3180 C C . LEU A 1 402 ? -31.325 -6.150 16.007 1.00 96.81 402 LEU A C 1
ATOM 3182 O O . LEU A 1 402 ? -31.167 -5.238 16.831 1.00 96.81 402 LEU A O 1
ATOM 3186 N N . PRO A 1 403 ? -30.531 -7.233 15.979 1.00 97.75 403 PRO A N 1
ATOM 3187 C CA . PRO A 1 403 ? -29.328 -7.306 16.792 1.00 97.75 403 PRO A CA 1
ATOM 3188 C C . PRO A 1 403 ? -28.350 -6.194 16.400 1.00 97.75 403 PRO A C 1
ATOM 3190 O O . PRO A 1 403 ? -28.254 -5.798 15.230 1.00 97.75 403 PRO A O 1
ATOM 3193 N N . ILE A 1 404 ? -27.614 -5.679 17.383 1.00 97.50 404 ILE A N 1
ATOM 3194 C CA . ILE A 1 404 ? -26.470 -4.810 17.117 1.00 97.50 404 ILE A CA 1
ATOM 3195 C C . ILE A 1 404 ? -25.330 -5.640 16.513 1.00 97.50 404 ILE A C 1
ATOM 3197 O O . ILE A 1 404 ? -24.916 -6.653 17.071 1.00 97.50 404 ILE A O 1
ATOM 3201 N N . GLU A 1 405 ? -24.806 -5.193 15.374 1.00 96.25 405 GLU A N 1
ATOM 3202 C CA . GLU A 1 405 ? -23.640 -5.770 14.695 1.00 96.25 405 GLU A CA 1
ATOM 3203 C C . GLU A 1 405 ? -22.671 -4.668 14.239 1.00 96.25 405 GLU A C 1
ATOM 3205 O O . GLU A 1 405 ? -22.887 -3.487 14.523 1.00 96.25 405 GLU A O 1
ATOM 3210 N N . ASN A 1 406 ? -21.563 -5.043 13.591 1.00 94.00 406 ASN A N 1
ATOM 3211 C CA . ASN A 1 406 ? -20.503 -4.129 13.151 1.00 94.00 406 ASN A CA 1
ATOM 3212 C C . ASN A 1 406 ? -19.864 -3.329 14.301 1.00 94.00 406 ASN A C 1
ATOM 3214 O O . ASN A 1 406 ? -19.459 -2.170 14.165 1.00 94.00 406 ASN A O 1
ATOM 3218 N N . ILE A 1 407 ? -19.721 -4.007 15.436 1.00 91.69 407 ILE A N 1
ATOM 3219 C CA . ILE A 1 407 ? -19.101 -3.520 16.667 1.00 91.69 407 ILE A CA 1
ATOM 3220 C C . ILE A 1 407 ? -17.889 -4.378 17.019 1.00 91.69 407 ILE A C 1
ATOM 3222 O O . ILE A 1 407 ? -17.848 -5.576 16.739 1.00 91.69 407 ILE A O 1
ATOM 3226 N N . SER A 1 408 ? -16.878 -3.749 17.605 1.00 87.50 408 SER A N 1
ATOM 3227 C CA . SER A 1 408 ? -15.685 -4.429 18.100 1.00 87.50 408 SER A CA 1
ATOM 3228 C C . SER A 1 408 ? -15.830 -4.825 19.565 1.00 87.50 408 SER A C 1
ATOM 3230 O O . SER A 1 408 ? -16.662 -4.289 20.299 1.00 87.50 408 SER A O 1
ATOM 3232 N N . PHE A 1 409 ? -14.948 -5.705 20.039 1.00 84.25 409 PHE A N 1
ATOM 3233 C CA . PHE A 1 409 ? -14.866 -6.014 21.467 1.00 84.25 409 PHE A CA 1
ATOM 3234 C C . PHE A 1 409 ? -14.565 -4.766 22.321 1.00 84.25 409 PHE A C 1
ATOM 3236 O O . PHE A 1 409 ? -15.037 -4.654 23.452 1.00 84.25 409 PHE A O 1
ATOM 3243 N N . GLY A 1 410 ? -13.829 -3.792 21.771 1.00 80.69 410 GLY A N 1
ATOM 3244 C CA . GLY A 1 410 ? -13.617 -2.490 22.410 1.00 80.69 410 GLY A CA 1
ATOM 3245 C C . GLY A 1 410 ? -14.915 -1.697 22.588 1.00 80.69 410 GLY A C 1
ATOM 3246 O O . GLY A 1 410 ? -15.162 -1.166 23.667 1.00 80.69 410 GLY A O 1
ATOM 3247 N N . ASP A 1 411 ? -15.781 -1.684 21.573 1.00 83.81 411 ASP A N 1
ATOM 3248 C CA . ASP A 1 411 ? -17.087 -1.015 21.641 1.00 83.81 411 ASP A CA 1
ATOM 3249 C C . ASP A 1 411 ? -18.006 -1.670 22.688 1.00 83.81 411 ASP A C 1
ATOM 3251 O O . ASP A 1 411 ? -18.738 -0.982 23.402 1.00 83.81 411 ASP A O 1
ATOM 3255 N N . ILE A 1 412 ? -17.935 -3.000 22.821 1.00 90.88 412 ILE A N 1
ATOM 3256 C CA . ILE A 1 412 ? -18.686 -3.761 23.831 1.00 90.88 412 ILE A CA 1
ATOM 3257 C C . ILE A 1 412 ? -18.206 -3.429 25.245 1.00 90.88 412 ILE A C 1
ATOM 3259 O O . ILE A 1 412 ? -19.033 -3.294 26.144 1.00 90.88 412 ILE A O 1
ATOM 3263 N N . LYS A 1 413 ? -16.896 -3.263 25.467 1.00 86.94 413 LYS A N 1
ATOM 3264 C CA . LYS A 1 413 ? -16.371 -2.854 26.782 1.00 86.94 413 LYS A CA 1
ATOM 3265 C C . LYS A 1 413 ? -16.949 -1.515 27.229 1.00 86.94 413 LYS A C 1
ATOM 3267 O O . LYS A 1 413 ? -17.455 -1.429 28.343 1.00 86.94 413 LYS A O 1
ATOM 3272 N N . VAL A 1 414 ? -16.967 -0.522 26.339 1.00 80.38 414 VAL A N 1
ATOM 3273 C CA . VAL A 1 414 ? -17.562 0.793 26.628 1.00 80.38 414 VAL A CA 1
ATOM 3274 C C . VAL A 1 414 ? -19.060 0.669 26.910 1.00 80.38 414 VAL A C 1
ATOM 3276 O O . VAL A 1 414 ? -19.565 1.263 27.863 1.00 80.38 414 VAL A O 1
ATOM 3279 N N . PHE A 1 415 ? -19.775 -0.128 26.112 1.00 88.75 415 PHE A N 1
ATOM 3280 C CA . PHE A 1 415 ? -21.188 -0.413 26.351 1.00 88.75 415 PHE A CA 1
ATOM 3281 C C . PHE A 1 415 ? -21.414 -1.031 27.740 1.00 88.75 415 PHE A C 1
ATOM 3283 O O . PHE A 1 415 ? -22.282 -0.568 28.475 1.00 88.75 415 PHE A O 1
ATOM 3290 N N . LEU A 1 416 ? -20.619 -2.031 28.132 1.00 91.12 416 LEU A N 1
ATOM 3291 C CA . LEU A 1 416 ? -20.724 -2.687 29.437 1.00 91.12 416 LEU A CA 1
ATOM 3292 C C . LEU A 1 416 ? -20.396 -1.734 30.591 1.00 91.12 416 LEU A C 1
ATOM 3294 O O . LEU A 1 416 ? -21.103 -1.746 31.594 1.00 91.12 416 LEU A O 1
ATOM 3298 N N . GLU A 1 417 ? -19.364 -0.899 30.462 1.00 85.75 417 GLU A N 1
ATOM 3299 C CA . GLU A 1 417 ? -19.013 0.122 31.459 1.00 85.75 417 GLU A CA 1
ATOM 3300 C C . GLU A 1 417 ? -20.175 1.094 31.690 1.00 85.75 417 GLU A C 1
ATOM 3302 O O . GLU A 1 417 ? -20.591 1.308 32.831 1.00 85.75 417 GLU A O 1
ATOM 3307 N N . ARG A 1 418 ? -20.761 1.617 30.607 1.00 85.44 418 ARG A N 1
ATOM 3308 C CA . ARG A 1 418 ? -21.916 2.522 30.680 1.00 85.44 418 ARG A CA 1
ATOM 3309 C C . ARG A 1 418 ? -23.153 1.834 31.235 1.00 85.44 418 ARG A C 1
ATOM 3311 O O . ARG A 1 418 ? -23.782 2.367 32.142 1.00 85.44 418 ARG A O 1
ATOM 3318 N N . LEU A 1 419 ? -23.488 0.646 30.734 1.00 88.69 419 LEU A N 1
ATOM 3319 C CA . LEU A 1 419 ? -24.639 -0.118 31.209 1.00 88.69 419 LEU A CA 1
ATOM 3320 C C . LEU A 1 419 ? -24.521 -0.400 32.711 1.00 88.69 419 LEU A C 1
ATOM 3322 O O . LEU A 1 419 ? -25.481 -0.208 33.454 1.00 88.69 419 LEU A O 1
ATOM 3326 N N . ASN A 1 420 ? -23.335 -0.800 33.170 1.00 86.56 420 ASN A N 1
ATOM 3327 C CA . ASN A 1 420 ? -23.079 -1.054 34.583 1.00 86.56 420 ASN A CA 1
ATOM 3328 C C . ASN A 1 420 ? -23.186 0.218 35.431 1.00 86.56 420 ASN A C 1
ATOM 3330 O O . ASN A 1 420 ? -23.778 0.160 36.510 1.00 86.56 420 ASN A O 1
ATOM 3334 N N . ALA A 1 421 ? -22.697 1.362 34.947 1.00 82.75 421 ALA A N 1
ATOM 3335 C CA . ALA A 1 421 ? -22.855 2.647 35.632 1.00 82.75 421 ALA A CA 1
ATOM 3336 C C . ALA A 1 421 ? -24.328 3.088 35.733 1.00 82.75 421 ALA A C 1
ATOM 3338 O O . ALA A 1 421 ? -24.759 3.590 36.770 1.00 82.75 421 ALA A O 1
ATOM 3339 N N . LEU A 1 422 ? -25.121 2.846 34.685 1.00 81.44 422 LEU A N 1
ATOM 3340 C CA . LEU A 1 422 ? -26.539 3.213 34.633 1.00 81.44 422 LEU A CA 1
ATOM 3341 C C . LEU A 1 422 ? -27.462 2.218 35.362 1.00 81.44 422 LEU A C 1
ATOM 3343 O O . LEU A 1 422 ? -28.631 2.513 35.592 1.00 81.44 422 LEU A O 1
ATOM 3347 N N . SER A 1 423 ? -26.957 1.041 35.741 1.00 72.31 423 SER A N 1
ATOM 3348 C CA . SER A 1 423 ? -27.746 -0.037 36.358 1.00 72.31 423 SER A CA 1
ATOM 3349 C C . SER A 1 423 ? -28.070 0.153 37.848 1.00 72.31 423 SER A C 1
ATOM 3351 O O . SER A 1 423 ? -28.640 -0.751 38.461 1.00 72.31 423 SER A O 1
ATOM 3353 N N . CYS A 1 424 ? -27.687 1.286 38.450 1.00 69.12 424 CYS A N 1
ATOM 3354 C CA . CYS A 1 424 ? -27.944 1.633 39.858 1.00 69.12 424 CYS A CA 1
ATOM 3355 C C . CYS A 1 424 ? -27.541 0.553 40.870 1.00 69.12 424 CYS A C 1
ATOM 3357 O O . CYS A 1 424 ? -28.209 0.362 41.882 1.00 69.12 424 CYS A O 1
ATOM 3359 N N . ASN A 1 425 ? -26.459 -0.176 40.589 1.00 67.06 425 ASN A N 1
ATOM 3360 C CA . ASN A 1 425 ? -25.992 -1.305 41.395 1.00 67.06 425 ASN A CA 1
ATOM 3361 C C . ASN A 1 425 ? -26.983 -2.472 41.542 1.00 67.06 425 ASN A C 1
ATOM 3363 O O . ASN A 1 425 ? -26.762 -3.320 42.395 1.00 67.06 425 ASN A O 1
ATOM 3367 N N . ALA A 1 426 ? -28.023 -2.583 40.710 1.00 74.38 426 ALA A N 1
ATOM 3368 C CA . ALA A 1 426 ? -28.910 -3.747 40.749 1.00 74.38 426 ALA A CA 1
ATOM 3369 C C . ALA A 1 426 ? -28.226 -5.009 40.191 1.00 74.38 426 ALA A C 1
ATOM 3371 O O . ALA A 1 426 ? -28.428 -6.118 40.686 1.00 74.38 426 ALA A O 1
ATOM 3372 N N . TYR A 1 427 ? -27.402 -4.838 39.154 1.00 84.50 427 TYR A N 1
ATOM 3373 C CA . TYR A 1 427 ? -26.749 -5.937 38.453 1.00 84.50 427 TYR A CA 1
ATOM 3374 C C . TYR A 1 427 ? -25.348 -5.552 37.975 1.00 84.50 427 TYR A C 1
ATOM 3376 O O . TYR A 1 427 ? -25.028 -4.380 37.795 1.00 84.50 427 TYR A O 1
ATOM 3384 N N . THR A 1 428 ? -24.521 -6.564 37.726 1.00 89.12 428 THR A N 1
ATOM 3385 C CA . THR A 1 428 ? -23.303 -6.457 36.919 1.00 89.12 428 THR A CA 1
ATOM 3386 C C . THR A 1 428 ? -23.507 -7.225 35.622 1.00 89.12 428 THR A C 1
ATOM 3388 O O . THR A 1 428 ? -23.771 -8.427 35.650 1.00 89.12 428 THR A O 1
ATOM 3391 N N . TYR A 1 429 ? -23.366 -6.534 34.499 1.00 92.88 429 TYR A N 1
ATOM 3392 C CA . TYR A 1 429 ? -23.451 -7.054 33.143 1.00 92.88 429 TYR A CA 1
ATOM 3393 C C . TYR A 1 429 ? -22.061 -7.334 32.575 1.00 92.88 429 TYR A C 1
ATOM 3395 O O . TYR A 1 429 ? -21.117 -6.565 32.786 1.00 92.88 429 TYR A O 1
ATOM 3403 N N . ARG A 1 430 ? -21.951 -8.427 31.820 1.00 95.56 430 ARG A N 1
ATOM 3404 C CA . ARG A 1 430 ? -20.737 -8.850 31.110 1.00 95.56 430 ARG A CA 1
ATOM 3405 C C . ARG A 1 430 ? -21.082 -9.694 29.881 1.00 95.56 430 ARG A C 1
ATOM 3407 O O . ARG A 1 430 ? -22.231 -10.093 29.706 1.00 95.56 430 ARG A O 1
ATOM 3414 N N . LEU A 1 431 ? -20.076 -10.005 29.065 1.00 97.06 431 LEU A N 1
ATOM 3415 C CA . LEU A 1 431 ? -20.185 -11.088 28.084 1.00 97.06 431 LEU A CA 1
ATOM 3416 C C . LEU A 1 431 ? -20.190 -12.465 28.776 1.00 97.06 431 LEU A C 1
ATOM 3418 O O . LEU A 1 431 ? -19.596 -12.599 29.857 1.00 97.06 431 LEU A O 1
ATOM 3422 N N . PRO A 1 432 ? -20.827 -13.482 28.169 1.00 96.75 432 PRO A N 1
ATOM 3423 C CA . PRO A 1 432 ? -20.645 -14.871 28.577 1.00 96.75 432 PRO A CA 1
ATOM 3424 C C . PRO A 1 432 ? -19.203 -15.334 28.320 1.00 96.75 432 PRO A C 1
ATOM 3426 O O . PRO A 1 432 ? -18.519 -14.820 27.426 1.00 96.75 432 PRO A O 1
ATOM 3429 N N . THR A 1 433 ? -18.746 -16.321 29.090 1.00 94.00 433 THR A N 1
ATOM 3430 C CA . THR A 1 433 ? -17.607 -17.151 28.663 1.00 94.00 433 THR A CA 1
ATOM 3431 C C . THR A 1 433 ? -18.058 -18.101 27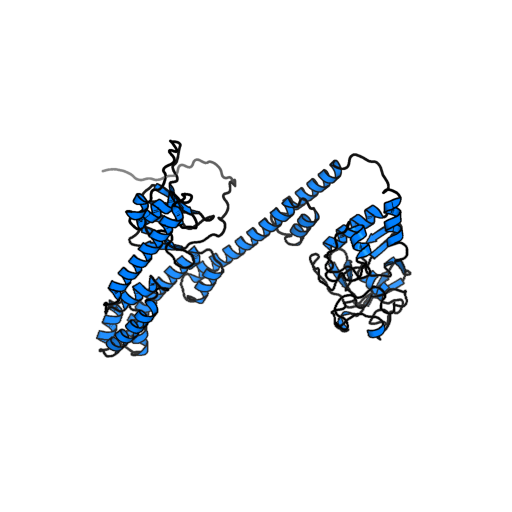.554 1.00 94.00 433 THR A C 1
ATOM 3433 O O . THR A 1 433 ? -19.259 -18.339 27.380 1.00 94.00 433 THR A O 1
ATOM 3436 N N . THR A 1 434 ? -17.118 -18.679 26.808 1.00 93.81 434 THR A N 1
ATOM 3437 C CA . THR A 1 434 ? -17.454 -19.667 25.775 1.00 93.81 434 THR A CA 1
ATOM 3438 C C . THR A 1 434 ? -18.213 -20.851 26.372 1.00 93.81 434 THR A C 1
ATOM 3440 O O . THR A 1 434 ? -19.195 -21.302 25.786 1.00 93.81 434 THR A O 1
ATOM 3443 N N . GLU A 1 435 ? -17.832 -21.327 27.561 1.00 92.06 435 GLU A N 1
ATOM 3444 C CA . GLU A 1 435 ? -18.530 -22.444 28.206 1.00 92.06 435 GLU A CA 1
ATOM 3445 C C . GLU A 1 435 ? -19.932 -22.085 28.694 1.00 92.06 435 GLU A C 1
ATOM 3447 O O . GLU A 1 435 ? -20.847 -22.895 28.562 1.00 92.06 435 GLU A O 1
ATOM 3452 N N . GLU A 1 436 ? -20.121 -20.888 29.250 1.00 95.12 436 GLU A N 1
ATOM 3453 C CA . GLU A 1 436 ? -21.450 -20.413 29.643 1.00 95.12 436 GLU A CA 1
ATOM 3454 C C . GLU A 1 436 ? -22.377 -20.305 28.435 1.00 95.12 436 GLU A C 1
ATOM 3456 O O . GLU A 1 436 ? -23.540 -20.708 28.509 1.00 95.12 436 GLU A O 1
ATOM 3461 N N . TRP A 1 437 ? -21.850 -19.797 27.319 1.00 96.88 437 TRP A N 1
ATOM 3462 C CA . TRP A 1 437 ? -22.586 -19.686 26.069 1.00 96.88 437 TRP A CA 1
ATOM 3463 C C . TRP A 1 437 ? -22.967 -21.065 25.521 1.00 96.88 437 TRP A C 1
ATOM 3465 O O . TRP A 1 437 ? -24.134 -21.296 25.211 1.00 96.88 437 TRP A O 1
ATOM 3475 N N . GLU A 1 438 ? -22.022 -22.010 25.451 1.00 95.81 438 GLU A N 1
ATOM 3476 C CA . GLU A 1 438 ? -22.276 -23.371 24.954 1.00 95.81 438 GLU A CA 1
ATOM 3477 C C . GLU A 1 438 ? -23.287 -24.118 25.829 1.00 95.81 438 GLU A C 1
ATOM 3479 O O . GLU A 1 438 ? -24.227 -24.720 25.312 1.00 95.81 438 GLU A O 1
ATOM 3484 N N . TYR A 1 439 ? -23.143 -24.033 27.153 1.00 95.19 439 TYR A N 1
ATOM 3485 C CA . TYR A 1 439 ? -24.076 -24.650 28.093 1.00 95.19 439 TYR A CA 1
ATOM 3486 C C . TYR A 1 439 ? -25.496 -24.085 27.952 1.00 95.19 439 TYR A C 1
ATOM 3488 O O . TYR A 1 439 ? -26.471 -24.840 27.943 1.00 95.19 439 TYR A O 1
ATOM 3496 N N . ALA A 1 440 ? -25.623 -22.767 27.782 1.00 96.88 440 ALA A N 1
ATOM 3497 C CA . ALA A 1 440 ? -26.901 -22.119 27.519 1.00 96.88 440 ALA A CA 1
ATOM 3498 C C . ALA A 1 440 ? -27.484 -22.517 26.148 1.00 96.88 440 ALA A C 1
ATOM 3500 O O . ALA A 1 440 ? -28.690 -22.751 26.035 1.00 96.88 440 ALA A O 1
ATOM 3501 N N . ALA A 1 441 ? -26.641 -22.648 25.120 1.00 96.94 441 ALA A N 1
ATOM 3502 C CA . ALA A 1 441 ? -27.038 -23.011 23.760 1.00 96.94 441 ALA A CA 1
ATOM 3503 C C . ALA A 1 441 ? -27.556 -24.453 23.647 1.00 96.94 441 ALA A C 1
ATOM 3505 O O . ALA A 1 441 ? -28.430 -24.713 22.819 1.00 96.94 441 ALA A O 1
ATOM 3506 N N . LEU A 1 442 ? -27.080 -25.379 24.486 1.00 95.44 442 LEU A N 1
ATOM 3507 C CA . LEU A 1 442 ? -27.591 -26.757 24.530 1.00 95.44 442 LEU A CA 1
ATOM 3508 C C . LEU A 1 442 ? -29.061 -26.835 24.965 1.00 95.44 442 LEU A C 1
ATOM 3510 O O . LEU A 1 442 ? -29.735 -27.815 24.670 1.00 95.44 442 LEU A O 1
ATOM 3514 N N . GLY A 1 443 ? -29.588 -25.824 25.664 1.00 94.69 443 GLY A N 1
ATOM 3515 C CA . GLY A 1 443 ? -31.015 -25.771 25.994 1.00 94.69 443 GLY A CA 1
ATOM 3516 C C . GLY A 1 443 ? -31.509 -26.924 26.879 1.00 94.69 443 GLY A C 1
ATOM 3517 O O . GLY A 1 443 ? -32.699 -27.214 26.866 1.00 94.69 443 GLY A O 1
ATOM 3518 N N . GLY A 1 444 ? -30.612 -27.596 27.608 1.00 91.44 444 GLY A N 1
ATOM 3519 C CA . GLY A 1 444 ? -30.924 -28.774 28.426 1.00 91.44 444 GLY A CA 1
ATOM 3520 C C . GLY A 1 444 ? -30.745 -30.121 27.718 1.00 91.44 444 GLY A C 1
ATOM 3521 O O . GLY A 1 444 ? -30.890 -31.152 28.368 1.00 91.44 444 GLY A O 1
ATOM 3522 N N . ASP A 1 445 ? -30.376 -30.131 26.435 1.00 91.19 445 ASP A N 1
ATOM 3523 C CA . ASP A 1 445 ? -30.090 -31.347 25.672 1.00 91.19 445 ASP A CA 1
ATOM 3524 C C . ASP A 1 445 ? -28.620 -31.379 25.226 1.00 91.19 445 ASP A C 1
ATOM 3526 O O . ASP A 1 445 ? -28.192 -30.656 24.327 1.00 91.19 445 ASP A O 1
ATOM 3530 N N . ALA A 1 446 ? -27.825 -32.246 25.856 1.00 86.44 446 ALA A N 1
ATOM 3531 C CA . ALA A 1 446 ? -26.399 -32.388 25.562 1.00 86.44 446 ALA A CA 1
ATOM 3532 C C . ALA A 1 446 ? -26.100 -32.997 24.175 1.00 86.44 446 ALA A C 1
ATOM 3534 O O . ALA A 1 446 ? -24.958 -32.907 23.700 1.00 86.44 446 ALA A O 1
ATOM 3535 N N . THR A 1 447 ? -27.098 -33.624 23.542 1.00 88.00 447 THR A N 1
ATOM 3536 C CA . THR A 1 447 ? -26.968 -34.300 22.242 1.00 88.00 447 THR A CA 1
ATOM 3537 C C . THR A 1 447 ? -27.128 -33.348 21.061 1.00 88.00 447 THR A C 1
ATOM 3539 O O . THR A 1 447 ? -26.703 -33.667 19.952 1.00 88.00 447 THR A O 1
ATOM 3542 N N . GLN A 1 448 ? -27.670 -32.156 21.304 1.00 90.75 448 GLN A N 1
ATOM 3543 C CA . GLN A 1 448 ? -28.030 -31.222 20.256 1.00 90.75 448 GLN A CA 1
ATOM 3544 C C . GLN A 1 448 ? -26.803 -30.667 19.501 1.00 90.75 448 GLN A C 1
ATOM 3546 O O . GLN A 1 448 ? -25.819 -30.224 20.103 1.00 90.75 448 GLN A O 1
ATOM 3551 N N . GLN A 1 449 ? -26.877 -30.646 18.163 1.00 93.88 449 GLN A N 1
ATOM 3552 C CA . GLN A 1 449 ? -25.856 -30.036 17.299 1.00 93.88 449 GLN A CA 1
ATOM 3553 C C . GLN A 1 449 ? -26.074 -28.523 17.098 1.00 93.88 449 GLN A C 1
ATOM 3555 O O . GLN A 1 449 ? -25.108 -27.755 17.129 1.00 93.88 449 GLN A O 1
ATOM 3560 N N . TYR A 1 450 ? -27.327 -28.091 16.919 1.00 97.00 450 TYR A N 1
ATOM 3561 C CA . TYR A 1 450 ? -27.748 -26.692 16.731 1.00 97.00 450 TYR A CA 1
ATOM 3562 C C . TYR A 1 450 ? -28.753 -26.284 17.800 1.00 97.00 450 TYR A C 1
ATOM 3564 O O . TYR A 1 450 ? -29.599 -27.084 18.171 1.00 97.00 450 TYR A O 1
ATOM 3572 N N . SER A 1 451 ? -28.727 -25.047 18.284 1.00 97.12 451 SER A N 1
ATOM 3573 C CA . SER A 1 451 ? -29.542 -24.685 19.446 1.00 97.12 451 SER A CA 1
ATOM 3574 C C . SER A 1 451 ? -31.050 -24.859 19.202 1.00 97.12 451 SER A C 1
ATOM 3576 O O . SER A 1 451 ? -31.651 -24.145 18.406 1.00 97.12 451 SER A O 1
ATOM 3578 N N . GLY A 1 452 ? -31.657 -25.815 19.914 1.00 95.19 452 GLY A N 1
ATOM 3579 C CA . GLY A 1 452 ? -33.100 -26.067 19.945 1.00 95.19 452 GLY A CA 1
ATOM 3580 C C . GLY A 1 452 ? -33.641 -27.144 18.999 1.00 95.19 452 GLY A C 1
ATOM 3581 O O . GLY A 1 452 ? -34.679 -27.720 19.317 1.00 95.19 452 GLY A O 1
ATOM 3582 N N . SER A 1 453 ? -33.000 -27.424 17.858 1.00 94.19 453 SER A N 1
ATOM 3583 C CA . SER A 1 453 ? -33.419 -28.497 16.938 1.00 94.19 453 SER A CA 1
ATOM 3584 C C . SER A 1 453 ? -32.386 -28.756 15.838 1.00 94.19 453 SER A C 1
ATOM 3586 O O . SER A 1 453 ? -31.682 -27.839 15.422 1.00 94.19 453 SER A O 1
ATOM 3588 N N . ASP A 1 454 ? -32.370 -29.968 15.274 1.00 92.44 454 ASP A N 1
ATOM 3589 C CA . ASP A 1 454 ? -31.576 -30.283 14.077 1.00 92.44 454 ASP A CA 1
ATOM 3590 C C . ASP A 1 454 ? -32.235 -29.803 12.766 1.00 92.44 454 ASP A C 1
ATOM 3592 O O . ASP A 1 454 ? -31.577 -29.733 11.715 1.00 92.44 454 ASP A O 1
ATOM 3596 N N . ASP A 1 455 ? -33.511 -29.399 12.829 1.00 94.94 455 ASP A N 1
ATOM 3597 C CA . ASP A 1 455 ? -34.171 -28.625 11.777 1.00 94.94 455 ASP A CA 1
ATOM 3598 C C . ASP A 1 455 ? -33.723 -27.157 11.838 1.00 94.94 455 ASP A C 1
ATOM 3600 O O . ASP A 1 455 ? -34.369 -26.279 12.418 1.00 94.94 455 ASP A O 1
ATOM 3604 N N . VAL A 1 456 ? -32.575 -26.901 11.211 1.00 95.06 456 VAL A N 1
ATOM 3605 C CA . VAL A 1 456 ? -31.928 -25.583 11.190 1.00 95.06 456 VAL A CA 1
ATOM 3606 C C . VAL A 1 456 ? -32.835 -24.493 10.604 1.00 95.06 456 VAL A C 1
ATOM 3608 O O . VAL A 1 456 ? -32.754 -23.342 11.023 1.00 95.06 456 VAL A O 1
ATOM 3611 N N . ASP A 1 457 ? -33.749 -24.821 9.689 1.00 94.25 457 ASP A N 1
ATOM 3612 C CA . ASP A 1 457 ? -34.638 -23.818 9.090 1.00 94.25 457 ASP A CA 1
ATOM 3613 C C . ASP A 1 457 ? -35.710 -23.317 10.067 1.00 94.25 457 ASP A C 1
ATOM 3615 O O . ASP A 1 457 ? -36.172 -22.173 9.943 1.00 94.25 457 ASP A O 1
ATOM 3619 N N . ALA A 1 458 ? -36.069 -24.125 11.066 1.00 94.00 458 ALA A N 1
ATOM 3620 C CA . ALA A 1 458 ? -37.007 -23.750 12.118 1.00 94.00 458 ALA A CA 1
ATOM 3621 C C . ALA A 1 458 ? -36.374 -22.881 13.222 1.00 94.00 458 ALA A C 1
ATOM 3623 O O . ALA A 1 458 ? -37.092 -22.111 13.868 1.00 94.00 458 ALA A O 1
ATOM 3624 N N . ILE A 1 459 ? -35.057 -22.982 13.424 1.00 95.38 459 ILE A N 1
ATOM 3625 C CA . ILE A 1 459 ? -34.333 -22.367 14.554 1.00 95.38 459 ILE A CA 1
ATOM 3626 C C . ILE A 1 459 ? -33.361 -21.250 14.147 1.00 95.38 459 ILE A C 1
ATOM 3628 O O . ILE A 1 459 ? -33.042 -20.419 14.988 1.00 95.38 459 ILE A O 1
ATOM 3632 N N . ALA A 1 460 ? -32.931 -21.170 12.880 1.00 96.56 460 ALA A N 1
ATOM 3633 C CA . ALA A 1 460 ? -31.870 -20.249 12.460 1.00 96.56 460 ALA A CA 1
ATOM 3634 C C . ALA A 1 460 ? -32.240 -19.319 11.297 1.00 96.56 460 ALA A C 1
ATOM 3636 O O . ALA A 1 460 ? -32.961 -19.673 10.356 1.00 96.56 460 ALA A O 1
ATOM 3637 N N . VAL A 1 461 ? -31.631 -18.133 11.313 1.00 96.25 461 VAL A N 1
ATOM 3638 C CA . VAL A 1 461 ? -31.455 -17.257 10.146 1.00 96.25 461 VAL A CA 1
ATOM 3639 C C . VAL A 1 461 ? -30.018 -17.428 9.653 1.00 96.25 461 VAL A C 1
ATOM 3641 O O . VAL A 1 461 ? -29.089 -17.090 10.378 1.00 96.25 461 VAL A O 1
ATOM 3644 N N . TYR A 1 462 ? -29.816 -17.961 8.444 1.00 96.25 462 TYR A N 1
ATOM 3645 C CA . TYR A 1 462 ? -28.482 -18.314 7.933 1.00 96.25 462 TYR A CA 1
ATOM 3646 C C . TYR A 1 462 ? -28.433 -18.431 6.401 1.00 96.25 462 TYR A C 1
ATOM 3648 O O . TYR A 1 462 ? -29.462 -18.353 5.717 1.00 96.25 462 TYR A O 1
ATOM 3656 N N . GLY A 1 463 ? -27.229 -18.653 5.861 1.00 91.81 463 GLY A N 1
ATOM 3657 C CA . GLY A 1 463 ? -26.988 -19.041 4.468 1.00 91.81 463 GLY A CA 1
ATOM 3658 C C . GLY A 1 463 ? -27.469 -18.023 3.437 1.00 91.81 463 GLY A C 1
ATOM 3659 O O . GLY A 1 463 ? -27.765 -18.396 2.304 1.00 91.81 463 GLY A O 1
ATOM 3660 N N . ARG A 1 464 ? -27.616 -16.753 3.836 1.00 86.19 464 ARG A N 1
ATOM 3661 C CA . ARG A 1 464 ? -28.210 -15.673 3.034 1.00 86.19 464 ARG A CA 1
ATOM 3662 C C . ARG A 1 464 ? -29.614 -15.990 2.498 1.00 86.19 464 ARG A C 1
ATOM 3664 O O . ARG A 1 464 ? -30.029 -15.401 1.502 1.00 86.19 464 ARG A O 1
ATOM 3671 N N . LYS A 1 465 ? -30.371 -16.883 3.154 1.00 76.06 465 LYS A N 1
ATOM 3672 C CA . LYS A 1 465 ? -31.769 -17.189 2.777 1.00 76.06 465 LYS A CA 1
ATOM 3673 C C . LYS A 1 465 ? -32.660 -15.944 2.815 1.00 76.06 465 LYS A C 1
ATOM 3675 O O . LYS A 1 465 ? -33.615 -15.835 2.052 1.00 76.06 465 LYS A O 1
ATOM 3680 N N . LYS A 1 466 ? -32.311 -14.993 3.682 1.00 77.94 466 LYS A N 1
ATOM 3681 C CA . LYS A 1 466 ? -32.686 -13.580 3.604 1.00 77.94 466 LYS A CA 1
ATOM 3682 C C . LYS A 1 466 ? -31.408 -12.752 3.727 1.00 77.94 466 LYS A C 1
ATOM 3684 O O . LYS A 1 466 ? -30.477 -13.163 4.419 1.00 77.94 466 LYS A O 1
ATOM 3689 N N . ILE A 1 467 ? -31.340 -11.625 3.023 1.00 84.56 467 ILE A N 1
ATOM 3690 C CA . ILE A 1 467 ? -30.185 -10.728 3.108 1.00 84.56 467 ILE A CA 1
ATOM 3691 C C . ILE A 1 467 ? -30.278 -9.946 4.421 1.00 84.56 467 ILE A C 1
ATOM 3693 O O . ILE A 1 467 ? -31.280 -9.278 4.660 1.00 84.56 467 ILE A O 1
ATOM 3697 N N . GLY A 1 468 ? -29.217 -10.012 5.226 1.00 90.44 468 GLY A N 1
ATOM 3698 C CA . GLY A 1 468 ? -29.073 -9.251 6.464 1.00 90.44 468 GLY A CA 1
ATOM 3699 C C . GLY A 1 468 ? -29.660 -9.913 7.707 1.00 90.44 468 GLY A C 1
ATOM 3700 O O . GLY A 1 468 ? -30.266 -10.988 7.653 1.00 90.44 468 GLY A O 1
ATOM 3701 N N . THR A 1 469 ? -29.444 -9.247 8.840 1.00 95.25 469 THR A N 1
ATOM 3702 C CA . THR A 1 469 ? -29.988 -9.644 10.141 1.00 95.25 469 THR A CA 1
ATOM 3703 C C . THR A 1 469 ? -31.514 -9.582 10.132 1.00 95.25 469 THR A C 1
ATOM 3705 O O . THR A 1 469 ? -32.134 -8.898 9.315 1.00 95.25 469 THR A O 1
ATOM 3708 N N . GLN A 1 470 ? -32.146 -10.350 11.012 1.00 95.19 470 GLN A N 1
ATOM 3709 C CA . GLN A 1 470 ? -33.594 -10.337 11.204 1.00 95.19 470 GLN A CA 1
ATOM 3710 C C . GLN A 1 470 ? -33.915 -9.888 12.626 1.00 95.19 470 GLN A C 1
ATOM 3712 O O . GLN A 1 470 ? -33.041 -9.837 13.494 1.00 95.19 470 GLN A O 1
ATOM 3717 N N . ARG A 1 471 ? -35.188 -9.547 12.861 1.00 96.31 471 ARG A N 1
ATOM 3718 C CA . ARG A 1 471 ? -35.670 -9.249 14.211 1.00 96.31 471 ARG A CA 1
ATOM 3719 C C . ARG A 1 471 ? -35.333 -10.413 15.137 1.00 96.31 471 ARG A C 1
ATOM 3721 O O . ARG A 1 471 ? -35.553 -11.571 14.761 1.00 96.31 471 ARG A O 1
ATOM 3728 N N . ILE A 1 472 ? -34.846 -10.078 16.327 1.00 96.69 472 ILE A N 1
ATOM 3729 C CA . ILE A 1 472 ? -34.598 -11.059 17.383 1.00 96.69 472 ILE A CA 1
ATOM 3730 C C . ILE A 1 472 ? -35.854 -11.903 17.645 1.00 96.69 472 ILE A C 1
ATOM 3732 O O . ILE A 1 472 ? -36.983 -11.410 17.537 1.00 96.69 472 ILE A O 1
ATOM 3736 N N . GLY A 1 473 ? -35.669 -13.186 17.941 1.00 95.31 473 GLY A N 1
ATOM 3737 C CA . GLY A 1 473 ? -36.757 -14.108 18.271 1.00 95.31 473 GLY A CA 1
ATOM 3738 C C . GLY A 1 473 ? -37.655 -14.481 17.090 1.00 95.31 473 GLY A C 1
ATOM 3739 O O . GLY A 1 473 ? -38.762 -14.978 17.286 1.00 95.31 473 GLY A O 1
ATOM 3740 N N . SER A 1 474 ? -37.213 -14.252 15.849 1.00 94.06 474 SER A N 1
ATOM 3741 C CA . SER A 1 474 ? -37.993 -14.595 14.646 1.00 94.06 474 SER A CA 1
ATOM 3742 C C . SER A 1 474 ? -38.040 -16.100 14.333 1.00 94.06 474 SER A C 1
ATOM 3744 O O . SER A 1 474 ? -38.751 -16.525 13.416 1.00 94.06 474 SER A O 1
ATOM 3746 N N . LYS A 1 475 ? -37.286 -16.911 15.081 1.00 95.50 475 LYS A N 1
ATOM 3747 C CA . LYS A 1 475 ? -37.189 -18.373 14.970 1.00 95.50 475 LYS A CA 1
ATOM 3748 C C . LYS A 1 475 ? -37.531 -19.054 16.295 1.00 95.50 475 LYS A C 1
ATOM 3750 O O . LYS A 1 475 ? -37.829 -18.387 17.278 1.00 95.50 475 LYS A O 1
ATOM 3755 N N . LYS A 1 476 ? -37.561 -20.390 16.324 1.00 96.62 476 LYS A N 1
ATOM 3756 C CA . LYS A 1 476 ? -37.871 -21.139 17.553 1.00 96.62 476 LYS A CA 1
ATOM 3757 C C . LYS A 1 476 ? -36.716 -21.055 18.557 1.00 96.62 476 LYS A C 1
ATOM 3759 O O . LYS A 1 476 ? -35.559 -21.184 18.174 1.00 96.62 476 LYS A O 1
ATOM 3764 N N . ALA A 1 477 ? -37.052 -20.891 19.835 1.00 97.75 477 ALA A N 1
ATOM 3765 C CA . ALA A 1 477 ? -36.094 -20.969 20.932 1.00 97.75 477 ALA A CA 1
ATOM 3766 C C . ALA A 1 477 ? -35.648 -22.407 21.234 1.00 97.75 477 ALA A C 1
ATOM 3768 O O . ALA A 1 477 ? -36.322 -23.374 20.873 1.00 97.75 477 ALA A O 1
ATOM 3769 N N . ASN A 1 478 ? -34.549 -22.533 21.978 1.00 97.81 478 ASN A N 1
ATOM 3770 C CA . ASN A 1 478 ? -34.105 -23.796 22.562 1.00 97.81 478 ASN A CA 1
ATOM 3771 C C . ASN A 1 478 ? -34.899 -24.186 23.827 1.00 97.81 478 ASN A C 1
ATOM 3773 O O . ASN A 1 478 ? -35.779 -23.450 24.276 1.00 97.81 478 ASN A O 1
ATOM 3777 N N . GLY A 1 479 ? -34.574 -25.331 24.441 1.00 96.44 479 GLY A N 1
ATOM 3778 C CA . GLY A 1 479 ? -35.280 -25.839 25.628 1.00 96.44 479 GLY A CA 1
ATOM 3779 C C . GLY A 1 479 ? -35.184 -24.958 26.886 1.00 96.44 479 GLY A C 1
ATOM 3780 O O . GLY A 1 479 ? -36.005 -25.089 27.792 1.00 96.44 479 GLY A O 1
ATOM 3781 N N . TYR A 1 480 ? -34.260 -23.992 26.929 1.00 96.25 480 TYR A N 1
ATOM 3782 C CA . TYR A 1 480 ? -34.217 -22.960 27.971 1.00 96.25 480 TYR A CA 1
ATOM 3783 C C . TYR A 1 480 ? -35.001 -21.691 27.613 1.00 96.25 480 TYR A C 1
ATOM 3785 O O . TYR A 1 480 ? -35.156 -20.804 28.455 1.00 96.25 480 TYR A O 1
ATOM 3793 N N . GLY A 1 481 ? -35.554 -21.605 26.405 1.00 97.06 481 GLY A N 1
ATOM 3794 C CA . GLY A 1 481 ? -36.257 -20.425 25.917 1.00 97.06 481 GLY A CA 1
ATOM 3795 C C . GLY A 1 481 ? -35.315 -19.321 25.436 1.00 97.06 481 GLY A C 1
ATOM 3796 O O . GLY A 1 481 ? -35.694 -18.156 25.502 1.00 97.06 481 GLY A O 1
ATOM 3797 N N . LEU A 1 482 ? -34.097 -19.665 25.001 1.00 98.25 482 LEU A N 1
ATOM 3798 C CA . LEU A 1 482 ? -33.164 -18.732 24.366 1.00 98.25 482 LEU A CA 1
ATOM 3799 C C . LEU A 1 482 ? -33.311 -18.795 22.848 1.00 98.25 482 LEU A C 1
ATOM 3801 O O . LEU A 1 482 ? -33.406 -19.884 22.280 1.00 98.25 482 LEU A O 1
ATOM 3805 N N . TYR A 1 483 ? -33.305 -17.633 22.207 1.00 98.31 483 TYR A N 1
ATOM 3806 C CA . TYR A 1 483 ? -33.473 -17.487 20.765 1.00 98.31 483 TYR A CA 1
ATOM 3807 C C . TYR A 1 483 ? -32.153 -17.120 20.096 1.00 98.31 483 TYR A C 1
ATOM 3809 O O . TYR A 1 483 ? -31.251 -16.592 20.747 1.00 98.31 483 TYR A O 1
ATOM 3817 N N . ASP A 1 484 ? -32.068 -17.381 18.791 1.00 97.81 484 ASP A N 1
ATOM 3818 C CA . ASP A 1 484 ? -30.981 -16.925 17.912 1.00 97.81 484 ASP A CA 1
ATOM 3819 C C . ASP A 1 484 ? -29.578 -17.425 18.313 1.00 97.81 484 ASP A C 1
ATOM 3821 O O . ASP A 1 484 ? -28.570 -16.967 17.805 1.00 97.81 484 ASP A O 1
ATOM 3825 N N . MET A 1 485 ? -29.494 -18.450 19.167 1.00 98.06 485 MET A N 1
ATOM 3826 C CA . MET A 1 485 ? -28.224 -19.078 19.559 1.00 98.06 485 MET A CA 1
ATOM 3827 C C . MET A 1 485 ? -27.550 -19.835 18.390 1.00 98.06 485 MET A C 1
ATOM 3829 O O . MET A 1 485 ? -26.399 -20.248 18.495 1.00 98.06 485 MET A O 1
ATOM 3833 N N . SER A 1 486 ? -28.259 -20.044 17.276 1.00 97.50 486 SER A N 1
ATOM 3834 C CA . SER A 1 486 ? -27.722 -20.560 16.013 1.00 97.50 486 SER A CA 1
ATOM 3835 C C . SER A 1 486 ? -28.202 -19.662 14.865 1.00 97.50 486 SER A C 1
ATOM 3837 O O . SER A 1 486 ? -29.353 -19.760 14.446 1.00 97.50 486 SER A O 1
ATOM 3839 N N . GLY A 1 487 ? -27.325 -18.817 14.319 1.00 96.62 487 GLY A N 1
ATOM 3840 C CA . GLY A 1 487 ? -27.635 -17.886 13.227 1.00 96.62 487 GLY A CA 1
ATOM 3841 C C . GLY A 1 487 ? -27.945 -16.462 13.692 1.00 96.62 487 GLY A C 1
ATOM 3842 O O . GLY A 1 487 ? -27.591 -16.071 14.786 1.00 96.62 487 GLY A O 1
ATOM 3843 N N . ASN A 1 488 ? -28.583 -15.676 12.821 1.00 97.81 488 ASN A N 1
ATOM 3844 C CA . ASN A 1 488 ? -28.776 -14.225 12.954 1.00 97.81 488 ASN A CA 1
ATOM 3845 C C . ASN A 1 488 ? -27.443 -13.462 13.045 1.00 97.81 488 ASN A C 1
ATOM 3847 O O . ASN A 1 488 ? -26.905 -13.114 11.987 1.00 97.81 488 ASN A O 1
ATOM 3851 N N . VAL A 1 489 ? -26.854 -13.263 14.226 1.00 98.12 489 VAL A N 1
ATOM 3852 C CA . VAL A 1 489 ? -25.460 -12.817 14.354 1.00 98.12 489 VAL A CA 1
ATOM 3853 C C . VAL A 1 489 ? -24.636 -13.783 15.200 1.00 98.12 489 VAL A C 1
ATOM 3855 O O . VAL A 1 489 ? -25.081 -14.329 16.197 1.00 98.12 489 VAL A O 1
ATOM 3858 N N . ALA A 1 490 ? -23.368 -13.950 14.830 1.00 98.06 490 ALA A N 1
ATOM 3859 C CA . ALA A 1 490 ? -22.415 -14.606 15.704 1.00 98.06 490 ALA A CA 1
ATOM 3860 C C . ALA A 1 490 ? -22.218 -13.762 16.974 1.00 98.06 490 ALA A C 1
ATOM 3862 O O . ALA A 1 490 ? -22.229 -12.534 16.917 1.00 98.06 490 ALA A O 1
ATOM 3863 N N . GLU A 1 491 ? -21.976 -14.398 18.114 1.00 98.38 491 GLU A N 1
ATOM 3864 C CA . GLU A 1 491 ? -21.933 -13.706 19.404 1.00 98.38 491 GLU A CA 1
ATOM 3865 C C . GLU A 1 491 ? -20.535 -13.727 20.017 1.00 98.38 491 GLU A C 1
ATOM 3867 O O . GLU A 1 491 ? -19.921 -14.790 20.149 1.00 98.38 491 GLU A O 1
ATOM 3872 N N . PHE A 1 492 ? -20.035 -12.555 20.418 1.00 97.94 492 PHE A N 1
ATOM 3873 C CA . PHE A 1 492 ? -18.784 -12.451 21.165 1.00 97.94 492 PHE A CA 1
ATOM 3874 C C . PHE A 1 492 ? -18.898 -13.077 22.566 1.00 97.94 492 PHE A C 1
ATOM 3876 O O . PHE A 1 492 ? -19.761 -12.710 23.364 1.00 97.94 492 PHE A O 1
ATOM 3883 N N . CYS A 1 493 ? -17.948 -13.954 22.881 1.00 96.62 493 CYS A N 1
ATOM 3884 C CA . CYS A 1 493 ? -17.653 -14.496 24.205 1.00 96.62 493 CYS A CA 1
ATOM 3885 C C . CYS A 1 493 ? -16.270 -14.007 24.661 1.00 96.62 493 CYS A C 1
ATOM 3887 O O . CYS A 1 493 ? -15.378 -13.769 23.836 1.00 96.62 493 CYS A O 1
ATOM 3889 N N . ASN A 1 494 ? -16.087 -13.852 25.973 1.00 91.88 494 ASN A N 1
ATOM 3890 C CA . ASN A 1 494 ? -14.833 -13.374 26.555 1.00 91.88 494 ASN A CA 1
ATOM 3891 C C . ASN A 1 494 ? -14.241 -14.392 27.534 1.00 91.88 494 ASN A C 1
ATOM 3893 O O . ASN A 1 494 ? -14.683 -14.483 28.680 1.00 91.88 494 ASN A O 1
ATOM 3897 N N . ASP A 1 495 ? -13.172 -15.061 27.108 1.00 84.81 495 ASP A N 1
ATOM 3898 C CA . ASP A 1 495 ? -12.416 -16.019 27.914 1.00 84.81 495 ASP A CA 1
ATOM 3899 C C . ASP A 1 495 ? -11.090 -15.398 28.359 1.00 84.81 495 ASP A C 1
ATOM 3901 O O . ASP A 1 495 ? -10.008 -15.846 27.982 1.00 84.81 495 ASP A O 1
ATOM 3905 N N . GLN A 1 496 ? -11.180 -14.321 29.145 1.00 76.75 496 GLN A N 1
ATOM 3906 C CA . GLN A 1 496 ? -10.056 -13.551 29.699 1.00 76.75 496 GLN A CA 1
ATOM 3907 C C . GLN A 1 496 ? -9.075 -13.001 28.643 1.00 76.75 496 GLN A C 1
ATOM 3909 O O . GLN A 1 496 ? -9.099 -11.809 28.340 1.00 76.75 496 GLN A O 1
ATOM 3914 N N . SER A 1 497 ? -8.182 -13.844 28.121 1.00 72.06 497 SER A N 1
ATOM 3915 C CA . SER A 1 497 ? -7.145 -13.505 27.141 1.00 72.06 497 SER A CA 1
ATOM 3916 C C . SER A 1 497 ? -7.554 -13.790 25.693 1.00 72.06 497 SER A C 1
ATOM 3918 O O . SER A 1 497 ? -6.876 -13.327 24.774 1.00 72.06 497 SER A O 1
ATOM 3920 N N . THR A 1 498 ? -8.657 -14.511 25.472 1.00 82.44 498 THR A N 1
ATOM 3921 C CA . THR A 1 498 ? -9.151 -14.868 24.136 1.00 82.44 498 THR A CA 1
ATOM 3922 C C . THR A 1 498 ? -10.580 -14.400 23.904 1.00 82.44 498 THR A C 1
ATOM 3924 O O . THR A 1 498 ? -11.460 -14.607 24.738 1.00 82.44 498 THR A O 1
ATOM 3927 N N . ILE A 1 499 ? -10.808 -13.799 22.733 1.00 91.12 499 ILE A N 1
ATOM 3928 C CA . ILE A 1 499 ? -12.133 -13.404 22.255 1.00 91.12 499 ILE A CA 1
ATOM 3929 C C . ILE A 1 499 ? -12.582 -14.410 21.205 1.00 91.12 499 ILE A C 1
ATOM 3931 O O . ILE A 1 499 ? -11.885 -14.651 20.214 1.00 91.12 499 ILE A O 1
ATOM 3935 N N . VAL A 1 500 ? -13.746 -15.003 21.437 1.00 94.31 500 VAL A N 1
ATOM 3936 C CA . VAL A 1 500 ? -14.325 -16.043 20.584 1.00 94.31 500 VAL A CA 1
ATOM 3937 C C . VAL A 1 500 ? -15.654 -15.535 20.051 1.00 94.31 500 VAL A C 1
ATOM 3939 O O . VAL A 1 500 ? -16.397 -14.891 20.783 1.00 94.31 500 VAL A O 1
ATOM 3942 N N . ARG A 1 501 ? -15.971 -15.822 18.788 1.00 94.62 501 ARG A N 1
ATOM 3943 C CA . ARG A 1 501 ? -17.337 -15.683 18.271 1.00 94.62 501 ARG A CA 1
ATOM 3944 C C . ARG A 1 501 ? -18.000 -17.050 18.094 1.00 94.62 501 ARG A C 1
ATOM 3946 O O . ARG A 1 501 ? -17.355 -17.995 17.625 1.00 94.62 501 ARG A O 1
ATOM 3953 N N . LYS A 1 502 ? -19.277 -17.132 18.463 1.00 96.88 502 LYS A N 1
ATOM 3954 C CA . LYS A 1 502 ? -20.080 -18.362 18.580 1.00 96.88 502 LYS A CA 1
ATOM 3955 C C . LYS A 1 502 ? -21.399 -18.256 17.804 1.00 96.88 502 LYS A C 1
ATOM 3957 O O . LYS A 1 502 ? -21.762 -17.165 17.389 1.00 96.88 502 LYS A O 1
ATOM 3962 N N . GLY A 1 503 ? -22.089 -19.374 17.568 1.00 96.56 503 GLY A N 1
ATOM 3963 C CA . GLY A 1 503 ? -23.466 -19.410 17.030 1.00 96.56 503 GLY A CA 1
ATOM 3964 C C . GLY A 1 503 ? -23.629 -19.192 15.521 1.00 96.56 503 GLY A C 1
ATOM 3965 O O . GLY A 1 503 ? -24.599 -19.675 14.940 1.00 96.56 503 GLY A O 1
ATOM 3966 N N . GLY A 1 504 ? -22.660 -18.553 14.859 1.00 97.06 504 GLY A N 1
ATOM 3967 C CA . GLY A 1 504 ? -22.723 -18.255 13.423 1.00 97.06 504 GLY A CA 1
ATOM 3968 C C . GLY A 1 504 ? -23.803 -17.221 13.077 1.00 97.06 504 GLY A C 1
ATOM 3969 O O . GLY A 1 504 ? -24.497 -16.730 13.951 1.00 97.06 504 GLY A O 1
ATOM 3970 N N . SER A 1 505 ? -23.915 -16.839 11.805 1.00 97.56 505 SER A N 1
ATOM 3971 C CA . SER A 1 505 ? -24.706 -15.666 11.397 1.00 97.56 505 SER A CA 1
ATOM 3972 C C . SER A 1 505 ? -25.651 -15.915 10.218 1.00 97.56 505 SER A C 1
ATOM 3974 O O . SER A 1 505 ? -25.597 -16.954 9.557 1.00 97.56 505 SER A O 1
ATOM 3976 N N . TRP A 1 506 ? -26.445 -14.894 9.878 1.00 96.56 506 TRP A N 1
ATOM 3977 C CA . TRP A 1 506 ? -27.291 -14.816 8.681 1.00 96.56 506 TRP A CA 1
ATOM 3978 C C . TRP A 1 506 ? -26.533 -15.116 7.379 1.00 96.56 506 TRP A C 1
ATOM 3980 O O . TRP A 1 506 ? -27.124 -15.573 6.398 1.00 96.56 506 TRP A O 1
ATOM 3990 N N . TYR A 1 507 ? -25.226 -14.858 7.360 1.00 96.88 507 TYR A N 1
ATOM 3991 C CA . TYR A 1 507 ? -24.363 -15.059 6.204 1.00 96.88 507 TYR A CA 1
ATOM 3992 C C . TYR A 1 507 ? -23.795 -16.478 6.130 1.00 96.88 507 TYR A C 1
ATOM 3994 O O . TYR A 1 507 ? -23.533 -16.980 5.035 1.00 96.88 507 TYR A O 1
ATOM 4002 N N . ASP A 1 508 ? -23.562 -17.108 7.279 1.00 96.25 508 ASP A N 1
ATOM 4003 C CA . ASP A 1 508 ? -22.801 -18.344 7.346 1.00 96.25 508 ASP A CA 1
ATOM 4004 C C . ASP A 1 508 ? -23.612 -19.560 6.881 1.00 96.25 508 ASP A C 1
ATOM 4006 O O . ASP A 1 508 ? -24.836 -19.625 7.000 1.00 96.25 508 ASP A O 1
ATOM 4010 N N . ASN A 1 509 ? -22.909 -20.567 6.364 1.00 94.38 509 ASN A N 1
ATOM 4011 C CA . ASN A 1 509 ? -23.513 -21.853 6.032 1.00 94.38 509 ASN A CA 1
ATOM 4012 C C . ASN A 1 509 ? -23.806 -22.669 7.301 1.00 94.38 509 ASN A C 1
ATOM 4014 O O . ASN A 1 509 ? -23.209 -22.446 8.354 1.00 94.38 509 ASN A O 1
ATOM 4018 N N . LYS A 1 510 ? -24.681 -23.677 7.173 1.00 94.00 510 LYS A N 1
ATOM 4019 C CA . LYS A 1 510 ? -25.155 -24.531 8.278 1.00 94.00 510 LYS A CA 1
ATOM 4020 C C . LYS A 1 510 ? -24.027 -25.077 9.173 1.00 94.00 510 LYS A C 1
ATOM 4022 O O . LYS A 1 510 ? -24.171 -25.087 10.386 1.00 94.00 510 LYS A O 1
ATOM 4027 N N . ASN A 1 511 ? -22.876 -25.446 8.612 1.00 91.88 511 ASN A N 1
ATOM 4028 C CA . ASN A 1 511 ? -21.727 -25.965 9.371 1.00 91.88 511 ASN A CA 1
ATOM 4029 C C . ASN A 1 511 ? -21.094 -24.967 10.361 1.00 91.88 511 ASN A C 1
ATOM 4031 O O . ASN A 1 511 ? -20.318 -25.367 11.220 1.00 91.88 511 ASN A O 1
ATOM 4035 N N . LYS A 1 512 ? -21.371 -23.667 10.241 1.00 95.00 512 LYS A N 1
ATOM 4036 C CA . LYS A 1 512 ? -20.858 -22.646 11.167 1.00 95.00 512 LYS A CA 1
ATOM 4037 C C . LYS A 1 512 ? -21.808 -22.332 12.319 1.00 95.00 512 LYS A C 1
ATOM 4039 O O . LYS A 1 512 ? -21.393 -21.628 13.236 1.00 95.00 512 LYS A O 1
ATOM 4044 N N . LEU A 1 513 ? -23.034 -22.855 12.273 1.00 96.25 513 LEU A N 1
ATOM 4045 C CA . LEU A 1 513 ? -24.085 -22.601 13.263 1.00 96.25 513 LEU A CA 1
ATOM 4046 C C . LEU A 1 513 ? -24.060 -23.574 14.445 1.00 96.25 513 LEU A C 1
ATOM 4048 O O . LEU A 1 513 ? -24.861 -23.449 15.371 1.00 96.25 513 LEU A O 1
ATOM 4052 N N . GLU A 1 514 ? -23.203 -24.592 14.373 1.00 96.19 514 GLU A N 1
ATOM 4053 C CA . GLU A 1 514 ? -23.116 -25.631 15.392 1.00 96.19 514 GLU A CA 1
ATOM 4054 C C . GLU A 1 514 ? -22.731 -25.033 16.741 1.00 96.19 514 GLU A C 1
ATOM 4056 O O . GLU A 1 514 ? -21.828 -24.196 16.827 1.00 96.19 514 GLU A O 1
ATOM 4061 N N . ILE A 1 515 ? -23.358 -25.536 17.806 1.00 95.25 515 ILE A N 1
ATOM 4062 C CA . ILE A 1 515 ? -23.134 -25.059 19.174 1.00 95.25 515 ILE A CA 1
ATOM 4063 C C . ILE A 1 515 ? -21.654 -25.106 19.536 1.00 95.25 515 ILE A C 1
ATOM 4065 O O . ILE A 1 515 ? -21.198 -24.227 20.248 1.00 95.25 515 ILE A O 1
ATOM 4069 N N . ARG A 1 516 ? -20.893 -26.091 19.043 1.00 92.00 516 ARG A N 1
ATOM 4070 C CA . ARG A 1 516 ? -19.47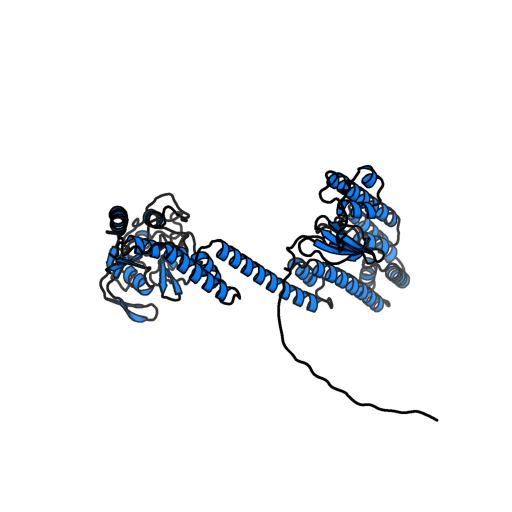0 -26.298 19.376 1.00 92.00 516 ARG A CA 1
ATOM 4071 C C . ARG A 1 516 ? -18.491 -25.629 18.406 1.00 92.00 516 ARG A C 1
ATOM 4073 O O . ARG A 1 516 ? -17.281 -25.748 18.585 1.00 92.00 516 ARG A O 1
ATOM 4080 N N . ASN A 1 517 ? -18.979 -24.935 17.377 1.00 93.12 517 ASN A N 1
ATOM 4081 C CA . ASN A 1 517 ? -18.106 -24.200 16.468 1.00 93.12 517 ASN A CA 1
ATOM 4082 C C . ASN A 1 517 ? -17.568 -22.941 17.171 1.00 93.12 517 ASN A C 1
ATOM 4084 O O . ASN A 1 517 ? -18.345 -22.133 17.688 1.00 93.12 517 ASN A O 1
ATOM 4088 N N . ASN A 1 518 ? -16.240 -22.783 17.177 1.00 91.38 518 ASN A N 1
ATOM 4089 C CA . ASN A 1 518 ? -15.519 -21.689 17.836 1.00 91.38 518 ASN A CA 1
ATOM 4090 C C . ASN A 1 518 ? -14.642 -20.983 16.811 1.00 91.38 518 ASN A C 1
ATOM 4092 O O . ASN A 1 518 ? -13.881 -21.631 16.090 1.00 91.38 518 ASN A O 1
ATOM 4096 N N . ILE A 1 519 ? -14.709 -19.655 16.762 1.00 92.62 519 ILE A N 1
ATOM 4097 C CA . ILE A 1 519 ? -13.823 -18.854 15.916 1.00 92.62 519 ILE A CA 1
ATOM 4098 C C . ILE A 1 519 ? -13.151 -17.804 16.796 1.00 92.62 519 ILE A C 1
ATOM 4100 O O . ILE A 1 519 ? -13.797 -16.859 17.245 1.00 92.62 519 ILE A O 1
ATOM 4104 N N . THR A 1 520 ? -11.853 -17.970 17.037 1.00 93.38 520 THR A N 1
ATOM 4105 C CA . THR A 1 520 ? -11.040 -16.972 17.740 1.00 93.38 520 THR A CA 1
ATOM 4106 C C . THR A 1 520 ? -10.800 -15.774 16.835 1.00 93.38 520 THR A C 1
ATOM 4108 O O . THR A 1 520 ? -10.405 -15.928 15.677 1.00 93.38 520 THR A O 1
ATOM 4111 N N . VAL A 1 521 ? -11.013 -14.576 17.368 1.00 88.75 521 VAL A N 1
ATOM 4112 C CA . VAL A 1 521 ? -10.876 -13.318 16.630 1.00 88.75 521 VAL A CA 1
ATOM 4113 C C . VAL A 1 521 ? -10.037 -12.313 17.422 1.00 88.75 521 VAL A C 1
ATOM 4115 O O . VAL A 1 521 ? -10.037 -12.342 18.654 1.00 88.75 521 VAL A O 1
ATOM 4118 N N . PRO A 1 522 ? -9.288 -11.416 16.754 1.00 81.69 522 PRO A N 1
ATOM 4119 C CA . PRO A 1 522 ? -8.579 -10.347 17.451 1.00 81.69 522 PRO A CA 1
ATOM 4120 C C . PRO A 1 522 ? -9.573 -9.353 18.075 1.00 81.69 522 PRO A C 1
ATOM 4122 O O . PRO A 1 522 ? -10.668 -9.163 17.560 1.00 81.69 522 PRO A O 1
ATOM 4125 N N . GLY A 1 523 ? -9.188 -8.647 19.143 1.00 74.81 523 GLY A N 1
ATOM 4126 C CA . GLY A 1 523 ? -10.078 -7.676 19.807 1.00 74.81 523 GLY A CA 1
ATOM 4127 C C . GLY A 1 523 ? -10.516 -6.491 18.927 1.00 74.81 523 GLY A C 1
ATOM 4128 O O . GLY A 1 523 ? -11.530 -5.857 19.207 1.00 74.81 523 GLY A O 1
ATOM 4129 N N . SER A 1 524 ? -9.778 -6.210 17.847 1.00 78.00 524 SER A N 1
ATOM 4130 C CA . SER A 1 524 ? -10.122 -5.212 16.824 1.00 78.00 524 SER A CA 1
ATOM 4131 C C . SER A 1 524 ? -11.135 -5.711 15.787 1.00 78.00 524 SER A C 1
ATOM 4133 O O . SER A 1 524 ? -11.570 -4.934 14.936 1.00 78.00 524 SER A O 1
ATOM 4135 N N . TYR A 1 525 ? -11.499 -6.994 15.833 1.00 81.75 525 TYR A N 1
ATOM 4136 C CA . TYR A 1 525 ? -12.436 -7.600 14.901 1.00 81.75 525 TYR A CA 1
ATOM 4137 C C . TYR A 1 525 ? -13.828 -6.986 15.028 1.00 81.75 525 TYR A C 1
ATOM 4139 O O . TYR A 1 525 ? -14.358 -6.867 16.130 1.00 81.75 525 TYR A O 1
ATOM 4147 N N . LYS A 1 526 ? -14.417 -6.642 13.884 1.00 91.81 526 LYS A N 1
ATOM 4148 C CA . LYS A 1 526 ? -15.829 -6.296 13.726 1.00 91.81 526 LYS A CA 1
ATOM 4149 C C . LYS A 1 526 ? -16.258 -6.587 12.295 1.00 91.81 526 LYS A C 1
ATOM 4151 O O . LYS A 1 526 ? -15.476 -6.394 11.363 1.00 91.81 526 LYS A O 1
ATOM 4156 N N . ASP A 1 527 ? -17.486 -7.043 12.117 1.00 95.06 527 ASP A N 1
ATOM 4157 C CA . ASP A 1 527 ? -18.081 -7.302 10.811 1.00 95.06 527 ASP A CA 1
ATOM 4158 C C . ASP A 1 527 ? -19.609 -7.166 10.882 1.00 95.06 527 ASP A C 1
ATOM 4160 O O . ASP A 1 527 ? -20.178 -6.939 11.946 1.00 95.06 527 ASP A O 1
ATOM 4164 N N . LYS A 1 528 ? -20.282 -7.343 9.743 1.00 95.94 528 LYS A N 1
ATOM 4165 C CA . LYS A 1 528 ? -21.746 -7.215 9.621 1.00 95.94 528 LYS A CA 1
ATOM 4166 C C . LYS A 1 528 ? -22.519 -8.440 10.126 1.00 95.94 528 LYS A C 1
ATOM 4168 O O . LYS A 1 528 ? -23.693 -8.632 9.799 1.00 95.94 528 LYS A O 1
ATOM 4173 N N . MET A 1 529 ? -21.814 -9.351 10.783 1.00 96.69 529 MET A N 1
ATOM 4174 C CA . MET A 1 529 ? -22.276 -10.695 11.099 1.00 96.69 529 MET A CA 1
ATOM 4175 C C . MET A 1 529 ? -22.088 -11.025 12.572 1.00 96.69 529 MET A C 1
ATOM 4177 O O . MET A 1 529 ? -22.547 -12.080 12.986 1.00 96.69 529 MET A O 1
ATOM 4181 N N . THR A 1 530 ? -21.418 -10.169 13.345 1.00 97.31 530 THR A N 1
ATOM 4182 C CA . THR A 1 530 ? -21.054 -10.442 14.733 1.00 97.31 530 THR A CA 1
ATOM 4183 C C . THR A 1 530 ? -21.611 -9.352 15.644 1.00 97.31 530 THR A C 1
ATOM 4185 O O . THR A 1 530 ? -21.310 -8.167 15.477 1.00 97.31 530 THR A O 1
ATOM 4188 N N . GLY A 1 531 ? -22.418 -9.777 16.610 1.00 97.81 531 GLY A N 1
ATOM 4189 C CA . GLY A 1 531 ? -22.957 -8.991 17.709 1.00 97.81 531 GLY A CA 1
ATOM 4190 C C . GLY A 1 531 ? -22.609 -9.635 19.049 1.00 97.81 531 GLY A C 1
ATOM 4191 O O . GLY A 1 531 ? -21.548 -10.243 19.211 1.00 97.81 531 GLY A O 1
ATOM 4192 N N . PHE A 1 532 ? -23.482 -9.487 20.043 1.00 98.00 532 PHE A N 1
ATOM 4193 C CA . PHE A 1 532 ? -23.263 -10.077 21.362 1.00 98.00 532 PHE A CA 1
ATOM 4194 C C . PHE A 1 532 ? -24.551 -10.226 22.166 1.00 98.00 532 PHE A C 1
ATOM 4196 O O . PHE A 1 532 ? -25.581 -9.616 21.875 1.00 98.00 532 PHE A O 1
ATOM 4203 N N . ARG A 1 533 ? -24.434 -11.004 23.239 1.00 97.81 533 ARG A N 1
ATOM 4204 C CA . ARG A 1 533 ? -25.453 -11.246 24.255 1.00 97.81 533 ARG A CA 1
ATOM 4205 C C . ARG A 1 533 ? -24.878 -10.963 25.633 1.00 97.81 533 ARG A C 1
ATOM 4207 O O . ARG A 1 533 ? -23.666 -11.006 25.842 1.00 97.81 533 ARG A O 1
ATOM 4214 N N . LEU A 1 534 ? -25.757 -10.662 26.582 1.00 97.25 534 LEU A N 1
ATOM 4215 C CA . LEU A 1 534 ? -25.374 -10.309 27.944 1.00 97.25 534 LEU A CA 1
ATOM 4216 C C . LEU A 1 534 ? -25.568 -11.462 28.921 1.00 97.25 534 LEU A C 1
ATOM 4218 O O . LEU A 1 534 ? -26.542 -12.204 28.846 1.00 97.25 534 LEU A O 1
ATOM 4222 N N . VAL A 1 535 ? -24.685 -11.528 29.911 1.00 95.62 535 VAL A N 1
ATOM 4223 C CA . VAL A 1 535 ? -24.909 -12.211 31.187 1.00 95.62 535 VAL A CA 1
ATOM 4224 C C . VAL A 1 535 ? -25.009 -11.154 32.279 1.00 95.62 535 VAL A C 1
ATOM 4226 O O . VAL A 1 535 ? -24.267 -10.169 32.250 1.00 95.62 535 VAL A O 1
ATOM 4229 N N . ARG A 1 536 ? -25.907 -11.355 33.249 1.00 91.75 536 ARG A N 1
ATOM 4230 C CA . ARG A 1 536 ? -26.029 -10.498 34.433 1.00 91.75 536 ARG A CA 1
ATOM 4231 C C . ARG A 1 536 ? -25.941 -11.281 35.737 1.00 91.75 536 ARG A C 1
ATOM 4233 O O . ARG A 1 536 ? -26.433 -12.405 35.846 1.00 91.75 536 ARG A O 1
ATOM 4240 N N . VAL A 1 537 ? -25.365 -10.647 36.749 1.00 86.31 537 VAL A N 1
ATOM 4241 C CA . VAL A 1 537 ? -25.300 -11.157 38.125 1.00 86.31 537 VAL A CA 1
ATOM 4242 C C . VAL A 1 537 ? -25.847 -10.079 39.050 1.00 86.31 537 VAL A C 1
ATOM 4244 O O . VAL A 1 537 ? -25.495 -8.913 38.884 1.00 86.31 537 VAL A O 1
ATOM 4247 N N . SER A 1 538 ? -26.729 -10.440 39.982 1.00 78.62 538 SER A N 1
ATOM 4248 C CA . SER A 1 538 ? -27.166 -9.519 41.039 1.00 78.62 538 SER A CA 1
ATOM 4249 C C . SER A 1 538 ? -25.955 -9.102 41.870 1.00 78.62 538 SER A C 1
ATOM 4251 O O . SER A 1 538 ? -25.127 -9.958 42.187 1.00 78.62 538 SER A O 1
ATOM 4253 N N . LYS A 1 539 ? -25.821 -7.804 42.149 1.00 64.94 539 LYS A N 1
ATOM 4254 C CA . LYS A 1 539 ? -24.776 -7.317 43.056 1.00 64.94 539 LYS A CA 1
ATOM 4255 C C . LYS A 1 539 ? -25.162 -7.517 44.512 1.00 64.94 539 LYS A C 1
ATOM 4257 O O . LYS A 1 539 ? -26.379 -7.474 44.804 1.00 64.94 539 LYS A O 1
#

Sequence (539 aa):
MAFWAAGVLGLLLVGVFAFSNYFKKPPPQTALRLYSQNNLFGYLSLTGDTLTAPIFTKAGPFESGIAKAYKGDTLYEVNTDGNFKIIINNDAQSQTLKLTADQINNADLNTLYQLRNQFSSDSLINYLQDRIKKLESQSEDLSYQKVKTSSNIGDIESFISSYPKSKYVAELKKKIADLAKNVSNKSEKDFFEIAKSTNSKTLLESYLEKYPNGIYKVEVNILLNAIFVIESKEAWDDAKATNSIEKILEYIKQYPTSTYIPAANSTLNNLQKEKKAQAEKQQWEAAKKSNNITQINIFITNNPKSEFVNEAKKTINELENQANKAVPEKKNEVPEDGQCKIITGLFGNDFKRIPAGTYTSSNQSVKSIPSLNIGIHEVTQEQYNTVMNGTNNAYFKDDKNLPIENISFGDIKVFLERLNALSCNAYTYRLPTTEEWEYAALGGDATQQYSGSDDVDAIAVYGRKKIGTQRIGSKKANGYGLYDMSGNVAEFCNDQSTIVRKGGSWYDNKNKLEIRNNITVPGSYKDKMTGFRLVRVSK

Solvent-accessible surface area (backbone atoms only — not comparable to full-atom values): 29910 Å² total; per-residue (Å²): 137,88,83,93,82,84,87,84,89,83,90,80,88,83,83,91,82,88,81,85,86,84,88,81,78,83,45,60,95,36,64,54,41,80,47,72,51,96,80,15,26,21,31,20,37,87,88,67,50,81,33,28,54,48,68,18,63,42,65,53,69,56,47,52,27,32,16,48,33,20,49,79,91,46,46,30,45,26,29,62,82,40,28,29,39,76,63,77,87,75,94,78,80,91,70,86,80,75,92,51,70,67,62,52,73,73,39,54,66,59,52,40,32,52,46,44,14,65,38,66,86,42,94,57,35,65,63,43,52,53,50,46,55,51,49,51,55,49,50,51,53,54,55,44,61,60,40,73,74,52,87,52,56,26,59,43,51,52,47,38,70,76,38,75,83,43,91,58,39,68,60,52,53,51,50,43,55,57,54,48,54,62,43,65,76,46,56,74,66,60,31,49,52,50,24,59,76,37,68,22,66,70,45,41,54,52,46,46,71,76,34,76,84,38,93,57,46,67,60,43,52,51,52,52,48,52,50,48,54,50,53,49,46,54,47,42,55,52,20,60,71,63,77,34,64,68,43,38,50,51,41,46,70,75,39,72,85,42,91,56,46,68,60,44,55,53,50,44,54,50,52,54,52,50,53,50,54,51,52,52,49,51,49,45,53,52,19,58,73,62,76,36,62,66,47,36,49,51,45,36,69,78,36,77,84,44,88,54,40,65,57,44,55,50,50,39,54,50,50,53,50,48,56,60,63,72,45,70,94,64,75,88,73,74,66,61,71,66,59,31,50,50,50,48,63,77,53,59,84,44,54,39,79,43,76,56,47,78,40,73,43,96,87,70,49,78,41,80,44,74,60,46,30,34,38,30,43,54,44,25,36,50,60,47,20,64,59,49,74,68,59,73,65,42,78,76,76,93,50,58,55,23,54,35,24,37,49,29,56,62,56,50,50,56,44,39,55,42,44,37,68,46,39,67,65,56,39,46,58,42,60,32,34,59,66,58,46,38,56,58,32,33,18,87,38,89,82,58,56,27,27,55,40,87,56,51,80,58,22,35,44,37,56,49,79,53,85,63,71,53,54,64,63,81,42,43,44,16,72,68,61,38,24,47,48,15,7,34,40,13,29,47,21,51,55,92,91,45,42,32,38,30,15,22,13,13,70,36,52,77,85,44,18,25,49,85,40,77,42,79,48,63,63,82,47,59,39,86,40,30,26,38,39,45,26,47,41,76,102

Mean predicted aligned error: 19.98 Å

Foldseek 3Di:
DDDDDDDDDDDDDDDDDDDDDDDDDFAPDAFWDWDADPQFIAIATPVGHGQADRQFNAWAFQTNQWIWTHRPNWIWIAGRSRAIDTDDDDDDDPPPDADDPVQLVPDDLNSLSPVLRHQVPHPCNVVSVVSNNVNVVVVLVVLCVVLVPDLQLLSLVVSCVSCVPDPCNVVSVVSSVVSLVVLLPDDLVSLVVSCVVSLDLVSLVVSCVSCVPDPCVVVSVVSNVVVLQVVLVVQCVRLLSSLDLVSLVVSCVVNVPHPCVVVSVVSNVVSVVVVVLVVLVVQCVVLLVVLDLLSLVVSCQVCVPDPCNVVSVVSSVVSVVVVVVVDPPDDDDQPDPVLLCVLCVVCVPQWFWDDWDWAQAPVRDIDTDHTWIWGLWQQFQLNQCSLVVNDAPAPDDPDRQWHRFQDFLSSVVSSQVSSCSSNRLFKRKDFAALRRLLVVQCLPPNPDFARADPPCVQAEQAQPPDPAADGWPPHAHHNSSRHQQAERAFAWHDPPVWIWTHQWYNYHDPVRRTSNRIDTDRRRDGDNRYGHIMIIDGD

Secondary structure (DSSP, 8-state):
------------------------PPPP----EEEEETTEEEEE-TTS-EEEEEEESEEEEEETTEEEEEETTEEEEEETTS-EEE---S----------HHHHHH--HHHHHHHHHHTTTSTTHHHHHHHHHHHHHHHHHHHHHHHHH---HHHHHHHHHH-TT-TTHHHHHHHHHHHHHHHHTS-HHHHHHHHHHTT-HHHHHHHHHH-TT-TTHHHHHHHHHHHHHHHHHHHHHHHHHTT-HHHHHHHHHH-TT-TTHHHHHHHHHHHHHHHHHHHHHHHHHHHHHTT-HHHHHHHHHH-TT-TTHHHHHHHHHHHHHHHHHHS---------HHHHHHHHHHHTTSEEEEPPEEEE-TTS-EEEE--EEEESSPPBHHHHHHHTTT----S--S-TTSBP-S--HHHHHHHHHHHHHHTTTSEEEEPPPHHHHHHHHTTT-TT-SSTT-S-HHHH---TTSSSS---TT-S---TTS---SSSSSEEEEEETTEEEEES--TTS-GGGS-TT--EEE-TT---TTEE---EEEE-